Protein AF-0000000079880830 (afdb_homodimer)

Secondary structure (DSSP, 8-state):
-----SS-TT-------------------------------GGGS-EEEEEE--TTSSHHHHHHHHH-SS---------SEEEEEEEE--SSSPEEEEEEEE--GGGHHHHHTTTT-TTTGGGEEEEEEEETTSHHHHHHHHHHHHHHHHHHHHHHHHHHTTSHHHHHHHHHHHHHHHHTT-TT-TTTTT----SS-EEEEEE-HHHHTTS-HHHHHHHHHHHHHHHHHTTEEEEE--TT-HHHHHHHHHHHHHHHTT-PPTTPPPB--TTS--EE-TT---HHHH---GGGGGGGGG--GGGHHHHHHHHHHHHHHHSPPPHHHHHHHHHHHHHHHHHHHHHHHHHTSS--HHHHHHHHHHHHHHHHHHHHHHHHHHHHHHH-/-----SS-TT-------------------------------GGGS-EEEEEE--TTSSHHHHHHHHH--SS--------SEEEEEEEE--SSSPEEEEEEEE--GGGHHHHHTTTT-TTTGGGEEEEEEEETTSHHHHHHHHHHHHHHHHHHHHHHHHHHTTSHHHHHHHHHHHHHHHHTT-TT-TTTTT----SS-EEEEEE-HHHHTTS-HHHHHHHHHHHHHHHHHTTEEEEE--TT-HHHHHHHHHHHHHHHTT-PPTTPPPB--TTS--EE-TT---HHHH---TT----GGGS-GGGHHHHHHHHHHHHHHHSPPPHHHHHHHHHHHHHHHHHHHHHHHHHTSS--HHHHHHHHHHHHHHHHHHHHHHHHHHHHHHH-

pLDDT: mean 73.35, std 24.68, range [15.91, 98.56]

Foldseek 3Di:
DDPDDPPPPPDDDDDDDDDDDDDDDDDDPCPPPPPPPCPPDLQVDAAFEDEDEDPPLCRQVLVLLLVPPPDSPDSDDDFQKDWDKDWDDDPDDIDIDIDIDGHDVVVVLVVRCPSCALVHVLRYAYEYGAELLQLLLRLLGLLLVLVSVLVSNVVRLVVQCVDVVSVVSSVVLQVVQLCLQPDPRPCSQQAAARSHEYEYEHEPVVNNLPDDLVLSLLSLLLVVVLCQRHQYKYWYAYPVDPVRSVVSSVQVVCRSSVNHDPPDDFDPPSNDIGTDHGNRDDCVVSDDPPVCVVPSVVDHSVPSSVVSVVSSVSSCVSPNHDPVSVVVSVVVVVVVVVVVVVVVVVVPPPCPVVVVVVVVVVVVVVVVVVVVVVVVVVVVVVVD/DDPDDPPPPPDDDDDDDDDDDDDDDDDPPCPPPPPPPCPPDLQVDAAFEDEDEDPPLCRQVLVLLLVPPPDSPDSDDDFQKDWDKDWDDDPDDIDIDIDIDGHDVVVVLVVRCPSCALVHVLRYAYEYGAELLQLLLRLLGVLLVLVSVLVSNVVRLVVQCVDVVSVVSSVVLQVVLLCQQPDPRPCSQQAAARSHEYEYEHEPVVNNLPDDLVLSLLSLLLVVVLCQRHQYKYWYAYPVDPVRSVVSSVQVVCRSSVNHDPPDDFDPPSNDIGTDHGNRDDCVVSDDDPPCPDDSPPDGSVPSSVVSVSSSVSSCVSPNHDPVSVVVSVVVVVVVVVVVVVVVVVVPPPCPVVVVVVVVVVVVVVVVVVVVVVVVVVVVVVVD

Organism: NCBI:txid29920

Radius of gyration: 33.83 Å; Cα contacts (8 Å, |Δi|>4): 996; chains: 2; bounding box: 68×115×120 Å

Nearest PDB structures (foldseek):
  6sc2-assembly1_F  TM=6.831E-01  e=3.441E-14  Homo sapiens
  6sc2-assembly1_E  TM=6.817E-01  e=3.842E-14  Homo sapiens
  7z8f-assembly1_j  TM=6.607E-01  e=4.368E-12  Homo sapiens
  7z8l-assembly1_q  TM=6.691E-01  e=1.827E-11  Homo sapiens
  7z8f-assembly1_r  TM=6.835E-01  e=3.949E-11  Homo sapiens

Solvent-accessible surface area (backbone atoms only — not comparable to full-atom values): 43446 Å² total; per-residue (Å²): 138,84,85,83,76,89,75,74,91,77,76,81,79,91,84,84,89,82,88,85,84,87,84,80,84,81,87,76,76,82,72,77,69,68,78,68,78,75,67,68,55,63,65,64,43,63,21,28,34,39,38,40,49,58,74,87,27,44,65,59,58,53,51,46,55,61,59,44,47,91,75,72,66,84,81,69,75,59,46,37,58,37,80,50,75,45,74,44,93,50,102,58,73,56,22,39,30,39,32,34,35,52,28,54,50,87,43,50,72,64,55,59,40,60,60,45,28,83,90,35,39,91,44,29,34,38,34,42,35,31,31,32,72,44,61,28,36,30,54,53,49,50,46,50,51,52,52,52,49,48,52,52,51,50,54,44,51,56,60,42,44,74,40,70,76,43,28,56,54,51,49,50,38,46,50,51,31,56,51,49,42,42,93,76,41,90,56,62,84,64,43,59,49,41,55,48,56,34,39,38,35,34,24,44,37,77,55,40,73,71,49,60,66,70,48,47,48,48,50,51,40,48,52,50,50,53,28,48,34,33,39,19,23,39,36,44,27,22,94,86,37,71,68,39,41,51,50,47,43,53,53,46,51,19,54,53,47,64,56,59,73,84,82,64,80,63,38,82,52,88,92,48,66,40,31,37,48,40,44,72,70,49,72,80,76,59,57,65,57,79,93,49,58,84,56,64,83,73,47,57,64,88,33,50,64,62,56,48,52,50,47,35,57,59,40,36,72,66,28,64,54,46,72,67,50,50,49,51,53,49,50,46,53,51,49,55,54,45,50,58,52,53,53,54,59,64,55,58,71,69,71,53,67,68,58,53,50,50,48,51,48,48,49,51,47,48,50,48,51,51,52,49,50,51,52,52,51,54,54,51,58,68,74,96,136,87,84,84,78,90,77,72,95,76,69,96,80,80,82,88,86,80,78,89,85,85,85,90,86,78,90,72,76,81,72,76,72,67,78,69,77,74,68,69,55,62,64,66,43,65,20,28,34,39,37,41,48,59,74,89,26,44,65,60,59,54,52,52,53,62,55,51,53,85,73,81,63,82,82,69,74,61,47,36,58,37,78,50,71,45,73,45,91,49,102,58,74,58,22,38,29,39,34,34,34,52,30,53,48,89,42,51,72,63,56,59,40,62,60,44,29,82,90,34,39,91,44,28,34,38,35,41,34,32,32,33,71,44,60,29,36,31,54,51,50,49,46,51,50,52,54,53,48,47,52,51,50,50,54,45,49,57,62,42,42,75,39,71,76,46,28,54,54,50,51,50,37,45,49,51,30,56,51,49,41,42,91,79,41,91,56,64,84,63,42,58,49,41,56,49,55,34,38,38,36,34,25,42,36,76,55,41,75,73,48,60,65,70,47,46,48,49,48,52,40,49,52,51,49,55,29,49,35,32,41,20,23,38,36,42,28,24,94,86,36,71,68,39,40,51,52,47,43,53,54,46,51,19,53,52,49,65,57,59,72,84,81,65,80,65,38,81,53,86,91,48,68,41,31,37,48,40,42,72,70,49,71,80,77,58,57,74,63,82,80,51,80,66,57,80,78,75,51,58,65,88,35,50,64,61,58,47,52,50,46,36,57,59,39,36,74,66,28,64,53,45,71,67,48,50,49,50,54,49,51,48,52,51,49,54,54,45,50,58,53,53,52,53,60,63,54,59,72,69,72,53,69,68,57,53,50,51,49,50,48,48,49,49,48,48,50,49,52,50,52,49,49,51,52,52,50,54,53,52,57,68,73,96

Structure (mmCIF, N/CA/C/O backbone):
data_AF-0000000079880830-model_v1
#
loop_
_entity.id
_entity.type
_entity.pdbx_description
1 polymer 'Cytoplasmic dynein 2 light intermediate chain 1'
#
loop_
_atom_site.group_PDB
_atom_site.id
_atom_site.type_symbol
_atom_site.label_atom_id
_atom_site.label_alt_id
_atom_site.label_comp_id
_atom_site.label_asym_id
_atom_site.label_entity_id
_atom_site.label_seq_id
_atom_site.pdbx_PDB_ins_code
_atom_site.Cartn_x
_atom_site.Cartn_y
_atom_site.Cartn_z
_atom_site.occupancy
_atom_site.B_iso_or_equiv
_atom_site.auth_seq_id
_atom_site.auth_comp_id
_atom_site.auth_asym_id
_atom_site.auth_atom_id
_atom_site.pdbx_PDB_model_num
ATOM 1 N N . MET A 1 1 ? -11.055 28.438 -47.281 1 20.92 1 MET A N 1
ATOM 2 C CA . MET A 1 1 ? -10.664 27.031 -47.312 1 20.92 1 MET A CA 1
ATOM 3 C C . MET A 1 1 ? -11.375 26.234 -46.25 1 20.92 1 MET A C 1
ATOM 5 O O . MET A 1 1 ? -11.219 26.516 -45.031 1 20.92 1 MET A O 1
ATOM 9 N N . ALA A 1 2 ? -12.516 25.453 -46.688 1 21.67 2 ALA A N 1
ATOM 10 C CA . ALA A 1 2 ? -13.719 24.906 -46.062 1 21.67 2 ALA A CA 1
ATOM 11 C C . ALA A 1 2 ? -13.375 23.797 -45.062 1 21.67 2 ALA A C 1
ATOM 13 O O . ALA A 1 2 ? -12.508 22.969 -45.344 1 21.67 2 ALA A O 1
ATOM 14 N N . SER A 1 3 ? -13.688 24.031 -43.875 1 24.03 3 SER A N 1
ATOM 15 C CA . SER A 1 3 ? -13.688 23.438 -42.531 1 24.03 3 SER A CA 1
ATOM 16 C C . SER A 1 3 ? -14.492 22.141 -42.5 1 24.03 3 SER A C 1
ATOM 18 O O . SER A 1 3 ? -15.703 22.156 -42.281 1 24.03 3 SER A O 1
ATOM 20 N N . LYS A 1 4 ? -14.211 21.094 -43.688 1 25.8 4 LYS A N 1
ATOM 21 C CA . LYS A 1 4 ? -14.938 19.844 -43.906 1 25.8 4 LYS A CA 1
ATOM 22 C C . LYS A 1 4 ? -15.016 19.016 -42.625 1 25.8 4 LYS A C 1
ATOM 24 O O . LYS A 1 4 ? -13.992 18.703 -42.031 1 25.8 4 LYS A O 1
ATOM 29 N N . ASP A 1 5 ? -16.203 18.797 -42.156 1 22.12 5 ASP A N 1
ATOM 30 C CA . ASP A 1 5 ? -16.984 18.312 -41.031 1 22.12 5 ASP A CA 1
ATOM 31 C C . ASP A 1 5 ? -17.031 16.781 -41.031 1 22.12 5 ASP A C 1
ATOM 33 O O . ASP A 1 5 ? -17.359 16.156 -42.062 1 22.12 5 ASP A O 1
ATOM 37 N N . ILE A 1 6 ? -16.25 15.906 -40.156 1 22.83 6 ILE A N 1
ATOM 38 C CA . ILE A 1 6 ? -15.828 14.531 -39.906 1 22.83 6 ILE A CA 1
ATOM 39 C C . ILE A 1 6 ? -17.062 13.625 -39.812 1 22.83 6 ILE A C 1
ATOM 41 O O . ILE A 1 6 ? -16.922 12.406 -39.719 1 22.83 6 ILE A O 1
ATOM 45 N N . TRP A 1 7 ? -18.312 14 -39.562 1 21.42 7 TRP A N 1
ATOM 46 C CA . TRP A 1 7 ? -19.469 13.219 -39.125 1 21.42 7 TRP A CA 1
ATOM 47 C C . TRP A 1 7 ? -20.016 12.367 -40.281 1 21.42 7 TRP A C 1
ATOM 49 O O . TRP A 1 7 ? -20.406 11.219 -40.062 1 21.42 7 TRP A O 1
ATOM 59 N N . THR A 1 8 ? -20.438 12.891 -41.438 1 21.03 8 THR A N 1
ATOM 60 C CA . THR A 1 8 ? -21.453 12.445 -42.375 1 21.03 8 THR A CA 1
ATOM 61 C C . THR A 1 8 ? -20.984 11.227 -43.156 1 21.03 8 THR A C 1
ATOM 63 O O . THR A 1 8 ? -21.688 10.75 -44.062 1 21.03 8 THR A O 1
ATOM 66 N N . LEU A 1 9 ? -19.719 10.766 -43.188 1 19.66 9 LEU A N 1
ATOM 67 C CA . LEU A 1 9 ? -19.359 9.789 -44.219 1 19.66 9 LEU A CA 1
ATOM 68 C C . LEU A 1 9 ? -19.969 8.43 -43.906 1 19.66 9 LEU A C 1
ATOM 70 O O . LEU A 1 9 ? -19.453 7.398 -44.344 1 19.66 9 LEU A O 1
ATOM 74 N N . ILE A 1 10 ? -21.25 8.086 -43.156 1 21.45 10 ILE A N 1
ATOM 75 C CA . ILE A 1 10 ? -22.188 7.023 -42.812 1 21.45 10 ILE A CA 1
ATOM 76 C C . ILE A 1 10 ? -22.734 6.387 -44.062 1 21.45 10 ILE A C 1
ATOM 78 O O . ILE A 1 10 ? -22.875 5.164 -44.156 1 21.45 10 ILE A O 1
ATOM 82 N N . SER A 1 11 ? -23.547 6.996 -44.812 1 19.7 11 SER A N 1
ATOM 83 C CA . SER A 1 11 ? -24.812 6.574 -45.375 1 19.7 11 SER A CA 1
ATOM 84 C C . SER A 1 11 ? -24.609 5.59 -46.531 1 19.7 11 SER A C 1
ATOM 86 O O . SER A 1 11 ? -25.328 4.59 -46.625 1 19.7 11 SER A O 1
ATOM 88 N N . THR A 1 12 ? -24.469 6.016 -47.719 1 22.45 12 THR A N 1
ATOM 89 C CA . THR A 1 12 ? -25.25 5.766 -48.938 1 22.45 12 THR A CA 1
ATOM 90 C C . THR A 1 12 ? -24.891 4.418 -49.531 1 22.45 12 THR A C 1
ATOM 92 O O . THR A 1 12 ? -25.766 3.617 -49.875 1 22.45 12 THR A O 1
ATOM 95 N N . LEU A 1 13 ? -24.266 4.289 -50.75 1 20.78 13 LEU A N 1
ATOM 96 C CA . LEU A 1 13 ? -24.859 4.129 -52.062 1 20.78 13 LEU A CA 1
ATOM 97 C C . LEU A 1 13 ? -24.797 2.674 -52.531 1 20.78 13 LEU A C 1
ATOM 99 O O . LEU A 1 13 ? -25.812 2.111 -52.969 1 20.78 13 LEU A O 1
ATOM 103 N N . GLU A 1 14 ? -24.203 2.201 -53.562 1 17.66 14 GLU A N 1
ATOM 104 C CA . GLU A 1 14 ? -24.797 1.827 -54.844 1 17.66 14 GLU A CA 1
ATOM 105 C C . GLU A 1 14 ? -24.984 0.317 -54.938 1 17.66 14 GLU A C 1
ATOM 107 O O . GLU A 1 14 ? -24.359 -0.444 -54.188 1 17.66 14 GLU A O 1
ATOM 112 N N . ASP A 1 15 ? -25.109 -0.306 -56.156 1 17.3 15 ASP A N 1
ATOM 113 C CA . ASP A 1 15 ? -25.969 -0.978 -57.125 1 17.3 15 ASP A CA 1
ATOM 114 C C . ASP A 1 15 ? -25.703 -2.48 -57.125 1 17.3 15 ASP A C 1
ATOM 116 O O . ASP A 1 15 ? -26.625 -3.285 -57.062 1 17.3 15 ASP A O 1
ATOM 120 N N . SER A 1 16 ? -24.75 -3.029 -58 1 18.44 16 SER A N 1
ATOM 121 C CA . SER A 1 16 ? -25.062 -3.74 -59.25 1 18.44 16 SER A CA 1
ATOM 122 C C . SER A 1 16 ? -25.188 -5.238 -59 1 18.44 16 SER A C 1
ATOM 124 O O . SER A 1 16 ? -26.203 -5.852 -59.375 1 18.44 16 SER A O 1
ATOM 126 N N . THR A 1 17 ? -24.359 -6.156 -59.656 1 17.64 17 THR A N 1
ATOM 127 C CA . THR A 1 17 ? -24.625 -7.043 -60.781 1 17.64 17 THR A CA 1
ATOM 128 C C . THR A 1 17 ? -24.875 -8.469 -60.281 1 17.64 17 THR A C 1
ATOM 130 O O . THR A 1 17 ? -24.453 -8.844 -59.188 1 17.64 17 THR A O 1
ATOM 133 N N . LYS A 1 18 ? -24.906 -9.609 -61.219 1 17.86 18 LYS A N 1
ATOM 134 C CA . LYS A 1 18 ? -25.688 -10.656 -61.844 1 17.86 18 LYS A CA 1
ATOM 135 C C . LYS A 1 18 ? -25.359 -12.023 -61.25 1 17.86 18 LYS A C 1
ATOM 137 O O . LYS A 1 18 ? -26.266 -12.852 -61.062 1 17.86 18 LYS A O 1
ATOM 142 N N . GLN A 1 19 ? -24.141 -12.625 -61.094 1 16.98 19 GLN A N 1
ATOM 143 C CA . GLN A 1 19 ? -24.016 -13.797 -61.969 1 16.98 19 GLN A CA 1
ATOM 144 C C . GLN A 1 19 ? -24.594 -15.039 -61.281 1 16.98 19 GLN A C 1
ATOM 146 O O . GLN A 1 19 ? -24.75 -15.078 -60.062 1 16.98 19 GLN A O 1
ATOM 151 N N . SER A 1 20 ? -24.156 -16.312 -61.625 1 16.58 20 SER A N 1
ATOM 152 C CA . SER A 1 20 ? -24.641 -17.5 -62.344 1 16.58 20 SER A CA 1
ATOM 153 C C . SER A 1 20 ? -24.984 -18.609 -61.344 1 16.58 20 SER A C 1
ATOM 155 O O . SER A 1 20 ? -26.078 -19.172 -61.406 1 16.58 20 SER A O 1
ATOM 157 N N . GLN A 1 21 ? -24.047 -19.562 -60.906 1 16.67 21 GLN A N 1
ATOM 158 C CA . GLN A 1 21 ? -23.984 -20.906 -61.469 1 16.67 21 GLN A CA 1
ATOM 159 C C . GLN A 1 21 ? -24.688 -21.922 -60.594 1 16.67 21 GLN A C 1
ATOM 161 O O . GLN A 1 21 ? -25.547 -22.672 -61.062 1 16.67 21 GLN A O 1
ATOM 166 N N . LYS A 1 22 ? -23.969 -22.812 -59.812 1 18.8 22 LYS A N 1
ATOM 167 C CA . LYS A 1 22 ? -23.922 -24.25 -60 1 18.8 22 LYS A CA 1
ATOM 168 C C . LYS A 1 22 ? -24.953 -24.953 -59.125 1 18.8 22 LYS A C 1
ATOM 170 O O . LYS A 1 22 ? -25.344 -24.438 -58.094 1 18.8 22 LYS A O 1
ATOM 175 N N . ALA A 1 23 ? -25.219 -26.219 -59.344 1 20.3 23 ALA A N 1
ATOM 176 C CA . ALA A 1 23 ? -26.219 -27.266 -59.469 1 20.3 23 ALA A CA 1
ATOM 177 C C . ALA A 1 23 ? -26.484 -27.953 -58.125 1 20.3 23 ALA A C 1
ATOM 179 O O . ALA A 1 23 ? -27.531 -28.562 -57.938 1 20.3 23 ALA A O 1
ATOM 180 N N . ALA A 1 24 ? -25.5 -27.875 -57.031 1 18.98 24 ALA A N 1
ATOM 181 C CA . ALA A 1 24 ? -25.203 -29.234 -56.594 1 18.98 24 ALA A CA 1
ATOM 182 C C . ALA A 1 24 ? -26.375 -29.812 -55.812 1 18.98 24 ALA A C 1
ATOM 184 O O . ALA A 1 24 ? -27.203 -29.078 -55.281 1 18.98 24 ALA A O 1
ATOM 185 N N . ASP A 1 25 ? -26.172 -31.016 -55.25 1 20 25 ASP A N 1
ATOM 186 C CA . ASP A 1 25 ? -26.844 -32.312 -55.031 1 20 25 ASP A CA 1
ATOM 187 C C . ASP A 1 25 ? -27.594 -32.312 -53.719 1 20 25 ASP A C 1
ATOM 189 O O . ASP A 1 25 ? -27.344 -31.469 -52.844 1 20 25 ASP A O 1
ATOM 193 N N . GLY A 1 26 ? -27.969 -33.469 -53.188 1 20.69 26 GLY A N 1
ATOM 194 C CA . GLY A 1 26 ? -29.156 -34.125 -52.656 1 20.69 26 GLY A CA 1
ATOM 195 C C . GLY A 1 26 ? -29.297 -33.906 -51.156 1 20.69 26 GLY A C 1
ATOM 196 O O . GLY A 1 26 ? -28.609 -33.062 -50.562 1 20.69 26 GLY A O 1
ATOM 197 N N . ALA A 1 27 ? -29.516 -35.062 -50.344 1 23.2 27 ALA A N 1
ATOM 198 C CA . ALA A 1 27 ? -30.453 -35.469 -49.281 1 23.2 27 ALA A CA 1
ATOM 199 C C . ALA A 1 27 ? -29.922 -35.125 -47.906 1 23.2 27 ALA A C 1
ATOM 201 O O . ALA A 1 27 ? -29.562 -36 -47.125 1 23.2 27 ALA A O 1
ATOM 202 N N . GLU A 1 28 ? -29.188 -34.062 -47.625 1 22.11 28 GLU A N 1
ATOM 203 C CA . GLU A 1 28 ? -28.391 -34.062 -46.375 1 22.11 28 GLU A CA 1
ATOM 204 C C . GLU A 1 28 ? -29.281 -33.938 -45.156 1 22.11 28 GLU A C 1
ATOM 206 O O . GLU A 1 28 ? -30.094 -33 -45.062 1 22.11 28 GLU A O 1
ATOM 211 N N . GLY A 1 29 ? -29.5 -35 -44.406 1 25.75 29 GLY A N 1
ATOM 212 C CA . GLY A 1 29 ? -30.25 -35.125 -43.188 1 25.75 29 GLY A CA 1
ATOM 213 C C . GLY A 1 29 ? -29.891 -34.062 -42.156 1 25.75 29 GLY A C 1
ATOM 214 O O . GLY A 1 29 ? -28.75 -33.562 -42.156 1 25.75 29 GLY A O 1
ATOM 215 N N . ASP A 1 30 ? -30.891 -33.344 -41.562 1 25.12 30 ASP A N 1
ATOM 216 C CA . ASP A 1 30 ? -30.922 -32.125 -40.781 1 25.12 30 ASP A CA 1
ATOM 217 C C . ASP A 1 30 ? -30.312 -32.375 -39.375 1 25.12 30 ASP A C 1
ATOM 219 O O . ASP A 1 30 ? -30.969 -32.875 -38.5 1 25.12 30 ASP A O 1
ATOM 223 N N . ALA A 1 31 ? -29.094 -32.938 -39.281 1 27.73 31 ALA A N 1
ATOM 224 C CA . ALA A 1 31 ? -28.484 -32.969 -37.969 1 27.73 31 ALA A CA 1
ATOM 225 C C . ALA A 1 31 ? -28.578 -31.594 -37.281 1 27.73 31 ALA A C 1
ATOM 227 O O . ALA A 1 31 ? -28.156 -30.578 -37.844 1 27.73 31 ALA A O 1
ATOM 228 N N . VAL A 1 32 ? -29.609 -31.406 -36.531 1 28.05 32 VAL A N 1
ATOM 229 C CA . VAL A 1 32 ? -29.766 -30.234 -35.656 1 28.05 32 VAL A CA 1
ATOM 230 C C . VAL A 1 32 ? -28.422 -29.875 -35.031 1 28.05 32 VAL A C 1
ATOM 232 O O . VAL A 1 32 ? -27.844 -30.688 -34.312 1 28.05 32 VAL A O 1
ATOM 235 N N . GLU A 1 33 ? -27.594 -29.125 -35.656 1 28.25 33 GLU A N 1
ATOM 236 C CA . GLU A 1 33 ? -26.344 -28.578 -35.125 1 28.25 33 GLU A CA 1
ATOM 237 C C . GLU A 1 33 ? -26.562 -27.875 -33.812 1 28.25 33 GLU A C 1
ATOM 239 O O . GLU A 1 33 ? -27.328 -26.906 -33.719 1 28.25 33 GLU A O 1
ATOM 244 N N . LYS A 1 34 ? -26.625 -28.641 -32.688 1 32.62 34 LYS A N 1
ATOM 245 C CA . LYS A 1 34 ? -26.531 -27.953 -31.406 1 32.62 34 LYS A CA 1
ATOM 246 C C . LYS A 1 34 ? -25.641 -26.734 -31.5 1 32.62 34 LYS A C 1
ATOM 248 O O . LYS A 1 34 ? -24.578 -26.781 -32.125 1 32.62 34 LYS A O 1
ATOM 253 N N . PRO A 1 35 ? -26.25 -25.578 -31.484 1 30.81 35 PRO A N 1
ATOM 254 C CA . PRO A 1 35 ? -25.406 -24.391 -31.562 1 30.81 35 PRO A CA 1
ATOM 255 C C . PRO A 1 35 ? -24.125 -24.531 -30.734 1 30.81 35 PRO A C 1
ATOM 257 O O . PRO A 1 35 ? -24.188 -24.828 -29.547 1 30.81 35 PRO A O 1
ATOM 260 N N . ALA A 1 36 ? -23.078 -25.031 -31.266 1 31.95 36 ALA A N 1
ATOM 261 C CA . ALA A 1 36 ? -21.75 -24.969 -30.656 1 31.95 36 ALA A CA 1
ATOM 262 C C . ALA A 1 36 ? -21.516 -23.609 -29.984 1 31.95 36 ALA A C 1
ATOM 264 O O . ALA A 1 36 ? -21.641 -22.562 -30.625 1 31.95 36 ALA A O 1
ATOM 265 N N . VAL A 1 37 ? -21.938 -23.422 -28.734 1 35.5 37 VAL A N 1
ATOM 266 C CA . VAL A 1 37 ? -21.438 -22.266 -28 1 35.5 37 VAL A CA 1
ATOM 267 C C . VAL A 1 37 ? -20.031 -21.906 -28.469 1 35.5 37 VAL A C 1
ATOM 269 O O . VAL A 1 37 ? -19.109 -22.719 -28.344 1 35.5 37 VAL A O 1
ATOM 272 N N . ASN A 1 38 ? -19.859 -21.266 -29.578 1 34.19 38 ASN A N 1
ATOM 273 C CA . ASN A 1 38 ? -18.594 -20.688 -30.047 1 34.19 38 ASN A CA 1
ATOM 274 C C . ASN A 1 38 ? -17.781 -20.094 -28.906 1 34.19 38 ASN A C 1
ATOM 276 O O . ASN A 1 38 ? -18 -18.953 -28.516 1 34.19 38 ASN A O 1
ATOM 280 N N . THR A 1 39 ? -17.469 -20.891 -27.906 1 40.78 39 THR A N 1
ATOM 281 C CA . THR A 1 39 ? -16.453 -20.375 -26.984 1 40.78 39 THR A CA 1
ATOM 282 C C . THR A 1 39 ? -15.266 -19.797 -27.75 1 40.78 39 THR A C 1
ATOM 284 O O . THR A 1 39 ? -14.672 -20.484 -28.578 1 40.78 39 THR A O 1
ATOM 287 N N . PRO A 1 40 ? -15.312 -18.484 -28.016 1 46.56 40 PRO A N 1
ATOM 288 C CA . PRO A 1 40 ? -14.156 -17.938 -28.734 1 46.56 40 PRO A CA 1
ATOM 289 C C . PRO A 1 40 ? -12.859 -18.672 -28.406 1 46.56 40 PRO A C 1
ATOM 291 O O . PRO A 1 40 ? -12.703 -19.203 -27.312 1 46.56 40 PRO A O 1
ATOM 294 N N . ALA A 1 41 ? -12.094 -19 -29.375 1 49.72 41 ALA A N 1
ATOM 295 C CA . ALA A 1 41 ? -10.781 -19.625 -29.219 1 49.72 41 ALA A CA 1
ATOM 296 C C . ALA A 1 41 ? -9.945 -18.891 -28.172 1 49.72 41 ALA A C 1
ATOM 298 O O . ALA A 1 41 ? -10.086 -17.672 -28.016 1 49.72 41 ALA A O 1
ATOM 299 N N . PRO A 1 42 ? -9.312 -19.625 -27.266 1 54.62 42 PRO A N 1
ATOM 300 C CA . PRO A 1 42 ? -8.477 -19.016 -26.234 1 54.62 42 PRO A CA 1
ATOM 301 C C . PRO A 1 42 ? -7.738 -17.781 -26.734 1 54.62 42 PRO A C 1
ATOM 303 O O . PRO A 1 42 ? -7.559 -16.812 -25.984 1 54.62 42 PRO A O 1
ATOM 306 N N . GLU A 1 43 ? -7.465 -17.734 -28.078 1 55.81 43 GLU A N 1
ATOM 307 C CA . GLU A 1 43 ? -6.668 -16.625 -28.625 1 55.81 43 GLU A CA 1
ATOM 308 C C . GLU A 1 43 ? -7.527 -15.391 -28.875 1 55.81 43 GLU A C 1
ATOM 310 O O . GLU A 1 43 ? -7 -14.305 -29.109 1 55.81 43 GLU A O 1
ATOM 315 N N . ASP A 1 44 ? -8.812 -15.547 -28.766 1 62.09 44 ASP A N 1
ATOM 316 C CA . ASP A 1 44 ? -9.617 -14.398 -29.172 1 62.09 44 ASP A CA 1
ATOM 317 C C . ASP A 1 44 ? -10.211 -13.68 -27.953 1 62.09 44 ASP A C 1
ATOM 319 O O . ASP A 1 44 ? -11.094 -12.828 -28.109 1 62.09 44 ASP A O 1
ATOM 323 N N . ARG A 1 45 ? -9.602 -14.062 -26.797 1 75.19 45 ARG A N 1
ATOM 324 C CA . ARG A 1 45 ? -10.219 -13.438 -25.641 1 75.19 45 ARG A CA 1
ATOM 325 C C . ARG A 1 45 ? -9.203 -12.633 -24.828 1 75.19 45 ARG A C 1
ATOM 327 O O . ARG A 1 45 ? -8.031 -12.992 -24.766 1 75.19 45 ARG A O 1
ATOM 334 N N . ASP A 1 46 ? -9.664 -11.523 -24.359 1 85.81 46 ASP A N 1
ATOM 335 C CA . ASP A 1 46 ? -8.836 -10.727 -23.453 1 85.81 46 ASP A CA 1
ATOM 336 C C . ASP A 1 46 ? -8.602 -11.453 -22.141 1 85.81 46 ASP A C 1
ATOM 338 O O . ASP A 1 46 ? -9.469 -12.195 -21.672 1 85.81 46 ASP A O 1
ATOM 342 N N . THR A 1 47 ? -7.426 -11.375 -21.75 1 90.62 47 THR A N 1
ATOM 343 C CA . THR A 1 47 ? -7.062 -12.031 -20.5 1 90.62 47 THR A CA 1
ATOM 344 C C . THR A 1 47 ? -6.68 -11.008 -19.438 1 90.62 47 THR A C 1
ATOM 346 O O . THR A 1 47 ? -6.348 -9.867 -19.75 1 90.62 47 THR A O 1
ATOM 349 N N . PHE A 1 48 ? -6.801 -11.359 -18.156 1 90.19 48 PHE A N 1
ATOM 350 C CA . PHE A 1 48 ? -6.559 -10.492 -17.016 1 90.19 48 PHE A CA 1
ATOM 351 C C . PHE A 1 48 ? -5.602 -11.141 -16.031 1 90.19 48 PHE A C 1
ATOM 353 O O . PHE A 1 48 ? -5.895 -12.211 -15.484 1 90.19 48 PHE A O 1
ATOM 360 N N . THR A 1 49 ? -4.438 -10.469 -15.891 1 92.81 49 THR A N 1
ATOM 361 C CA . THR A 1 49 ? -3.412 -11.07 -15.047 1 92.81 49 THR A CA 1
ATOM 362 C C . THR A 1 49 ? -3.064 -10.148 -13.883 1 92.81 49 THR A C 1
ATOM 364 O O . THR A 1 49 ? -2.902 -8.945 -14.062 1 92.81 49 THR A O 1
ATOM 367 N N . LEU A 1 50 ? -3.002 -10.68 -12.68 1 93.19 50 LEU A N 1
ATOM 368 C CA . LEU A 1 50 ? -2.543 -9.984 -11.484 1 93.19 50 LEU A CA 1
ATOM 369 C C . LEU A 1 50 ? -1.149 -10.453 -11.078 1 93.19 50 LEU A C 1
ATOM 371 O O . LEU A 1 50 ? -0.909 -11.656 -10.953 1 93.19 50 LEU A O 1
ATOM 375 N N . ILE A 1 51 ? -0.179 -9.523 -10.93 1 93.12 51 ILE A N 1
ATOM 376 C CA . ILE A 1 51 ? 1.191 -9.82 -10.531 1 93.12 51 ILE A CA 1
ATOM 377 C C . ILE A 1 51 ? 1.426 -9.328 -9.102 1 93.12 51 ILE A C 1
ATOM 379 O O . ILE A 1 51 ? 1.228 -8.148 -8.805 1 93.12 51 ILE A O 1
ATOM 383 N N . VAL A 1 52 ? 1.869 -10.234 -8.203 1 91.56 52 VAL A N 1
ATOM 384 C CA . VAL A 1 52 ? 2.082 -9.898 -6.797 1 91.56 52 VAL A CA 1
ATOM 385 C C . VAL A 1 52 ? 3.441 -10.43 -6.344 1 91.56 52 VAL A C 1
ATOM 387 O O . VAL A 1 52 ? 4.078 -11.211 -7.051 1 91.56 52 VAL A O 1
ATOM 390 N N . GLY A 1 53 ? 3.867 -9.984 -5.176 1 90.75 53 GLY A N 1
ATOM 391 C CA . GLY A 1 53 ? 5.125 -10.398 -4.574 1 90.75 53 GLY A CA 1
ATOM 392 C C . GLY A 1 53 ? 5.734 -9.336 -3.674 1 90.75 53 GLY A C 1
ATOM 393 O O . GLY A 1 53 ? 5.258 -8.195 -3.637 1 90.75 53 GLY A O 1
ATOM 394 N N . PRO A 1 54 ? 6.781 -9.789 -3.01 1 85.75 54 PRO A N 1
ATOM 395 C CA . PRO A 1 54 ? 7.441 -8.836 -2.115 1 85.75 54 PRO A CA 1
ATOM 396 C C . PRO A 1 54 ? 8.086 -7.672 -2.865 1 85.75 54 PRO A C 1
ATOM 398 O O . PRO A 1 54 ? 8.375 -7.789 -4.059 1 85.75 54 PRO A O 1
ATOM 401 N N . ARG A 1 55 ? 8.281 -6.672 -2.045 1 77.75 55 ARG A N 1
ATOM 402 C CA . ARG A 1 55 ? 9.047 -5.551 -2.59 1 77.75 55 ARG A CA 1
ATOM 403 C C . ARG A 1 55 ? 10.461 -5.988 -2.971 1 77.75 55 ARG A C 1
ATOM 405 O O . ARG A 1 55 ? 11.102 -6.73 -2.229 1 77.75 55 ARG A O 1
ATOM 412 N N . GLY A 1 56 ? 10.906 -5.504 -4.07 1 81.94 56 GLY A N 1
ATOM 413 C CA . GLY A 1 56 ? 12.273 -5.773 -4.48 1 81.94 56 GLY A CA 1
ATOM 414 C C . GLY A 1 56 ? 12.438 -7.102 -5.191 1 81.94 56 GLY A C 1
ATOM 415 O O . GLY A 1 56 ? 13.539 -7.449 -5.629 1 81.94 56 GLY A O 1
ATOM 416 N N . SER A 1 57 ? 11.375 -7.844 -5.332 1 90.81 57 SER A N 1
ATOM 417 C CA . SER A 1 57 ? 11.469 -9.164 -5.949 1 90.81 57 SER A CA 1
ATOM 418 C C . SER A 1 57 ? 11.68 -9.055 -7.457 1 90.81 57 SER A C 1
ATOM 420 O O . SER A 1 57 ? 12.031 -10.039 -8.117 1 90.81 57 SER A O 1
ATOM 422 N N . GLY A 1 58 ? 11.328 -7.906 -8.07 1 88.88 58 GLY A N 1
ATOM 423 C CA . GLY A 1 58 ? 11.555 -7.695 -9.492 1 88.88 58 GLY A CA 1
ATOM 424 C C . GLY A 1 58 ? 10.281 -7.742 -10.312 1 88.88 58 GLY A C 1
ATOM 425 O O . GLY A 1 58 ? 10.336 -7.906 -11.531 1 88.88 58 GLY A O 1
ATOM 426 N N . LYS A 1 59 ? 9.125 -7.566 -9.742 1 89.62 59 LYS A N 1
ATOM 427 C CA . LYS A 1 59 ? 7.848 -7.574 -10.445 1 89.62 59 LYS A CA 1
ATOM 428 C C . LYS A 1 59 ? 7.859 -6.598 -11.617 1 89.62 59 LYS A C 1
ATOM 430 O O . LYS A 1 59 ? 7.551 -6.973 -12.75 1 89.62 59 LYS A O 1
ATOM 435 N N . THR A 1 60 ? 8.297 -5.414 -11.32 1 83.88 60 THR A N 1
ATOM 436 C CA . THR A 1 60 ? 8.289 -4.352 -12.312 1 83.88 60 THR A CA 1
ATOM 437 C C . THR A 1 60 ? 9.258 -4.664 -13.453 1 83.88 60 THR A C 1
ATOM 439 O O . THR A 1 60 ? 8.922 -4.496 -14.625 1 83.88 60 THR A O 1
ATOM 442 N N . SER A 1 61 ? 10.422 -5.133 -13.086 1 85.44 61 SER A N 1
ATOM 443 C CA . SER A 1 61 ? 11.422 -5.461 -14.094 1 85.44 61 SER A CA 1
ATOM 444 C C . SER A 1 61 ? 10.945 -6.602 -14.984 1 85.44 61 SER A C 1
ATOM 446 O O . SER A 1 61 ? 11.117 -6.555 -16.203 1 85.44 61 SER A O 1
ATOM 448 N N . LEU A 1 62 ? 10.375 -7.617 -14.445 1 90.88 62 LEU A N 1
ATOM 449 C CA . LEU A 1 62 ? 9.867 -8.758 -15.195 1 90.88 62 LEU A CA 1
ATOM 450 C C . LEU A 1 62 ? 8.742 -8.336 -16.141 1 90.88 62 LEU A C 1
ATOM 452 O O . LEU A 1 62 ? 8.711 -8.75 -17.297 1 90.88 62 LEU A O 1
ATOM 456 N N . THR A 1 63 ? 7.852 -7.523 -15.641 1 87.75 63 THR A N 1
ATOM 457 C CA . THR A 1 63 ? 6.742 -7.027 -16.453 1 87.75 63 THR A CA 1
ATOM 458 C C . THR A 1 63 ? 7.25 -6.172 -17.609 1 87.75 63 THR A C 1
ATOM 460 O O . THR A 1 63 ? 6.773 -6.297 -18.734 1 87.75 63 THR A O 1
ATOM 463 N N . ALA A 1 64 ? 8.195 -5.363 -17.281 1 84.12 64 ALA A N 1
ATOM 464 C CA . ALA A 1 64 ? 8.789 -4.523 -18.312 1 84.12 64 ALA A CA 1
ATOM 465 C C . ALA A 1 64 ? 9.453 -5.375 -19.391 1 84.12 64 ALA A C 1
ATOM 467 O O . ALA A 1 64 ? 9.344 -5.07 -20.578 1 84.12 64 ALA A O 1
ATOM 468 N N . ASN A 1 65 ? 10.125 -6.367 -18.953 1 86.19 65 ASN A N 1
ATOM 469 C CA . ASN A 1 65 ? 10.789 -7.27 -19.891 1 86.19 65 ASN A CA 1
ATOM 470 C C . ASN A 1 65 ? 9.773 -8.008 -20.766 1 86.19 65 ASN A C 1
ATOM 472 O O . ASN A 1 65 ? 10 -8.188 -21.969 1 86.19 65 ASN A O 1
ATOM 476 N N . PHE A 1 66 ? 8.812 -8.383 -20.266 1 86.44 66 PHE A N 1
ATOM 477 C CA . PHE A 1 66 ? 7.766 -9.07 -21 1 86.44 66 PHE A CA 1
ATOM 478 C C . PHE A 1 66 ? 7.117 -8.141 -22.031 1 86.44 66 PHE A C 1
ATOM 480 O O . PHE A 1 66 ? 6.805 -8.555 -23.141 1 86.44 66 PHE A O 1
ATOM 487 N N . ARG A 1 67 ? 6.941 -6.902 -21.453 1 78.06 67 ARG A N 1
ATOM 488 C CA . ARG A 1 67 ? 6.32 -5.926 -22.344 1 78.06 67 ARG A CA 1
ATOM 489 C C . ARG A 1 67 ? 7.23 -5.602 -23.531 1 78.06 67 ARG A C 1
ATOM 491 O O . ARG A 1 67 ? 6.758 -5.16 -24.578 1 78.06 67 ARG A O 1
ATOM 498 N N . ASN A 1 68 ? 8.914 -5.449 -23.031 1 63.09 68 ASN A N 1
ATOM 499 C CA . ASN A 1 68 ? 9.914 -5.078 -24.031 1 63.09 68 ASN A CA 1
ATOM 500 C C . ASN A 1 68 ? 9.586 -5.668 -25.391 1 63.09 68 ASN A C 1
ATOM 502 O O . ASN A 1 68 ? 10.289 -6.551 -25.875 1 63.09 68 ASN A O 1
ATOM 506 N N . SER A 1 69 ? 8.43 -5.895 -25.75 1 48.72 69 SER A N 1
ATOM 507 C CA . SER A 1 69 ? 8.648 -5.797 -27.188 1 48.72 69 SER A CA 1
ATOM 508 C C . SER A 1 69 ? 9.602 -4.652 -27.531 1 48.72 69 SER A C 1
ATOM 510 O O . SER A 1 69 ? 9.867 -3.795 -26.688 1 48.72 69 SER A O 1
ATOM 512 N N . SER A 1 70 ? 10.062 -4.152 -28.609 1 40.41 70 SER A N 1
ATOM 513 C CA . SER A 1 70 ? 11.227 -3.363 -29 1 40.41 70 SER A CA 1
ATOM 514 C C . SER A 1 70 ? 11.492 -2.236 -28.016 1 40.41 70 SER A C 1
ATOM 516 O O . SER A 1 70 ? 12.633 -1.793 -27.859 1 40.41 70 SER A O 1
ATOM 518 N N . LYS A 1 71 ? 10.672 -1.288 -27.75 1 41.19 71 LYS A N 1
ATOM 519 C CA . LYS A 1 71 ? 11.055 0.013 -27.219 1 41.19 71 LYS A CA 1
ATOM 520 C C . LYS A 1 71 ? 11.062 -0.006 -25.688 1 41.19 71 LYS A C 1
ATOM 522 O O . LYS A 1 71 ? 10.023 -0.204 -25.062 1 41.19 71 LYS A O 1
ATOM 527 N N . ALA A 1 72 ? 12.117 -0.547 -24.953 1 41.81 72 ALA A N 1
ATOM 528 C CA . ALA A 1 72 ? 12.453 -0.515 -23.531 1 41.81 72 ALA A CA 1
ATOM 529 C C . ALA A 1 72 ? 12 0.792 -22.891 1 41.81 72 ALA A C 1
ATOM 531 O O . ALA A 1 72 ? 12.68 1.813 -23 1 41.81 72 ALA A O 1
ATOM 532 N N . GLU A 1 73 ? 10.906 1.321 -22.875 1 45 73 GLU A N 1
ATOM 533 C CA . GLU A 1 73 ? 10.648 2.57 -22.172 1 45 73 GLU A CA 1
ATOM 534 C C . GLU A 1 73 ? 10.961 2.436 -20.672 1 45 73 GLU A C 1
ATOM 536 O O . GLU A 1 73 ? 10.984 1.326 -20.141 1 45 73 GLU A O 1
ATOM 541 N N . GLU A 1 74 ? 11.461 3.484 -19.969 1 50.25 74 GLU A N 1
ATOM 542 C CA . GLU A 1 74 ? 11.891 3.697 -18.594 1 50.25 74 GLU A CA 1
ATOM 543 C C . GLU A 1 74 ? 10.945 3.021 -17.609 1 50.25 74 GLU A C 1
ATOM 545 O O . GLU A 1 74 ? 9.727 3.213 -17.688 1 50.25 74 GLU A O 1
ATOM 550 N N . ILE A 1 75 ? 11.328 1.834 -17.078 1 52.97 75 ILE A N 1
ATOM 551 C CA . ILE A 1 75 ? 10.586 1.116 -16.047 1 52.97 75 ILE A CA 1
ATOM 552 C C . ILE A 1 75 ? 10.18 2.084 -14.938 1 52.97 75 ILE A C 1
ATOM 554 O O . ILE A 1 75 ? 11.039 2.658 -14.266 1 52.97 75 ILE A O 1
ATOM 558 N N . LYS A 1 76 ? 8.922 2.545 -15 1 56.44 76 LYS A N 1
ATOM 559 C CA . LYS A 1 76 ? 8.422 3.334 -13.875 1 56.44 76 LYS A CA 1
ATOM 560 C C . LYS A 1 76 ? 7.98 2.436 -12.727 1 56.44 76 LYS A C 1
ATOM 562 O O . LYS A 1 76 ? 7.238 1.472 -12.93 1 56.44 76 LYS A O 1
ATOM 567 N N . PRO A 1 77 ? 8.648 2.574 -11.641 1 59.25 77 PRO A N 1
ATOM 568 C CA . PRO A 1 77 ? 8.289 1.729 -10.5 1 59.25 77 PRO A CA 1
ATOM 569 C C . PRO A 1 77 ? 6.805 1.822 -10.141 1 59.25 77 PRO A C 1
ATOM 571 O O . PRO A 1 77 ? 6.199 2.889 -10.281 1 59.25 77 PRO A O 1
ATOM 574 N N . THR A 1 78 ? 6.164 0.634 -9.891 1 61.53 78 THR A N 1
ATOM 575 C CA . THR A 1 78 ? 4.797 0.568 -9.391 1 61.53 78 THR A CA 1
ATOM 576 C C . THR A 1 78 ? 4.668 1.299 -8.055 1 61.53 78 THR A C 1
ATOM 578 O O . THR A 1 78 ? 5.41 1.014 -7.117 1 61.53 78 THR A O 1
ATOM 581 N N . THR A 1 79 ? 3.922 2.471 -8.094 1 64.12 79 THR A N 1
ATOM 582 C CA . THR A 1 79 ? 3.883 3.285 -6.887 1 64.12 79 THR A CA 1
ATOM 583 C C . THR A 1 79 ? 2.477 3.314 -6.297 1 64.12 79 THR A C 1
ATOM 585 O O . THR A 1 79 ? 1.489 3.229 -7.031 1 64.12 79 THR A O 1
ATOM 588 N N . ALA A 1 80 ? 2.408 3.314 -5.012 1 71.19 80 ALA A N 1
ATOM 589 C CA . ALA A 1 80 ? 1.188 3.58 -4.258 1 71.19 80 ALA A CA 1
ATOM 590 C C . ALA A 1 80 ? 0.884 5.074 -4.215 1 71.19 80 ALA A C 1
ATOM 592 O O . ALA A 1 80 ? -0.043 5.508 -3.523 1 71.19 80 ALA A O 1
ATOM 593 N N . LEU A 1 81 ? 1.585 5.902 -4.996 1 73.12 81 LEU A N 1
ATOM 594 C CA . LEU A 1 81 ? 1.459 7.355 -4.988 1 73.12 81 LEU A CA 1
ATOM 595 C C . LEU A 1 81 ? 0.854 7.855 -6.293 1 73.12 81 LEU A C 1
ATOM 597 O O . LEU A 1 81 ? 1.385 7.582 -7.375 1 73.12 81 LEU A O 1
ATOM 601 N N . ASP A 1 82 ? -0.301 8.508 -6.168 1 74.12 82 ASP A N 1
ATOM 602 C CA . ASP A 1 82 ? -0.883 9.156 -7.336 1 74.12 82 ASP A CA 1
ATOM 603 C C . ASP A 1 82 ? -0.464 10.625 -7.414 1 74.12 82 ASP A C 1
ATOM 605 O O . ASP A 1 82 ? -0.451 11.328 -6.398 1 74.12 82 ASP A O 1
ATOM 609 N N . TYR A 1 83 ? -0.019 11.125 -8.633 1 74.56 83 TYR A N 1
ATOM 610 C CA . TYR A 1 83 ? 0.445 12.484 -8.875 1 74.56 83 TYR A CA 1
ATOM 611 C C . TYR A 1 83 ? -0.623 13.312 -9.586 1 74.56 83 TYR A C 1
ATOM 613 O O . TYR A 1 83 ? -1.213 12.859 -10.57 1 74.56 83 TYR A O 1
ATOM 621 N N . VAL A 1 84 ? -0.93 14.531 -8.984 1 76.62 84 VAL A N 1
ATOM 622 C CA . VAL A 1 84 ? -1.78 15.523 -9.625 1 76.62 84 VAL A CA 1
ATOM 623 C C . VAL A 1 84 ? -1.126 16.906 -9.531 1 76.62 84 VAL A C 1
ATOM 625 O O . VAL A 1 84 ? -0.274 17.141 -8.672 1 76.62 84 VAL A O 1
ATOM 628 N N . PHE A 1 85 ? -1.379 17.781 -10.516 1 81.44 85 PHE A N 1
ATOM 629 C CA . PHE A 1 85 ? -0.848 19.141 -10.43 1 81.44 85 PHE A CA 1
ATOM 630 C C . PHE A 1 85 ? -1.941 20.172 -10.688 1 81.44 85 PHE A C 1
ATOM 632 O O . PHE A 1 85 ? -2.971 19.844 -11.289 1 81.44 85 PHE A O 1
ATOM 639 N N . VAL A 1 86 ? -1.828 21.328 -10.078 1 82.19 86 VAL A N 1
ATOM 640 C CA . VAL A 1 86 ? -2.705 22.484 -10.273 1 82.19 86 VAL A CA 1
ATOM 641 C C . VAL A 1 86 ? -1.88 23.703 -10.68 1 82.19 86 VAL A C 1
ATOM 643 O O . VAL A 1 86 ? -0.836 23.984 -10.086 1 82.19 86 VAL A O 1
ATOM 646 N N . ARG A 1 87 ? -2.342 24.328 -11.727 1 81.69 87 ARG A N 1
ATOM 647 C CA . ARG A 1 87 ? -1.65 25.531 -12.195 1 81.69 87 ARG A CA 1
ATOM 648 C C . ARG A 1 87 ? -2.416 26.797 -11.812 1 81.69 87 ARG A C 1
ATOM 650 O O . ARG A 1 87 ? -3.646 26.828 -11.875 1 81.69 87 ARG A O 1
ATOM 657 N N . LEU A 1 88 ? -1.618 27.766 -11.32 1 76.62 88 LEU A N 1
ATOM 658 C CA . LEU A 1 88 ? -2.189 29.078 -11.07 1 76.62 88 LEU A CA 1
ATOM 659 C C . LEU A 1 88 ? -2.018 29.984 -12.289 1 76.62 88 LEU A C 1
ATOM 661 O O . LEU A 1 88 ? -0.915 30.109 -12.82 1 76.62 88 LEU A O 1
ATOM 665 N N . ARG A 1 89 ? -3.129 30.375 -12.852 1 73.69 89 ARG A N 1
ATOM 666 C CA . ARG A 1 89 ? -3.068 31.266 -14.016 1 73.69 89 ARG A CA 1
ATOM 667 C C . ARG A 1 89 ? -2.682 32.688 -13.602 1 73.69 89 ARG A C 1
ATOM 669 O O . ARG A 1 89 ? -3.385 33.312 -12.812 1 73.69 89 ARG A O 1
ATOM 676 N N . THR A 1 90 ? -1.435 32.938 -13.734 1 70.75 90 THR A N 1
ATOM 677 C CA . THR A 1 90 ? -0.983 34.312 -13.5 1 70.75 90 THR A CA 1
ATOM 678 C C . THR A 1 90 ? -0.401 34.906 -14.773 1 70.75 90 THR A C 1
ATOM 680 O O . THR A 1 90 ? -0.218 34.219 -15.766 1 70.75 90 THR A O 1
ATOM 683 N N . ALA A 1 91 ? -0.333 36.281 -14.922 1 65.94 91 ALA A N 1
ATOM 684 C CA . ALA A 1 91 ? 0.198 37 -16.078 1 65.94 91 ALA A CA 1
ATOM 685 C C . ALA A 1 91 ? 1.608 36.531 -16.422 1 65.94 91 ALA A C 1
ATOM 687 O O . ALA A 1 91 ? 2.033 36.594 -17.578 1 65.94 91 ALA A O 1
ATOM 688 N N . GLY A 1 92 ? 2.26 35.875 -15.484 1 64.44 92 GLY A N 1
ATOM 689 C CA . GLY A 1 92 ? 3.605 35.375 -15.703 1 64.44 92 GLY A CA 1
ATOM 690 C C . GLY A 1 92 ? 3.67 33.875 -15.797 1 64.44 92 GLY A C 1
ATOM 691 O O . GLY A 1 92 ? 2.781 33.25 -16.375 1 64.44 92 GLY A O 1
ATOM 692 N N . ARG A 1 93 ? 4.867 33.438 -15.555 1 69.38 93 ARG A N 1
ATOM 693 C CA . ARG A 1 93 ? 4.996 31.984 -15.531 1 69.38 93 ARG A CA 1
ATOM 694 C C . ARG A 1 93 ? 4.051 31.375 -14.5 1 69.38 93 ARG A C 1
ATOM 696 O O . ARG A 1 93 ? 4.09 31.734 -13.32 1 69.38 93 ARG A O 1
ATOM 703 N N . PRO A 1 94 ? 3.189 30.609 -15.023 1 77.19 94 PRO A N 1
ATOM 704 C CA . PRO A 1 94 ? 2.256 30.016 -14.062 1 77.19 94 PRO A CA 1
ATOM 705 C C . PRO A 1 94 ? 2.959 29.156 -13.016 1 77.19 94 PRO A C 1
ATOM 707 O O . PRO A 1 94 ? 3.895 28.422 -13.344 1 77.19 94 PRO A O 1
ATOM 710 N N . SER A 1 95 ? 2.65 29.438 -11.758 1 80.31 95 SER A N 1
ATOM 711 C CA . SER A 1 95 ? 3.123 28.562 -10.688 1 80.31 95 SER A CA 1
ATOM 712 C C . SER A 1 95 ? 2.352 27.25 -10.664 1 80.31 95 SER A C 1
ATOM 714 O O . SER A 1 95 ? 1.144 27.219 -10.906 1 80.31 95 SER A O 1
ATOM 716 N N . VAL A 1 96 ? 3.111 26.172 -10.547 1 84.69 96 VAL A N 1
ATOM 717 C CA . VAL A 1 96 ? 2.49 24.844 -10.539 1 84.69 96 VAL A CA 1
ATOM 718 C C . VAL A 1 96 ? 2.584 24.234 -9.141 1 84.69 96 VAL A C 1
ATOM 720 O O . VAL A 1 96 ? 3.65 24.266 -8.516 1 84.69 96 VAL A O 1
ATOM 723 N N . ALA A 1 97 ? 1.449 23.828 -8.633 1 86.88 97 ALA A N 1
ATOM 724 C CA . ALA A 1 97 ? 1.421 23.047 -7.406 1 86.88 97 ALA A CA 1
ATOM 725 C C . ALA A 1 97 ? 1.433 21.547 -7.719 1 86.88 97 ALA A C 1
ATOM 727 O O . ALA A 1 97 ? 0.458 21.016 -8.25 1 86.88 97 ALA A O 1
ATOM 728 N N . HIS A 1 98 ? 2.559 20.844 -7.453 1 84.5 98 HIS A N 1
ATOM 729 C CA . HIS A 1 98 ? 2.686 19.406 -7.59 1 84.5 98 HIS A CA 1
ATOM 730 C C . HIS A 1 98 ? 2.168 18.688 -6.344 1 84.5 98 HIS A C 1
ATOM 732 O O . HIS A 1 98 ? 2.576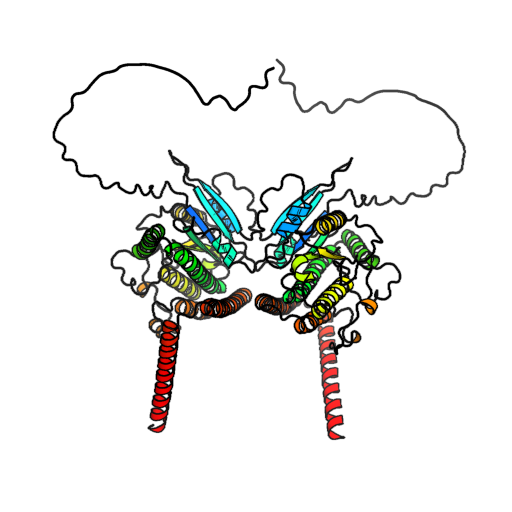 19 -5.227 1 84.5 98 HIS A O 1
ATOM 738 N N . MET A 1 99 ? 1.207 17.75 -6.559 1 87.19 99 MET A N 1
ATOM 739 C CA . MET A 1 99 ? 0.576 17.094 -5.422 1 87.19 99 MET A CA 1
ATOM 740 C C . MET A 1 99 ? 0.615 15.578 -5.586 1 87.19 99 MET A C 1
ATOM 742 O O . MET A 1 99 ? 0.397 15.062 -6.684 1 87.19 99 MET A O 1
ATOM 746 N N . TRP A 1 100 ? 1.016 14.898 -4.516 1 84.12 100 TRP A N 1
ATOM 747 C CA . TRP A 1 100 ? 0.985 13.445 -4.461 1 84.12 100 TRP A CA 1
ATOM 748 C C . TRP A 1 100 ? -0.005 12.961 -3.404 1 84.12 100 TRP A C 1
ATOM 750 O O . TRP A 1 100 ? -0.094 13.531 -2.318 1 84.12 100 TRP A O 1
ATOM 760 N N . GLU A 1 101 ? -0.823 11.992 -3.766 1 84.25 101 GLU A N 1
ATOM 761 C CA . GLU A 1 101 ? -1.742 11.344 -2.832 1 84.25 101 GLU A CA 1
ATOM 762 C C . GLU A 1 101 ? -1.327 9.906 -2.559 1 84.25 101 GLU A C 1
ATOM 764 O O . GLU A 1 101 ? -1.173 9.109 -3.488 1 84.25 101 GLU A O 1
ATOM 769 N N . LEU A 1 102 ? -1.067 9.625 -1.317 1 80.25 102 LEU A N 1
ATOM 770 C CA . LEU A 1 102 ? -0.689 8.266 -0.924 1 80.25 102 LEU A CA 1
ATOM 771 C C . LEU A 1 102 ? -1.916 7.371 -0.82 1 80.25 102 LEU A C 1
ATOM 773 O O . LEU A 1 102 ? -2.896 7.723 -0.162 1 80.25 102 LEU A O 1
ATOM 777 N N . ALA A 1 103 ? -1.801 6.223 -1.634 1 71.06 103 ALA A N 1
ATOM 778 C CA . ALA A 1 103 ? -2.863 5.223 -1.532 1 71.06 103 ALA A CA 1
ATOM 779 C C . ALA A 1 103 ? -2.795 4.484 -0.199 1 71.06 103 ALA A C 1
ATOM 781 O O . ALA A 1 103 ? -1.708 4.25 0.333 1 71.06 103 ALA A O 1
ATOM 782 N N . SER A 1 104 ? -3.869 4.309 0.559 1 58.59 104 SER A N 1
ATOM 783 C CA . SER A 1 104 ? -3.848 3.582 1.824 1 58.59 104 SER A CA 1
ATOM 784 C C . SER A 1 104 ? -3.586 2.096 1.605 1 58.59 104 SER A C 1
ATOM 786 O O . SER A 1 104 ? -4.105 1.502 0.659 1 58.59 104 SER A O 1
ATOM 788 N N . THR A 1 105 ? -2.363 1.552 1.975 1 51.69 105 THR A N 1
ATOM 789 C CA . THR A 1 105 ? -1.823 0.202 1.847 1 51.69 105 THR A CA 1
ATOM 790 C C . THR A 1 105 ? -2.838 -0.833 2.322 1 51.69 105 THR A C 1
ATOM 792 O O . THR A 1 105 ? -2.873 -1.955 1.813 1 51.69 105 THR A O 1
ATOM 795 N N . LYS A 1 106 ? -3.555 -0.537 3.52 1 51.16 106 LYS A N 1
ATOM 796 C CA . LYS A 1 106 ? -4.305 -1.636 4.121 1 51.16 106 LYS A CA 1
ATOM 797 C C . LYS A 1 106 ? -5.27 -2.258 3.117 1 51.16 106 LYS A C 1
ATOM 799 O O . LYS A 1 106 ? -5.773 -3.361 3.334 1 51.16 106 LYS A O 1
ATOM 804 N N . CYS A 1 107 ? -5.223 -1.651 2.016 1 53.84 107 CYS A N 1
ATOM 805 C CA . CYS A 1 107 ? -6.348 -2.223 1.283 1 53.84 107 CYS A CA 1
ATOM 806 C C . CYS A 1 107 ? -5.863 -3.158 0.183 1 53.84 107 CYS A C 1
ATOM 808 O O . CYS A 1 107 ? -6.359 -3.109 -0.944 1 53.84 107 CYS A O 1
ATOM 810 N N . VAL A 1 108 ? -4.91 -4.082 0.59 1 62 108 VAL A N 1
ATOM 811 C CA . VAL A 1 108 ? -4.406 -5.059 -0.367 1 62 108 VAL A CA 1
ATOM 812 C C . VAL A 1 108 ? -5.555 -5.922 -0.88 1 62 108 VAL A C 1
ATOM 814 O O . VAL A 1 108 ? -5.68 -6.148 -2.086 1 62 108 VAL A O 1
ATOM 817 N N . ASN A 1 109 ? -6.379 -6.312 0.052 1 64.69 109 ASN A N 1
ATOM 818 C CA . ASN A 1 109 ? -7.477 -7.199 -0.317 1 64.69 109 ASN A CA 1
ATOM 819 C C . ASN A 1 109 ? -8.43 -6.535 -1.305 1 64.69 109 ASN A C 1
ATOM 821 O O . ASN A 1 109 ? -8.898 -7.172 -2.25 1 64.69 109 ASN A O 1
ATOM 825 N N . GLU A 1 110 ? -8.578 -5.312 -1.037 1 65.56 110 GLU A N 1
ATOM 826 C CA . GLU A 1 110 ? -9.461 -4.594 -1.945 1 65.56 110 GLU A CA 1
ATOM 827 C C . GLU A 1 110 ? -8.797 -4.355 -3.297 1 65.56 110 GLU A C 1
ATOM 829 O O . GLU A 1 110 ? -9.445 -4.426 -4.34 1 65.56 110 GLU A O 1
ATOM 834 N N . MET A 1 111 ? -7.508 -4.219 -3.199 1 71.12 111 MET A N 1
ATOM 835 C CA . MET A 1 111 ? -6.762 -3.908 -4.414 1 71.12 111 MET A CA 1
ATOM 836 C C . MET A 1 111 ? -6.648 -5.137 -5.312 1 71.12 111 MET A C 1
ATOM 838 O O . MET A 1 111 ? -6.715 -5.023 -6.539 1 71.12 111 MET A O 1
ATOM 842 N N . ILE A 1 112 ? -6.559 -6.262 -4.68 1 76.69 112 ILE A N 1
ATOM 843 C CA . ILE A 1 112 ? -6.383 -7.484 -5.457 1 76.69 112 ILE A CA 1
ATOM 844 C C . ILE A 1 112 ? -7.676 -7.816 -6.199 1 76.69 112 ILE A C 1
ATOM 846 O O . ILE A 1 112 ? -7.645 -8.438 -7.262 1 76.69 112 ILE A O 1
ATOM 850 N N . LYS A 1 113 ? -8.781 -7.355 -5.738 1 76.88 113 LYS A N 1
ATOM 851 C CA . LYS A 1 113 ? -10.078 -7.688 -6.316 1 76.88 113 LYS A CA 1
ATOM 852 C C . LYS A 1 113 ? -10.359 -6.855 -7.562 1 76.88 113 LYS A C 1
ATOM 854 O O . LYS A 1 113 ? -11.242 -7.188 -8.352 1 76.88 113 LYS A O 1
ATOM 859 N N . VAL A 1 114 ? -9.586 -5.91 -7.789 1 74.44 114 VAL A N 1
ATOM 860 C CA . VAL A 1 114 ? -9.812 -5.055 -8.945 1 74.44 114 VAL A CA 1
ATOM 861 C C . VAL A 1 114 ? -9.578 -5.848 -10.234 1 74.44 114 VAL A C 1
ATOM 863 O O . VAL A 1 114 ? -10.469 -5.941 -11.078 1 74.44 114 VAL A O 1
ATOM 866 N N . PRO A 1 115 ? -8.43 -6.473 -10.398 1 80.31 115 PRO A N 1
ATOM 867 C CA . PRO A 1 115 ? -8.234 -7.285 -11.602 1 80.31 115 PRO A CA 1
ATOM 868 C C . PRO A 1 115 ? -9.055 -8.578 -11.578 1 80.31 115 PRO A C 1
ATOM 870 O O . PRO A 1 115 ? -9.289 -9.172 -12.633 1 80.31 115 PRO A O 1
ATOM 873 N N . LEU A 1 116 ? -9.492 -8.953 -10.391 1 86.94 116 LEU A N 1
ATOM 874 C CA . LEU A 1 116 ? -10.195 -10.227 -10.227 1 86.94 116 LEU A CA 1
ATOM 875 C C . LEU A 1 116 ? -11.695 -10.008 -10.094 1 86.94 116 LEU A C 1
ATOM 877 O O . LEU A 1 116 ? -12.398 -10.828 -9.508 1 86.94 116 LEU A O 1
ATOM 881 N N . GLY A 1 117 ? -12.156 -8.93 -10.562 1 82.69 117 GLY A N 1
ATOM 882 C CA . GLY A 1 117 ? -13.586 -8.648 -10.469 1 82.69 117 GLY A CA 1
ATOM 883 C C . GLY A 1 117 ? -14.438 -9.672 -11.195 1 82.69 117 GLY A C 1
ATOM 884 O O . GLY A 1 117 ? -13.945 -10.422 -12.039 1 82.69 117 GLY A O 1
ATOM 885 N N . PRO A 1 118 ? -15.742 -9.641 -10.914 1 82 118 PRO A N 1
ATOM 886 C CA . PRO A 1 118 ? -16.656 -10.656 -11.453 1 82 118 PRO A CA 1
ATOM 887 C C . PRO A 1 118 ? -16.672 -10.68 -12.977 1 82 118 PRO A C 1
ATOM 889 O O . PRO A 1 118 ? -16.859 -11.742 -13.578 1 82 118 PRO A O 1
ATOM 892 N N . GLU A 1 119 ? -16.375 -9.578 -13.555 1 81.56 119 GLU A N 1
ATOM 893 C CA . GLU A 1 119 ? -16.438 -9.5 -15.008 1 81.56 119 GLU A CA 1
ATOM 894 C C . GLU A 1 119 ? -15.164 -10.023 -15.648 1 81.56 119 GLU A C 1
ATOM 896 O O . GLU A 1 119 ? -15.141 -10.32 -16.844 1 81.56 119 GLU A O 1
ATOM 901 N N . ARG A 1 120 ? -14.125 -10.195 -14.875 1 87 120 ARG A N 1
ATOM 902 C CA . ARG A 1 120 ? -12.82 -10.484 -15.445 1 87 120 ARG A CA 1
ATOM 903 C C . ARG A 1 120 ? -12.297 -11.836 -14.961 1 87 120 ARG A C 1
ATOM 905 O O . ARG A 1 120 ? -11.453 -12.453 -15.609 1 87 120 ARG A O 1
ATOM 912 N N . ILE A 1 121 ? -12.836 -12.359 -13.922 1 91.62 121 ILE A N 1
ATOM 913 C CA . ILE A 1 121 ? -12.203 -13.438 -13.164 1 91.62 121 ILE A CA 1
ATOM 914 C C . ILE A 1 121 ? -12.18 -14.711 -14.008 1 91.62 121 ILE A C 1
ATOM 916 O O . ILE A 1 121 ? -11.266 -15.523 -13.883 1 91.62 121 ILE A O 1
ATOM 920 N N . LEU A 1 122 ? -13.148 -14.906 -14.867 1 91.06 122 LEU A N 1
ATOM 921 C CA . LEU A 1 122 ? -13.234 -16.141 -15.648 1 91.06 122 LEU A CA 1
ATOM 922 C C . LEU A 1 122 ? -12.07 -16.234 -16.625 1 91.06 122 LEU A C 1
ATOM 924 O O . LEU A 1 122 ? -11.703 -17.344 -17.062 1 91.06 122 LEU A O 1
ATOM 928 N N . ASN A 1 123 ? -11.469 -15.125 -16.969 1 91.25 123 ASN A N 1
ATOM 929 C CA . ASN A 1 123 ? -10.289 -15.094 -17.828 1 91.25 123 ASN A CA 1
ATOM 930 C C . ASN A 1 123 ? -9.07 -14.562 -17.078 1 91.25 123 ASN A C 1
ATOM 932 O O . ASN A 1 123 ? -8.172 -13.977 -17.688 1 91.25 123 ASN A O 1
ATOM 936 N N . GLY A 1 124 ? -9.109 -14.789 -15.773 1 93.12 124 GLY A N 1
ATOM 937 C CA . GLY A 1 124 ? -8.055 -14.266 -14.914 1 93.12 124 GLY A CA 1
ATOM 938 C C . GLY A 1 124 ? -6.891 -15.227 -14.75 1 93.12 124 GLY A C 1
ATOM 939 O O . GLY A 1 124 ? -7.035 -16.438 -14.984 1 93.12 124 GLY A O 1
ATOM 940 N N . ALA A 1 125 ? -5.77 -14.672 -14.375 1 94.69 125 ALA A N 1
ATOM 941 C CA . ALA A 1 125 ? -4.562 -15.422 -14.047 1 94.69 125 ALA A CA 1
ATOM 942 C C . ALA A 1 125 ? -3.752 -14.711 -12.969 1 94.69 125 ALA A C 1
ATOM 944 O O . ALA A 1 125 ? -3.945 -13.516 -12.727 1 94.69 125 ALA A O 1
ATOM 945 N N . LEU A 1 126 ? -2.871 -15.5 -12.336 1 96.88 126 LEU A N 1
ATOM 946 C CA . LEU A 1 126 ? -2.098 -14.969 -11.219 1 96.88 126 LEU A CA 1
ATOM 947 C C . LEU A 1 126 ? -0.612 -15.258 -11.398 1 96.88 126 LEU A C 1
ATOM 949 O O . LEU A 1 126 ? -0.234 -16.359 -11.789 1 96.88 126 LEU A O 1
ATOM 953 N N . VAL A 1 127 ? 0.198 -14.219 -11.148 1 97.25 127 VAL A N 1
ATOM 954 C CA . VAL A 1 127 ? 1.646 -14.391 -11.133 1 97.25 127 VAL A CA 1
ATOM 955 C C . VAL A 1 127 ? 2.199 -14 -9.766 1 97.25 127 VAL A C 1
ATOM 957 O O . VAL A 1 127 ? 1.936 -12.906 -9.266 1 97.25 127 VAL A O 1
ATOM 960 N N . ILE A 1 128 ? 2.914 -14.922 -9.164 1 97.69 128 ILE A N 1
ATOM 961 C CA . ILE A 1 128 ? 3.574 -14.664 -7.883 1 97.69 128 ILE A CA 1
ATOM 962 C C . ILE A 1 128 ? 5.09 -14.641 -8.086 1 97.69 128 ILE A C 1
ATOM 964 O O . ILE A 1 128 ? 5.688 -15.648 -8.469 1 97.69 128 ILE A O 1
ATOM 968 N N . VAL A 1 129 ? 5.656 -13.492 -7.75 1 97.5 129 VAL A N 1
ATOM 969 C CA . VAL A 1 129 ? 7.102 -13.359 -7.887 1 97.5 129 VAL A CA 1
ATOM 970 C C . VAL A 1 129 ? 7.762 -13.438 -6.512 1 97.5 129 VAL A C 1
ATOM 972 O O . VAL A 1 129 ? 7.352 -12.734 -5.582 1 97.5 129 VAL A O 1
ATOM 975 N N . VAL A 1 130 ? 8.75 -14.32 -6.379 1 97.25 130 VAL A N 1
ATOM 976 C CA . VAL A 1 130 ? 9.531 -14.422 -5.145 1 97.25 130 VAL A CA 1
ATOM 977 C C . VAL A 1 130 ? 10.992 -14.102 -5.43 1 97.25 130 VAL A C 1
ATOM 979 O O . VAL A 1 130 ? 11.461 -14.266 -6.559 1 97.25 130 VAL A O 1
ATOM 982 N N . ASP A 1 131 ? 11.672 -13.672 -4.387 1 96.19 131 ASP A N 1
ATOM 983 C CA . ASP A 1 131 ? 13.047 -13.188 -4.5 1 96.19 131 ASP A CA 1
ATOM 984 C C . ASP A 1 131 ? 14.047 -14.258 -4.055 1 96.19 131 ASP A C 1
ATOM 986 O O . ASP A 1 131 ? 14.273 -14.445 -2.857 1 96.19 131 ASP A O 1
ATOM 990 N N . LEU A 1 132 ? 14.773 -14.812 -4.965 1 97.56 132 LEU A N 1
ATOM 991 C CA . LEU A 1 132 ? 15.695 -15.898 -4.652 1 97.56 132 LEU A CA 1
ATOM 992 C C . LEU A 1 132 ? 16.984 -15.359 -4.043 1 97.56 132 LEU A C 1
ATOM 994 O O . LEU A 1 132 ? 17.781 -16.125 -3.496 1 97.56 132 LEU A O 1
ATOM 998 N N . SER A 1 133 ? 17.203 -14.094 -4.105 1 96.38 133 SER A N 1
ATOM 999 C CA . SER A 1 133 ? 18.375 -13.516 -3.475 1 96.38 133 SER A CA 1
ATOM 1000 C C . SER A 1 133 ? 18.219 -13.43 -1.963 1 96.38 133 SER A C 1
ATOM 1002 O O . SER A 1 133 ? 19.188 -13.188 -1.238 1 96.38 133 SER A O 1
ATOM 1004 N N . ALA A 1 134 ? 17.031 -13.555 -1.516 1 94.69 134 ALA A N 1
ATOM 1005 C CA . ALA A 1 134 ? 16.703 -13.703 -0.1 1 94.69 134 ALA A CA 1
ATOM 1006 C C . ALA A 1 134 ? 16 -15.031 0.165 1 94.69 134 ALA A C 1
ATOM 1008 O O . ALA A 1 134 ? 14.812 -15.047 0.512 1 94.69 134 ALA A O 1
ATOM 1009 N N . PRO A 1 135 ? 16.797 -16.078 0.157 1 95.56 135 PRO A N 1
ATOM 1010 C CA . PRO A 1 135 ? 16.156 -17.406 0.175 1 95.56 135 PRO A CA 1
ATOM 1011 C C . PRO A 1 135 ? 15.328 -17.641 1.43 1 95.56 135 PRO A C 1
ATOM 1013 O O . PRO A 1 135 ? 14.336 -18.375 1.384 1 95.56 135 PRO A O 1
ATOM 1016 N N . GLY A 1 136 ? 15.695 -17.047 2.525 1 94 136 GLY A N 1
ATOM 1017 C CA . GLY A 1 136 ? 14.938 -17.188 3.756 1 94 136 GLY A CA 1
ATOM 1018 C C . GLY A 1 136 ? 13.539 -16.625 3.67 1 94 136 GLY A C 1
ATOM 1019 O O . GLY A 1 136 ? 12.656 -17 4.445 1 94 136 GLY A O 1
ATOM 1020 N N . ASP A 1 137 ? 13.273 -15.781 2.746 1 94.38 137 ASP A N 1
ATOM 1021 C CA . ASP A 1 137 ? 11.992 -15.102 2.619 1 94.38 137 ASP A CA 1
ATOM 1022 C C . ASP A 1 137 ? 11.133 -15.742 1.535 1 94.38 137 ASP A C 1
ATOM 1024 O O . ASP A 1 137 ? 9.945 -15.414 1.402 1 94.38 137 ASP A O 1
ATOM 1028 N N . VAL A 1 138 ? 11.633 -16.656 0.822 1 96.69 138 VAL A N 1
ATOM 1029 C CA . VAL A 1 138 ? 10.969 -17.203 -0.362 1 96.69 138 VAL A CA 1
ATOM 1030 C C . VAL A 1 138 ? 9.711 -17.953 0.05 1 96.69 138 VAL A C 1
ATOM 1032 O O . VAL A 1 138 ? 8.617 -17.641 -0.419 1 96.69 138 VAL A O 1
ATOM 1035 N N . VAL A 1 139 ? 9.875 -18.859 0.946 1 96.19 139 VAL A N 1
ATOM 1036 C CA . VAL A 1 139 ? 8.773 -19.75 1.291 1 96.19 139 VAL A CA 1
ATOM 1037 C C . VAL A 1 139 ? 7.711 -18.984 2.072 1 96.19 139 VAL A C 1
ATOM 1039 O O . VAL A 1 139 ? 6.523 -19.062 1.754 1 96.19 139 VAL A O 1
ATOM 1042 N N . PRO A 1 140 ? 8.102 -18.156 3.016 1 94.12 140 PRO A N 1
ATOM 1043 C CA . PRO A 1 140 ? 7.082 -17.344 3.697 1 94.12 140 PRO A CA 1
ATOM 1044 C C . PRO A 1 140 ? 6.297 -16.453 2.738 1 94.12 140 PRO A C 1
ATOM 1046 O O . PRO A 1 140 ? 5.074 -16.344 2.85 1 94.12 140 PRO A O 1
ATOM 1049 N N . ALA A 1 141 ? 6.918 -15.891 1.837 1 93.5 141 ALA A N 1
ATOM 1050 C CA . ALA A 1 141 ? 6.25 -15.023 0.872 1 93.5 141 ALA A CA 1
ATOM 1051 C C . ALA A 1 141 ? 5.297 -15.812 -0.015 1 93.5 141 ALA A C 1
ATOM 1053 O O . ALA A 1 141 ? 4.168 -15.383 -0.271 1 93.5 141 ALA A O 1
ATOM 1054 N N . LEU A 1 142 ? 5.746 -16.922 -0.486 1 97.06 142 LEU A N 1
ATOM 1055 C CA . LEU A 1 142 ? 4.934 -17.766 -1.36 1 97.06 142 LEU A CA 1
ATOM 1056 C C . LEU A 1 142 ? 3.672 -18.234 -0.645 1 97.06 142 LEU A C 1
ATOM 1058 O O . LEU A 1 142 ? 2.574 -18.156 -1.202 1 97.06 142 LEU A O 1
ATOM 1062 N N . VAL A 1 143 ? 3.848 -18.672 0.557 1 95.06 143 VAL A N 1
ATOM 1063 C CA . VAL A 1 143 ? 2.713 -19.156 1.339 1 95.06 143 VAL A CA 1
ATOM 1064 C C . VAL A 1 143 ? 1.724 -18.016 1.567 1 95.06 143 VAL A C 1
ATOM 1066 O O . VAL A 1 143 ? 0.515 -18.188 1.396 1 95.06 143 VAL A O 1
ATOM 1069 N N . LYS A 1 144 ? 2.238 -16.906 1.877 1 90.56 144 LYS A N 1
ATOM 1070 C CA . LYS A 1 144 ? 1.383 -15.742 2.105 1 90.56 144 LYS A CA 1
ATOM 1071 C C . LYS A 1 144 ? 0.535 -15.43 0.876 1 90.56 144 LYS A C 1
ATOM 1073 O O . LYS A 1 144 ? -0.687 -15.297 0.976 1 90.56 144 LYS A O 1
ATOM 1078 N N . TRP A 1 145 ? 1.11 -15.352 -0.179 1 93.38 145 TRP A N 1
ATOM 1079 C CA . TRP A 1 145 ? 0.402 -14.922 -1.381 1 93.38 145 TRP A CA 1
ATOM 1080 C C . TRP A 1 145 ? -0.527 -16.016 -1.885 1 93.38 145 TRP A C 1
ATOM 1082 O O . TRP A 1 145 ? -1.64 -15.742 -2.338 1 93.38 145 TRP A O 1
ATOM 1092 N N . LEU A 1 146 ? -0.077 -17.25 -1.822 1 96.19 146 LEU A N 1
ATOM 1093 C CA . LEU A 1 146 ? -0.932 -18.344 -2.258 1 96.19 146 LEU A CA 1
ATOM 1094 C C . LEU A 1 146 ? -2.215 -18.391 -1.437 1 96.19 146 LEU A C 1
ATOM 1096 O O . LEU A 1 146 ? -3.309 -18.516 -1.992 1 96.19 146 LEU A O 1
ATOM 1100 N N . THR A 1 147 ? -2.088 -18.25 -0.163 1 93.06 147 THR A N 1
ATOM 1101 C CA . THR A 1 147 ? -3.252 -18.359 0.708 1 93.06 147 THR A CA 1
ATOM 1102 C C . THR A 1 147 ? -4.141 -17.125 0.586 1 93.06 147 THR A C 1
ATOM 1104 O O . THR A 1 147 ? -5.371 -17.234 0.573 1 93.06 147 THR A O 1
ATOM 1107 N N . THR A 1 148 ? -3.529 -15.977 0.47 1 89.62 148 THR A N 1
ATOM 1108 C CA . THR A 1 148 ? -4.285 -14.742 0.302 1 89.62 148 THR A CA 1
ATOM 1109 C C . THR A 1 148 ? -5.074 -14.766 -1.003 1 89.62 148 THR A C 1
ATOM 1111 O O . THR A 1 148 ? -6.266 -14.445 -1.021 1 89.62 148 THR A O 1
ATOM 1114 N N . LEU A 1 149 ? -4.453 -15.156 -2.064 1 93.69 149 LEU A N 1
ATOM 1115 C CA . LEU A 1 149 ? -5.09 -15.195 -3.375 1 93.69 149 LEU A CA 1
ATOM 1116 C C . LEU A 1 149 ? -6.172 -16.266 -3.422 1 93.69 149 LEU A C 1
ATOM 1118 O O . LEU A 1 149 ? -7.223 -16.062 -4.035 1 93.69 149 LEU A O 1
ATOM 1122 N N . TYR A 1 150 ? -5.852 -17.375 -2.807 1 94.19 150 TYR A N 1
ATOM 1123 C CA . TYR A 1 150 ? -6.844 -18.438 -2.756 1 94.19 150 TYR A CA 1
ATOM 1124 C C . TYR A 1 150 ? -8.141 -17.953 -2.119 1 94.19 150 TYR A C 1
ATOM 1126 O O . TYR A 1 150 ? -9.227 -18.141 -2.674 1 94.19 150 TYR A O 1
ATOM 1134 N N . THR A 1 151 ? -8.023 -17.266 -1.051 1 90.75 151 THR A N 1
ATOM 1135 C CA . THR A 1 151 ? -9.188 -16.734 -0.333 1 90.75 151 THR A CA 1
ATOM 1136 C C . THR A 1 151 ? -9.914 -15.688 -1.17 1 90.75 151 THR A C 1
ATOM 1138 O O . THR A 1 151 ? -11.141 -15.734 -1.296 1 90.75 151 THR A O 1
ATOM 1141 N N . ALA A 1 152 ? -9.203 -14.844 -1.748 1 88.44 152 ALA A N 1
ATOM 1142 C CA . ALA A 1 152 ? -9.789 -13.766 -2.541 1 88.44 152 ALA A CA 1
ATOM 1143 C C . ALA A 1 152 ? -10.539 -14.32 -3.748 1 88.44 152 ALA A C 1
ATOM 1145 O O . ALA A 1 152 ? -11.664 -13.906 -4.035 1 88.44 152 ALA A O 1
ATOM 1146 N N . VAL A 1 153 ? -9.93 -15.234 -4.445 1 94.06 153 VAL A N 1
ATOM 1147 C CA . VAL A 1 153 ? -10.516 -15.82 -5.645 1 94.06 153 VAL A CA 1
ATOM 1148 C C . VAL A 1 153 ? -11.797 -16.562 -5.281 1 94.06 153 VAL A C 1
ATOM 1150 O O . VAL A 1 153 ? -12.82 -16.422 -5.949 1 94.06 153 VAL A O 1
ATOM 1153 N N . LEU A 1 154 ? -11.742 -17.312 -4.242 1 93.25 154 LEU A N 1
ATOM 1154 C CA . LEU A 1 154 ? -12.906 -18.094 -3.844 1 93.25 154 LEU A CA 1
ATOM 1155 C C . LEU A 1 154 ? -14.062 -17.172 -3.447 1 93.25 154 LEU A C 1
ATOM 1157 O O . LEU A 1 154 ? -15.219 -17.469 -3.748 1 93.25 154 LEU A O 1
ATOM 1161 N N . GLU A 1 155 ? -13.742 -16.109 -2.807 1 90.19 155 GLU A N 1
ATOM 1162 C CA . GLU A 1 155 ? -14.773 -15.156 -2.416 1 90.19 155 GLU A CA 1
ATOM 1163 C C . GLU A 1 155 ? -15.477 -14.57 -3.637 1 90.19 155 GLU A C 1
ATOM 1165 O O . GLU A 1 155 ? -16.703 -14.484 -3.67 1 90.19 155 GLU A O 1
ATOM 1170 N N . VAL A 1 156 ? -14.734 -14.203 -4.602 1 89.38 156 VAL A N 1
ATOM 1171 C CA . VAL A 1 156 ? -15.297 -13.594 -5.809 1 89.38 156 VAL A CA 1
ATOM 1172 C C . VAL A 1 156 ? -16.109 -14.633 -6.578 1 89.38 156 VAL A C 1
ATOM 1174 O O . VAL A 1 156 ? -17.203 -14.336 -7.07 1 89.38 156 VAL A O 1
ATOM 1177 N N . LEU A 1 157 ? -15.609 -15.828 -6.66 1 93.88 157 LEU A N 1
ATOM 1178 C CA . LEU A 1 157 ? -16.297 -16.875 -7.395 1 93.88 157 LEU A CA 1
ATOM 1179 C C . LEU A 1 157 ? -17.609 -17.266 -6.695 1 93.88 157 LEU A C 1
ATOM 1181 O O . LEU A 1 157 ? -18.609 -17.547 -7.352 1 93.88 157 LEU A O 1
ATOM 1185 N N . LYS A 1 158 ? -17.578 -17.266 -5.398 1 92.75 158 LYS A N 1
ATOM 1186 C CA . LYS A 1 158 ? -18.797 -17.578 -4.637 1 92.75 158 LYS A CA 1
ATOM 1187 C C . LYS A 1 158 ? -19.891 -16.547 -4.918 1 92.75 158 LYS A C 1
ATOM 1189 O O . LYS A 1 158 ? -21.062 -16.922 -5.07 1 92.75 158 LYS A O 1
ATOM 1194 N N . ALA A 1 159 ? -19.484 -15.383 -5.043 1 88.5 159 ALA A N 1
ATOM 1195 C CA . ALA A 1 159 ? -20.438 -14.32 -5.352 1 88.5 159 ALA A CA 1
ATOM 1196 C C . ALA A 1 159 ? -20.984 -14.469 -6.77 1 88.5 159 ALA A C 1
ATOM 1198 O O . ALA A 1 159 ? -22.172 -14.234 -7.012 1 88.5 159 ALA A O 1
ATOM 1199 N N . LYS A 1 160 ? -20.188 -14.867 -7.641 1 87.38 160 LYS A N 1
ATOM 1200 C CA . LYS A 1 160 ? -20.562 -15.031 -9.039 1 87.38 160 LYS A CA 1
ATOM 1201 C C . LYS A 1 160 ? -21.5 -16.219 -9.219 1 87.38 160 LYS A C 1
ATOM 1203 O O . LYS A 1 160 ? -22.359 -16.219 -10.102 1 87.38 160 LYS A O 1
ATOM 1208 N N . GLU A 1 161 ? -21.406 -17.172 -8.398 1 90.94 161 GLU A N 1
ATOM 1209 C CA . GLU A 1 161 ? -22.172 -18.422 -8.5 1 90.94 161 GLU A CA 1
ATOM 1210 C C . GLU A 1 161 ? -23.641 -18.188 -8.195 1 90.94 161 GLU A C 1
ATOM 1212 O O . GLU A 1 161 ? -24.5 -19.016 -8.508 1 90.94 161 GLU A O 1
ATOM 1217 N N . LYS A 1 162 ? -23.906 -17.047 -7.625 1 89.88 162 LYS A N 1
ATOM 1218 C CA . LYS A 1 162 ? -25.297 -16.734 -7.301 1 89.88 162 LYS A CA 1
ATOM 1219 C C . LYS A 1 162 ? -26.141 -16.609 -8.57 1 89.88 162 LYS A C 1
ATOM 1221 O O . LYS A 1 162 ? -27.344 -16.891 -8.547 1 89.88 162 LYS A O 1
ATOM 1226 N N . ASN A 1 163 ? -25.5 -16.281 -9.672 1 87.62 163 ASN A N 1
ATOM 1227 C CA . ASN A 1 163 ? -26.141 -16.281 -10.977 1 87.62 163 ASN A CA 1
ATOM 1228 C C . ASN A 1 163 ? -25.984 -17.609 -11.688 1 87.62 163 ASN A C 1
ATOM 1230 O O . ASN A 1 163 ? -24.859 -18.094 -11.875 1 87.62 163 ASN A O 1
ATOM 1234 N N . PRO A 1 164 ? -27.109 -18.188 -12.117 1 87.75 164 PRO A N 1
ATOM 1235 C CA . PRO A 1 164 ? -27.047 -19.531 -12.695 1 87.75 164 PRO A CA 1
ATOM 1236 C C . PRO A 1 164 ? -26.156 -19.609 -13.93 1 87.75 164 PRO A C 1
ATOM 1238 O O . PRO A 1 164 ? -25.453 -20.609 -14.141 1 87.75 164 PRO A O 1
ATOM 1241 N N . ILE A 1 165 ? -26.219 -18.578 -14.766 1 86.44 165 ILE A N 1
ATOM 1242 C CA . ILE A 1 165 ? -25.391 -18.547 -15.969 1 86.44 165 ILE A CA 1
ATOM 1243 C C . ILE A 1 165 ? -23.922 -18.531 -15.57 1 86.44 165 ILE A C 1
ATOM 1245 O O . ILE A 1 165 ? -23.094 -19.25 -16.141 1 86.44 165 ILE A O 1
ATOM 1249 N N . ASP A 1 166 ? -23.594 -17.844 -14.586 1 89.44 166 ASP A N 1
ATOM 1250 C CA . ASP A 1 166 ? -22.219 -17.719 -14.117 1 89.44 166 ASP A CA 1
ATOM 1251 C C . ASP A 1 166 ? -21.781 -18.969 -13.375 1 89.44 166 ASP A C 1
ATOM 1253 O O . ASP A 1 166 ? -20.594 -19.328 -13.383 1 89.44 166 ASP A O 1
ATOM 1257 N N . LYS A 1 167 ? -22.719 -19.641 -12.844 1 92.12 167 LYS A N 1
ATOM 1258 C CA . LYS A 1 167 ? -22.391 -20.844 -12.102 1 92.12 167 LYS A CA 1
ATOM 1259 C C . LYS A 1 167 ? -21.766 -21.906 -13.008 1 92.12 167 LYS A C 1
ATOM 1261 O O . LYS A 1 167 ? -20.797 -22.562 -12.633 1 92.12 167 LYS A O 1
ATOM 1266 N N . LEU A 1 168 ? -22.328 -22.062 -14.133 1 92.62 168 LEU A N 1
ATOM 1267 C CA . LEU A 1 168 ? -21.797 -23.016 -15.094 1 92.62 168 LEU A CA 1
ATOM 1268 C C . LEU A 1 168 ? -20.359 -22.672 -15.461 1 92.62 168 LEU A C 1
ATOM 1270 O O . LEU A 1 168 ? -19.5 -23.562 -15.562 1 92.62 168 LEU A O 1
ATOM 1274 N N . ALA A 1 169 ? -20.172 -21.453 -15.656 1 92.19 169 ALA A N 1
ATOM 1275 C CA . ALA A 1 169 ? -18.844 -20.984 -16.031 1 92.19 169 ALA A CA 1
ATOM 1276 C C . ALA A 1 169 ? -17.844 -21.203 -14.883 1 92.19 169 ALA A C 1
ATOM 1278 O O . ALA A 1 169 ? -16.703 -21.578 -15.117 1 92.19 169 ALA A O 1
ATOM 1279 N N . VAL A 1 170 ? -18.297 -21 -13.695 1 94.56 170 VAL A N 1
ATOM 1280 C CA . VAL A 1 170 ? -17.453 -21.203 -12.523 1 94.56 170 VAL A CA 1
ATOM 1281 C C . VAL A 1 170 ? -17.109 -22.672 -12.367 1 94.56 170 VAL A C 1
ATOM 1283 O O . VAL A 1 170 ? -15.977 -23.031 -12.062 1 94.56 170 VAL A O 1
ATOM 1286 N N . ASP A 1 171 ? -18.062 -23.516 -12.617 1 94.5 171 ASP A N 1
ATOM 1287 C CA . ASP A 1 171 ? -17.828 -24.953 -12.539 1 94.5 171 ASP A CA 1
ATOM 1288 C C . ASP A 1 171 ? -16.812 -25.406 -13.586 1 94.5 171 ASP A C 1
ATOM 1290 O O . ASP A 1 171 ? -15.953 -26.234 -13.297 1 94.5 171 ASP A O 1
ATOM 1294 N N . ALA A 1 172 ? -16.953 -24.875 -14.727 1 93.56 172 ALA A N 1
ATOM 1295 C CA . ALA A 1 172 ? -16 -25.188 -15.789 1 93.56 172 ALA A CA 1
ATOM 1296 C C . ALA A 1 172 ? -14.586 -24.781 -15.391 1 93.56 172 ALA A C 1
ATOM 1298 O O . ALA A 1 172 ? -13.617 -25.5 -15.656 1 93.56 172 ALA A O 1
ATOM 1299 N N . LEU A 1 173 ? -14.492 -23.641 -14.766 1 93.81 173 LEU A N 1
ATOM 1300 C CA . LEU A 1 173 ? -13.211 -23.141 -14.305 1 93.81 173 LEU A CA 1
ATOM 1301 C C . LEU A 1 173 ? -12.586 -24.078 -13.273 1 93.81 173 LEU A C 1
ATOM 1303 O O . LEU A 1 173 ? -11.391 -24.375 -13.344 1 93.81 173 LEU A O 1
ATOM 1307 N N . LYS A 1 174 ? -13.352 -24.562 -12.383 1 94.25 174 LYS A N 1
ATOM 1308 C CA . LYS A 1 174 ? -12.891 -25.469 -11.344 1 94.25 174 LYS A CA 1
ATOM 1309 C C . LYS A 1 174 ? -12.484 -26.812 -11.945 1 94.25 174 LYS A C 1
ATOM 1311 O O . LYS A 1 174 ? -11.508 -27.422 -11.508 1 94.25 174 LYS A O 1
ATOM 1316 N N . HIS A 1 175 ? -13.234 -27.219 -12.891 1 93.94 175 HIS A N 1
ATOM 1317 C CA . HIS A 1 175 ? -12.906 -28.469 -13.57 1 93.94 175 HIS A CA 1
ATOM 1318 C C . HIS A 1 175 ? -11.586 -28.344 -14.336 1 93.94 175 HIS A C 1
ATOM 1320 O O . HIS A 1 175 ? -10.781 -29.281 -14.336 1 93.94 175 HIS A O 1
ATOM 1326 N N . GLU A 1 176 ? -11.43 -27.219 -14.938 1 92.56 176 GLU A N 1
ATOM 1327 C CA . GLU A 1 176 ? -10.188 -26.984 -15.664 1 92.56 176 GLU A CA 1
ATOM 1328 C C . GLU A 1 176 ? -8.992 -26.984 -14.727 1 92.56 176 GLU A C 1
ATOM 1330 O O . GLU A 1 176 ? -7.898 -27.406 -15.102 1 92.56 176 GLU A O 1
ATOM 1335 N N . ALA A 1 177 ? -9.203 -26.531 -13.539 1 94.5 177 ALA A N 1
ATOM 1336 C CA . ALA A 1 177 ? -8.133 -26.5 -12.547 1 94.5 177 ALA A CA 1
ATOM 1337 C C . ALA A 1 177 ? -7.656 -27.906 -12.211 1 94.5 177 ALA A C 1
ATOM 1339 O O . ALA A 1 177 ? -6.449 -28.156 -12.148 1 94.5 177 ALA A O 1
ATOM 1340 N N . ILE A 1 178 ? -8.578 -28.812 -12.102 1 93.5 178 ILE A N 1
ATOM 1341 C CA . ILE A 1 178 ? -8.242 -30.188 -11.797 1 93.5 178 ILE A CA 1
ATOM 1342 C C . ILE A 1 178 ? -7.648 -30.859 -13.031 1 93.5 178 ILE A C 1
ATOM 1344 O O . ILE A 1 178 ? -6.734 -31.688 -12.922 1 93.5 178 ILE A O 1
ATOM 1348 N N . ALA A 1 179 ? -8.086 -30.438 -14.148 1 92.38 179 ALA A N 1
ATOM 1349 C CA . ALA A 1 179 ? -7.645 -31.031 -15.406 1 92.38 179 ALA A CA 1
ATOM 1350 C C . ALA A 1 179 ? -6.176 -30.703 -15.68 1 92.38 179 ALA A C 1
ATOM 1352 O O . ALA A 1 179 ? -5.527 -31.391 -16.484 1 92.38 179 ALA A O 1
ATOM 1353 N N . ARG A 1 180 ? -5.645 -29.734 -15 1 91.06 180 ARG A N 1
ATOM 1354 C CA . ARG A 1 180 ? -4.23 -29.406 -15.156 1 91.06 180 ARG A CA 1
ATOM 1355 C C . ARG A 1 180 ? -3.35 -30.578 -14.766 1 91.06 180 ARG A C 1
ATOM 1357 O O . ARG A 1 180 ? -2.24 -30.734 -15.281 1 91.06 180 ARG A O 1
ATOM 1364 N N . TYR A 1 181 ? -3.842 -31.422 -13.906 1 92.75 181 TYR A N 1
ATOM 1365 C CA . TYR A 1 181 ? -3.078 -32.562 -13.43 1 92.75 181 TYR A CA 1
ATOM 1366 C C . TYR A 1 181 ? -3.254 -33.781 -14.352 1 92.75 181 TYR A C 1
ATOM 1368 O O . TYR A 1 181 ? -2.471 -34.719 -14.305 1 92.75 181 TYR A O 1
ATOM 1376 N N . GLY A 1 182 ? -4.238 -33.688 -15.242 1 88.38 182 GLY A N 1
ATOM 1377 C CA . GLY A 1 182 ? -4.574 -34.844 -16.062 1 88.38 182 GLY A CA 1
ATOM 1378 C C . GLY A 1 182 ? -5.492 -35.844 -15.375 1 88.38 182 GLY A C 1
ATOM 1379 O O . GLY A 1 182 ? -5.594 -35.844 -14.148 1 88.38 182 GLY A O 1
ATOM 1380 N N . ASN A 1 183 ? -5.914 -36.688 -16.328 1 84.31 183 ASN A N 1
ATOM 1381 C CA . ASN A 1 183 ? -6.832 -37.719 -15.844 1 84.31 183 ASN A CA 1
ATOM 1382 C C . ASN A 1 183 ? -6.082 -38.844 -15.125 1 84.31 183 ASN A C 1
ATOM 1384 O O . ASN A 1 183 ? -5.082 -39.344 -15.641 1 84.31 183 ASN A O 1
ATOM 1388 N N . GLY A 1 184 ? -6.07 -39 -13.859 1 88.12 184 GLY A N 1
ATOM 1389 C CA . GLY A 1 184 ? -5.504 -40.094 -13.125 1 88.12 184 GLY A CA 1
ATOM 1390 C C . GLY A 1 184 ? -4.258 -39.75 -12.344 1 88.12 184 GLY A C 1
ATOM 1391 O O . GLY A 1 184 ? -3.449 -40.594 -12 1 88.12 184 GLY A O 1
ATOM 1392 N N . HIS A 1 185 ? -4.02 -38.562 -12.25 1 93.25 185 HIS A N 1
ATOM 1393 C CA . HIS A 1 185 ? -2.85 -38.156 -11.477 1 93.25 185 HIS A CA 1
ATOM 1394 C C . HIS A 1 185 ? -2.871 -38.781 -10.078 1 93.25 185 HIS A C 1
ATOM 1396 O O . HIS A 1 185 ? -3.898 -38.75 -9.398 1 93.25 185 HIS A O 1
ATOM 1402 N N . PRO A 1 186 ? -1.763 -39.312 -9.609 1 93.62 186 PRO A N 1
ATOM 1403 C CA . PRO A 1 186 ? -1.72 -40 -8.32 1 93.62 186 PRO A CA 1
ATOM 1404 C C . PRO A 1 186 ? -2.062 -39.062 -7.148 1 93.62 186 PRO A C 1
ATOM 1406 O O . PRO A 1 186 ? -2.572 -39.531 -6.125 1 93.62 186 PRO A O 1
ATOM 1409 N N . ASP A 1 187 ? -1.82 -37.781 -7.258 1 93 187 ASP A N 1
ATOM 1410 C CA . ASP A 1 187 ? -2.004 -36.844 -6.148 1 93 187 ASP A CA 1
ATOM 1411 C C . ASP A 1 187 ? -3.344 -36.125 -6.258 1 93 187 ASP A C 1
ATOM 1413 O O . ASP A 1 187 ? -3.58 -35.125 -5.559 1 93 187 ASP A O 1
ATOM 1417 N N . LYS A 1 188 ? -4.195 -36.5 -7.086 1 91 188 LYS A N 1
ATOM 1418 C CA . LYS A 1 188 ? -5.422 -35.781 -7.438 1 91 188 LYS A CA 1
ATOM 1419 C C . LYS A 1 188 ? -6.273 -35.5 -6.199 1 91 188 LYS A C 1
ATOM 1421 O O . LYS A 1 188 ? -6.906 -34.469 -6.09 1 91 188 LYS A O 1
ATOM 1426 N N . ASP A 1 189 ? -6.238 -36.406 -5.234 1 88.88 189 ASP A N 1
ATOM 1427 C CA . ASP A 1 189 ? -7.113 -36.281 -4.07 1 88.88 189 ASP A CA 1
ATOM 1428 C C . ASP A 1 189 ? -6.449 -35.469 -2.955 1 88.88 189 ASP A C 1
ATOM 1430 O O . ASP A 1 189 ? -7.082 -35.156 -1.946 1 88.88 189 ASP A O 1
ATOM 1434 N N . GLU A 1 190 ? -5.242 -35.062 -3.168 1 90.12 190 GLU A N 1
ATOM 1435 C CA . GLU A 1 190 ? -4.512 -34.406 -2.1 1 90.12 190 GLU A CA 1
ATOM 1436 C C . GLU A 1 190 ? -4.238 -32.938 -2.455 1 90.12 190 GLU A C 1
ATOM 1438 O O . GLU A 1 190 ? -3.883 -32.156 -1.587 1 90.12 190 GLU A O 1
ATOM 1443 N N . VAL A 1 191 ? -4.41 -32.656 -3.658 1 94.25 191 VAL A N 1
ATOM 1444 C CA . VAL A 1 191 ? -4.09 -31.312 -4.109 1 94.25 191 VAL A CA 1
ATOM 1445 C C . VAL A 1 191 ? -5.312 -30.406 -3.963 1 94.25 191 VAL A C 1
ATOM 1447 O O . VAL A 1 191 ? -6.445 -30.891 -3.912 1 94.25 191 VAL A O 1
ATOM 1450 N N . THR A 1 192 ? -5.039 -29.141 -3.801 1 94.56 192 THR A N 1
ATOM 1451 C CA . THR A 1 192 ? -6.059 -28.094 -3.711 1 94.56 192 THR A CA 1
ATOM 1452 C C . THR A 1 192 ? -5.762 -26.969 -4.688 1 94.56 192 THR A C 1
ATOM 1454 O O . THR A 1 192 ? -5.414 -25.859 -4.273 1 94.56 192 THR A O 1
ATOM 1457 N N . PRO A 1 193 ? -6.035 -27.203 -5.984 1 96.12 193 PRO A N 1
ATOM 1458 C CA . PRO A 1 193 ? -5.633 -26.219 -6.984 1 96.12 193 PRO A CA 1
ATOM 1459 C C . PRO A 1 193 ? -6.457 -24.938 -6.918 1 96.12 193 PRO A C 1
ATOM 1461 O O . PRO A 1 193 ? -7.66 -24.984 -6.641 1 96.12 193 PRO A O 1
ATOM 1464 N N . LEU A 1 194 ? -5.75 -23.812 -7.105 1 96.56 194 LEU A N 1
ATOM 1465 C CA . LEU A 1 194 ? -6.441 -22.562 -7.379 1 96.56 194 LEU A CA 1
ATOM 1466 C C . LEU A 1 194 ? -7.238 -22.641 -8.672 1 96.56 194 LEU A C 1
ATOM 1468 O O . LEU A 1 194 ? -6.754 -23.188 -9.672 1 96.56 194 LEU A O 1
ATOM 1472 N N . PRO A 1 195 ? -8.438 -22.125 -8.656 1 96.12 195 PRO A N 1
ATOM 1473 C CA . PRO A 1 195 ? -9.242 -22.172 -9.875 1 96.12 195 PRO A CA 1
ATOM 1474 C C . PRO A 1 195 ? -8.594 -21.422 -11.039 1 96.12 195 PRO A C 1
ATOM 1476 O O . PRO A 1 195 ? -8.703 -21.844 -12.195 1 96.12 195 PRO A O 1
ATOM 1479 N N . LEU A 1 196 ? -7.91 -20.359 -10.758 1 96.06 196 LEU A N 1
ATOM 1480 C CA . LEU A 1 196 ? -7.211 -19.609 -11.789 1 96.06 196 LEU A CA 1
ATOM 1481 C C . LEU A 1 196 ? -5.816 -20.172 -12.031 1 96.06 196 LEU A C 1
ATOM 1483 O O . LEU A 1 196 ? -5.184 -20.688 -11.102 1 96.06 196 LEU A O 1
ATOM 1487 N N . PRO A 1 197 ? -5.34 -20.047 -13.312 1 95.62 197 PRO A N 1
ATOM 1488 C CA . PRO A 1 197 ? -3.934 -20.391 -13.531 1 95.62 197 PRO A CA 1
ATOM 1489 C C . PRO A 1 197 ? -2.982 -19.531 -12.688 1 95.62 197 PRO A C 1
ATOM 1491 O O . PRO A 1 197 ? -3.213 -18.344 -12.508 1 95.62 197 PRO A O 1
ATOM 1494 N N . VAL A 1 198 ? -1.956 -20.234 -12.117 1 97.31 198 VAL A N 1
ATOM 1495 C CA . VAL A 1 198 ? -0.967 -19.562 -11.289 1 97.31 198 VAL A CA 1
ATOM 1496 C C . VAL A 1 198 ? 0.437 -19.859 -11.812 1 97.31 198 VAL A C 1
ATOM 1498 O O . VAL A 1 198 ? 0.756 -21 -12.148 1 97.31 198 VAL A O 1
ATOM 1501 N N . LEU A 1 199 ? 1.2 -18.812 -11.938 1 97.69 199 LEU A N 1
ATOM 1502 C CA . LEU A 1 199 ? 2.615 -18.922 -12.273 1 97.69 199 LEU A CA 1
ATOM 1503 C C . LEU A 1 199 ? 3.484 -18.359 -11.148 1 97.69 199 LEU A C 1
ATOM 1505 O O . LEU A 1 199 ? 3.373 -17.188 -10.797 1 97.69 199 LEU A O 1
ATOM 1509 N N . VAL A 1 200 ? 4.305 -19.219 -10.555 1 98.56 200 VAL A N 1
ATOM 1510 C CA . VAL A 1 200 ? 5.281 -18.797 -9.562 1 98.56 200 VAL A CA 1
ATOM 1511 C C . VAL A 1 200 ? 6.629 -18.547 -10.234 1 98.56 200 VAL A C 1
ATOM 1513 O O . VAL A 1 200 ? 7.172 -19.422 -10.906 1 98.56 200 VAL A O 1
ATOM 1516 N N . VAL A 1 201 ? 7.148 -17.344 -10.023 1 98.56 201 VAL A N 1
ATOM 1517 C CA . VAL A 1 201 ? 8.422 -16.969 -10.633 1 98.56 201 VAL A CA 1
ATOM 1518 C C . VAL A 1 201 ? 9.453 -16.703 -9.547 1 98.56 201 VAL A C 1
ATOM 1520 O O . VAL A 1 201 ? 9.32 -15.758 -8.773 1 98.56 201 VAL A O 1
ATOM 1523 N N . GLY A 1 202 ? 10.445 -17.578 -9.445 1 98.5 202 GLY A N 1
ATOM 1524 C CA . GLY A 1 202 ? 11.625 -17.266 -8.656 1 98.5 202 GLY A CA 1
ATOM 1525 C C . GLY A 1 202 ? 12.648 -16.438 -9.398 1 98.5 202 GLY A C 1
ATOM 1526 O O . GLY A 1 202 ? 13.32 -16.922 -10.305 1 98.5 202 GLY A O 1
ATOM 1527 N N . ASN A 1 203 ? 12.75 -15.203 -9.008 1 97.88 203 ASN A N 1
ATOM 1528 C CA . ASN A 1 203 ? 13.633 -14.273 -9.695 1 97.88 203 ASN A CA 1
ATOM 1529 C C . ASN A 1 203 ? 14.984 -14.148 -8.992 1 97.88 203 ASN A C 1
ATOM 1531 O O . ASN A 1 203 ? 15.117 -14.539 -7.832 1 97.88 203 ASN A O 1
ATOM 1535 N N . LYS A 1 204 ? 16.016 -13.703 -9.789 1 97.69 204 LYS A N 1
ATOM 1536 C CA . LYS A 1 204 ? 17.375 -13.469 -9.305 1 97.69 204 LYS A CA 1
ATOM 1537 C C . LYS A 1 204 ? 18.078 -14.789 -9.008 1 97.69 204 LYS A C 1
ATOM 1539 O O . LYS A 1 204 ? 18.75 -14.922 -7.98 1 97.69 204 LYS A O 1
ATOM 1544 N N . TYR A 1 205 ? 17.922 -15.688 -9.867 1 97.94 205 TYR A N 1
ATOM 1545 C CA . TYR A 1 205 ? 18.5 -17.016 -9.758 1 97.94 205 TYR A CA 1
ATOM 1546 C C . TYR A 1 205 ? 20.031 -16.953 -9.758 1 97.94 205 TYR A C 1
ATOM 1548 O O . TYR A 1 205 ? 20.703 -17.844 -9.234 1 97.94 205 TYR A O 1
ATOM 1556 N N . GLU A 1 206 ? 20.609 -15.891 -10.219 1 96.06 206 GLU A N 1
ATOM 1557 C CA . GLU A 1 206 ? 22.062 -15.75 -10.305 1 96.06 206 GLU A CA 1
ATOM 1558 C C . GLU A 1 206 ? 22.703 -15.789 -8.914 1 96.06 206 GLU A C 1
ATOM 1560 O O . GLU A 1 206 ? 23.844 -16.219 -8.766 1 96.06 206 GLU A O 1
ATOM 1565 N N . THR A 1 207 ? 21.984 -15.328 -7.953 1 96.06 207 THR A N 1
ATOM 1566 C CA . THR A 1 207 ? 22.5 -15.344 -6.59 1 96.06 207 THR A CA 1
ATOM 1567 C C . THR A 1 207 ? 22.188 -16.672 -5.906 1 96.06 207 THR A C 1
ATOM 1569 O O . THR A 1 207 ? 23 -17.188 -5.129 1 96.06 207 THR A O 1
ATOM 1572 N N . PHE A 1 208 ? 21.109 -17.219 -6.238 1 96.44 208 PHE A N 1
ATOM 1573 C CA . PHE A 1 208 ? 20.609 -18.438 -5.598 1 96.44 208 PHE A CA 1
ATOM 1574 C C . PHE A 1 208 ? 21.438 -19.641 -6.027 1 96.44 208 PHE A C 1
ATOM 1576 O O . PHE A 1 208 ? 21.703 -20.531 -5.219 1 96.44 208 PHE A O 1
ATOM 1583 N N . ARG A 1 209 ? 21.844 -19.656 -7.238 1 94.81 209 ARG A N 1
ATOM 1584 C CA . ARG A 1 209 ? 22.562 -20.812 -7.777 1 94.81 209 ARG A CA 1
ATOM 1585 C C . ARG A 1 209 ? 23.906 -20.984 -7.086 1 94.81 209 ARG A C 1
ATOM 1587 O O . ARG A 1 209 ? 24.453 -22.094 -7.039 1 94.81 209 ARG A O 1
ATOM 1594 N N . ASP A 1 210 ? 24.406 -19.922 -6.461 1 93.25 210 ASP A N 1
ATOM 1595 C CA . ASP A 1 210 ? 25.719 -19.938 -5.84 1 93.25 210 ASP A CA 1
ATOM 1596 C C . ASP A 1 210 ? 25.625 -20.266 -4.352 1 93.25 210 ASP A C 1
ATOM 1598 O O . ASP A 1 210 ? 26.641 -20.375 -3.666 1 93.25 210 ASP A O 1
ATOM 1602 N N . GLU A 1 211 ? 24.453 -20.453 -3.824 1 92.88 211 GLU A N 1
ATOM 1603 C CA . GLU A 1 211 ? 24.25 -20.797 -2.422 1 92.88 211 GLU A CA 1
ATOM 1604 C C . GLU A 1 211 ? 24.594 -22.266 -2.152 1 92.88 211 GLU A C 1
ATOM 1606 O O . GLU A 1 211 ? 24.875 -23.016 -3.082 1 92.88 211 GLU A O 1
ATOM 1611 N N . ASP A 1 212 ? 24.562 -22.609 -0.831 1 92.12 212 ASP A N 1
ATOM 1612 C CA . ASP A 1 212 ? 24.812 -23.984 -0.399 1 92.12 212 ASP A CA 1
ATOM 1613 C C . ASP A 1 212 ? 23.797 -24.938 -1.025 1 92.12 212 ASP A C 1
ATOM 1615 O O . ASP A 1 212 ? 22.594 -24.672 -1.018 1 92.12 212 ASP A O 1
ATOM 1619 N N . SER A 1 213 ? 24.297 -26.062 -1.499 1 91.44 213 SER A N 1
ATOM 1620 C CA . SER A 1 213 ? 23.469 -26.984 -2.279 1 91.44 213 SER A CA 1
ATOM 1621 C C . SER A 1 213 ? 22.375 -27.609 -1.427 1 91.44 213 SER A C 1
ATOM 1623 O O . SER A 1 213 ? 21.25 -27.781 -1.89 1 91.44 213 SER A O 1
ATOM 1625 N N . ILE A 1 214 ? 22.719 -27.984 -0.231 1 89.69 214 ILE A N 1
ATOM 1626 C CA . ILE A 1 214 ? 21.734 -28.625 0.65 1 89.69 214 ILE A CA 1
ATOM 1627 C C . ILE A 1 214 ? 20.625 -27.641 0.994 1 89.69 214 ILE A C 1
ATOM 1629 O O . ILE A 1 214 ? 19.453 -27.984 0.971 1 89.69 214 ILE A O 1
ATOM 1633 N N . LYS A 1 215 ? 21.016 -26.438 1.261 1 92.62 215 LYS A N 1
ATOM 1634 C CA . LYS A 1 215 ? 20.047 -25.406 1.615 1 92.62 215 LYS A CA 1
ATOM 1635 C C . LYS A 1 215 ? 19.156 -25.047 0.424 1 92.62 215 LYS A C 1
ATOM 1637 O O . LYS A 1 215 ? 17.938 -24.906 0.57 1 92.62 215 LYS A O 1
ATOM 1642 N N . ARG A 1 216 ? 19.719 -24.984 -0.721 1 94.12 216 ARG A N 1
ATOM 1643 C CA . ARG A 1 216 ? 18.969 -24.703 -1.939 1 94.12 216 ARG A CA 1
ATOM 1644 C C . ARG A 1 216 ? 17.922 -25.781 -2.189 1 94.12 216 ARG A C 1
ATOM 1646 O O . ARG A 1 216 ? 16.797 -25.484 -2.592 1 94.12 216 ARG A O 1
ATOM 1653 N N . LYS A 1 217 ? 18.375 -26.969 -1.982 1 91.31 217 LYS A N 1
ATOM 1654 C CA . LYS A 1 217 ? 17.469 -28.094 -2.203 1 91.31 217 LYS A CA 1
ATOM 1655 C C . LYS A 1 217 ? 16.25 -28 -1.306 1 91.31 217 LYS A C 1
ATOM 1657 O O . LYS A 1 217 ? 15.125 -28.297 -1.736 1 91.31 217 LYS A O 1
ATOM 1662 N N . GLY A 1 218 ? 16.5 -27.578 -0.077 1 91.12 218 GLY A N 1
ATOM 1663 C CA . GLY A 1 218 ? 15.383 -27.406 0.843 1 91.12 218 GLY A CA 1
ATOM 1664 C C . GLY A 1 218 ? 14.367 -26.391 0.373 1 91.12 218 GLY A C 1
ATOM 1665 O O . GLY A 1 218 ? 13.164 -26.641 0.406 1 91.12 218 GLY A O 1
ATOM 1666 N N . VAL A 1 219 ? 14.797 -25.281 -0.096 1 94.56 219 VAL A N 1
ATOM 1667 C CA . VAL A 1 219 ? 13.93 -24.219 -0.573 1 94.56 219 VAL A CA 1
ATOM 1668 C C . VAL A 1 219 ? 13.227 -24.656 -1.857 1 94.56 219 VAL A C 1
ATOM 1670 O O . VAL A 1 219 ? 12.016 -24.469 -2.012 1 94.56 219 VAL A O 1
ATOM 1673 N N . THR A 1 220 ? 13.992 -25.281 -2.754 1 96.25 220 THR A N 1
ATOM 1674 C CA . THR A 1 220 ? 13.438 -25.75 -4.02 1 96.25 220 THR A CA 1
ATOM 1675 C C . THR A 1 220 ? 12.359 -26.797 -3.779 1 96.25 220 THR A C 1
ATOM 1677 O O . THR A 1 220 ? 11.312 -26.781 -4.434 1 96.25 220 THR A O 1
ATOM 1680 N N . GLN A 1 221 ? 12.625 -27.641 -2.844 1 95.12 221 GLN A N 1
ATOM 1681 C CA . GLN A 1 221 ? 11.648 -28.672 -2.477 1 95.12 221 GLN A CA 1
ATOM 1682 C C . GLN A 1 221 ? 10.352 -28.047 -1.979 1 95.12 221 GLN A C 1
ATOM 1684 O O . GLN A 1 221 ? 9.266 -28.453 -2.391 1 95.12 221 GLN A O 1
ATOM 1689 N N . ALA A 1 222 ? 10.469 -27.109 -1.137 1 95.44 222 ALA A N 1
ATOM 1690 C CA . ALA A 1 222 ? 9.305 -26.422 -0.593 1 95.44 222 ALA A CA 1
ATOM 1691 C C . ALA A 1 222 ? 8.516 -25.719 -1.697 1 95.44 222 ALA A C 1
ATOM 1693 O O . ALA A 1 222 ? 7.285 -25.812 -1.745 1 95.44 222 ALA A O 1
ATOM 1694 N N . VAL A 1 223 ? 9.18 -25.047 -2.553 1 97.88 223 VAL A N 1
ATOM 1695 C CA . VAL A 1 223 ? 8.547 -24.312 -3.641 1 97.88 223 VAL A CA 1
ATOM 1696 C C . VAL A 1 223 ? 7.816 -25.281 -4.562 1 97.88 223 VAL A C 1
ATOM 1698 O O . VAL A 1 223 ? 6.676 -25.031 -4.969 1 97.88 223 VAL A O 1
ATOM 1701 N N . ARG A 1 224 ? 8.453 -26.375 -4.879 1 97.5 224 ARG A N 1
ATOM 1702 C CA . ARG A 1 224 ? 7.828 -27.391 -5.715 1 97.5 224 ARG A CA 1
ATOM 1703 C C . ARG A 1 224 ? 6.578 -27.969 -5.051 1 97.5 224 ARG A C 1
ATOM 1705 O O . ARG A 1 224 ? 5.535 -28.094 -5.691 1 97.5 224 ARG A O 1
ATOM 1712 N N . TYR A 1 225 ? 6.695 -28.266 -3.797 1 96 225 TYR A N 1
ATOM 1713 C CA . TYR A 1 225 ? 5.57 -28.828 -3.064 1 96 225 TYR A CA 1
ATOM 1714 C C . TYR A 1 225 ? 4.375 -27.891 -3.08 1 96 225 TYR A C 1
ATOM 1716 O O . TYR A 1 225 ? 3.264 -28.281 -3.43 1 96 225 TYR A O 1
ATOM 1724 N N . LEU A 1 226 ? 4.594 -26.703 -2.703 1 97.12 226 LEU A N 1
ATOM 1725 C CA . LEU A 1 226 ? 3.531 -25.703 -2.604 1 97.12 226 LEU A CA 1
ATOM 1726 C C . LEU A 1 226 ? 2.914 -25.438 -3.971 1 97.12 226 LEU A C 1
ATOM 1728 O O . LEU A 1 226 ? 1.69 -25.344 -4.098 1 97.12 226 LEU A O 1
ATOM 1732 N N . SER A 1 227 ? 3.746 -25.281 -4.965 1 97.94 227 SER A N 1
ATOM 1733 C CA . SER A 1 227 ? 3.244 -25.047 -6.316 1 97.94 227 SER A CA 1
ATOM 1734 C C . SER A 1 227 ? 2.387 -26.203 -6.805 1 97.94 227 SER A C 1
ATOM 1736 O O . SER A 1 227 ? 1.312 -26 -7.371 1 97.94 227 SER A O 1
ATOM 1738 N N . HIS A 1 228 ? 2.852 -27.375 -6.512 1 96.69 228 HIS A N 1
ATOM 1739 C CA . HIS A 1 228 ? 2.102 -28.562 -6.902 1 96.69 228 HIS A CA 1
ATOM 1740 C C . HIS A 1 228 ? 0.778 -28.656 -6.148 1 96.69 228 HIS A C 1
ATOM 1742 O O . HIS A 1 228 ? -0.26 -28.953 -6.742 1 96.69 228 HIS A O 1
ATOM 1748 N N . MET A 1 229 ? 0.813 -28.375 -4.953 1 96 229 MET A N 1
ATOM 1749 C CA . MET A 1 229 ? -0.383 -28.453 -4.121 1 96 229 MET A CA 1
ATOM 1750 C C . MET A 1 229 ? -1.473 -27.516 -4.648 1 96 229 MET A C 1
ATOM 1752 O O . MET A 1 229 ? -2.65 -27.875 -4.652 1 96 229 MET A O 1
ATOM 1756 N N . TYR A 1 230 ? -1.089 -26.359 -5.184 1 97.31 230 TYR A N 1
ATOM 1757 C CA . TYR A 1 230 ? -2.064 -25.359 -5.605 1 97.31 230 TYR A CA 1
ATOM 1758 C C . TYR A 1 230 ? -2.197 -25.328 -7.125 1 97.31 230 TYR A C 1
ATOM 1760 O O . TYR A 1 230 ? -2.836 -24.438 -7.684 1 97.31 230 TYR A O 1
ATOM 1768 N N . GLY A 1 231 ? -1.568 -26.25 -7.816 1 96.44 231 GLY A N 1
ATOM 1769 C CA . GLY A 1 231 ? -1.7 -26.375 -9.258 1 96.44 231 GLY A CA 1
ATOM 1770 C C . GLY A 1 231 ? -0.989 -25.266 -10.023 1 96.44 231 GLY A C 1
ATOM 1771 O O . GLY A 1 231 ? -1.477 -24.797 -11.055 1 96.44 231 GLY A O 1
ATOM 1772 N N . ALA A 1 232 ? 0.088 -24.828 -9.5 1 97.25 232 ALA A N 1
ATOM 1773 C CA . ALA A 1 232 ? 0.829 -23.719 -10.109 1 97.25 232 ALA A CA 1
ATOM 1774 C C . ALA A 1 232 ? 1.98 -24.234 -10.969 1 97.25 232 ALA A C 1
ATOM 1776 O O . ALA A 1 232 ? 2.539 -25.297 -10.688 1 97.25 232 ALA A O 1
ATOM 1777 N N . SER A 1 233 ? 2.277 -23.516 -12.055 1 96.62 233 SER A N 1
ATOM 1778 C CA . SER A 1 233 ? 3.566 -23.688 -12.719 1 96.62 233 SER A CA 1
ATOM 1779 C C . SER A 1 233 ? 4.66 -22.891 -12 1 96.62 233 SER A C 1
ATOM 1781 O O . SER A 1 233 ? 4.387 -21.891 -11.352 1 96.62 233 SER A O 1
ATOM 1783 N N . VAL A 1 234 ? 5.867 -23.391 -12.086 1 97.75 234 VAL A N 1
ATOM 1784 C CA . VAL A 1 234 ? 6.961 -22.703 -11.414 1 97.75 234 VAL A CA 1
ATOM 1785 C C . VAL A 1 234 ? 8.148 -22.562 -12.367 1 97.75 234 VAL A C 1
ATOM 1787 O O . VAL A 1 234 ? 8.461 -23.484 -13.125 1 97.75 234 VAL A O 1
ATOM 1790 N N . LEU A 1 235 ? 8.789 -21.359 -12.305 1 97.25 235 LEU A N 1
ATOM 1791 C CA . LEU A 1 235 ? 9.977 -21.094 -13.102 1 97.25 235 LEU A CA 1
ATOM 1792 C C . LEU A 1 235 ? 10.945 -20.203 -12.344 1 97.25 235 LEU A C 1
ATOM 1794 O O . LEU A 1 235 ? 10.547 -19.188 -11.773 1 97.25 235 LEU A O 1
ATOM 1798 N N . PHE A 1 236 ? 12.203 -20.672 -12.281 1 98.5 236 PHE A N 1
ATOM 1799 C CA . PHE A 1 236 ? 13.266 -19.797 -11.805 1 98.5 236 PHE A CA 1
ATOM 1800 C C . PHE A 1 236 ? 13.922 -19.047 -12.961 1 98.5 236 PHE A C 1
ATOM 1802 O O . PHE A 1 236 ? 14.133 -19.625 -14.031 1 98.5 236 PHE A O 1
ATOM 1809 N N . THR A 1 237 ? 14.141 -17.734 -12.758 1 98 237 THR A N 1
ATOM 1810 C CA . THR A 1 237 ? 14.695 -16.922 -13.844 1 98 237 THR A CA 1
ATOM 1811 C C . THR A 1 237 ? 15.68 -15.891 -13.297 1 98 237 THR A C 1
ATOM 1813 O O . THR A 1 237 ? 15.875 -15.789 -12.086 1 98 237 THR A O 1
ATOM 1816 N N . SER A 1 238 ? 16.391 -15.266 -14.234 1 96.94 238 SER A N 1
ATOM 1817 C CA . SER A 1 238 ? 17.328 -14.18 -13.961 1 96.94 238 SER A CA 1
ATOM 1818 C C . SER A 1 238 ? 17.375 -13.203 -15.125 1 96.94 238 SER A C 1
ATOM 1820 O O . SER A 1 238 ? 17.484 -13.609 -16.281 1 96.94 238 SER A O 1
ATOM 1822 N N . MET A 1 239 ? 17.281 -11.938 -14.734 1 92.38 239 MET A N 1
ATOM 1823 C CA . MET A 1 239 ? 17.344 -10.898 -15.758 1 92.38 239 MET A CA 1
ATOM 1824 C C . MET A 1 239 ? 18.781 -10.727 -16.266 1 92.38 239 MET A C 1
ATOM 1826 O O . MET A 1 239 ? 19.016 -10.039 -17.266 1 92.38 239 MET A O 1
ATOM 1830 N N . LYS A 1 240 ? 19.688 -11.445 -15.641 1 93.5 240 LYS A N 1
ATOM 1831 C CA . LYS A 1 240 ? 21.094 -11.328 -16.016 1 93.5 240 LYS A CA 1
ATOM 1832 C C . LYS A 1 240 ? 21.516 -12.484 -16.906 1 93.5 240 LYS A C 1
ATOM 1834 O O . LYS A 1 240 ? 22.656 -12.523 -17.375 1 93.5 240 LYS A O 1
ATOM 1839 N N . ASP A 1 241 ? 20.719 -13.414 -17.172 1 94.88 241 ASP A N 1
ATOM 1840 C CA . ASP A 1 241 ? 20.953 -14.562 -18.047 1 94.88 241 ASP A CA 1
ATOM 1841 C C . ASP A 1 241 ? 20.031 -14.531 -19.25 1 94.88 241 ASP A C 1
ATOM 1843 O O . ASP A 1 241 ? 18.828 -14.742 -19.125 1 94.88 241 ASP A O 1
ATOM 1847 N N . LYS A 1 242 ? 20.531 -14.422 -20.422 1 93.62 242 LYS A N 1
ATOM 1848 C CA . LYS A 1 242 ? 19.75 -14.25 -21.656 1 93.62 242 LYS A CA 1
ATOM 1849 C C . LYS A 1 242 ? 18.875 -15.469 -21.906 1 93.62 242 LYS A C 1
ATOM 1851 O O . LYS A 1 242 ? 17.734 -15.328 -22.375 1 93.62 242 LYS A O 1
ATOM 1856 N N . ASN A 1 243 ? 19.422 -16.594 -21.672 1 95.06 243 ASN A N 1
ATOM 1857 C CA . ASN A 1 243 ? 18.656 -17.812 -21.906 1 95.06 243 ASN A CA 1
ATOM 1858 C C . ASN A 1 243 ? 17.453 -17.906 -20.969 1 95.06 243 ASN A C 1
ATOM 1860 O O . ASN A 1 243 ? 16.359 -18.297 -21.391 1 95.06 243 ASN A O 1
ATOM 1864 N N . LEU A 1 244 ? 17.672 -17.547 -19.75 1 95.88 244 LEU A N 1
ATOM 1865 C CA . LEU A 1 244 ? 16.594 -17.594 -18.766 1 95.88 244 LEU A CA 1
ATOM 1866 C C . LEU A 1 244 ? 15.547 -16.516 -19.047 1 95.88 244 LEU A C 1
ATOM 1868 O O . LEU A 1 244 ? 14.352 -16.734 -18.828 1 95.88 244 LEU A O 1
ATOM 1872 N N . VAL A 1 245 ? 15.969 -15.406 -19.547 1 94.06 245 VAL A N 1
ATOM 1873 C CA . VAL A 1 245 ? 15.055 -14.344 -19.938 1 94.06 245 VAL A CA 1
ATOM 1874 C C . VAL A 1 245 ? 14.164 -14.82 -21.094 1 94.06 245 VAL A C 1
ATOM 1876 O O . VAL A 1 245 ? 12.953 -14.609 -21.062 1 94.06 245 VAL A O 1
ATOM 1879 N N . ALA A 1 246 ? 14.766 -15.438 -22.016 1 93.81 246 ALA A N 1
ATOM 1880 C CA . ALA A 1 246 ? 14.023 -15.953 -23.156 1 93.81 246 ALA A CA 1
ATOM 1881 C C . ALA A 1 246 ? 12.992 -16.984 -22.719 1 93.81 246 ALA A C 1
ATOM 1883 O O . ALA A 1 246 ? 11.859 -17 -23.203 1 93.81 246 ALA A O 1
ATOM 1884 N N . GLN A 1 247 ? 13.414 -17.844 -21.938 1 93.56 247 GLN A N 1
ATOM 1885 C CA . GLN A 1 247 ? 12.492 -18.859 -21.406 1 93.56 247 GLN A CA 1
ATOM 1886 C C . GLN A 1 247 ? 11.336 -18.203 -20.656 1 93.56 247 GLN A C 1
ATOM 1888 O O . GLN A 1 247 ? 10.18 -18.578 -20.859 1 93.56 247 GLN A O 1
ATOM 1893 N N . PHE A 1 248 ? 11.672 -17.281 -19.859 1 95.19 248 PHE A N 1
ATOM 1894 C CA . PHE A 1 248 ? 10.641 -16.562 -19.125 1 95.19 248 PHE A CA 1
ATOM 1895 C C . PHE A 1 248 ? 9.633 -15.922 -20.078 1 95.19 248 PHE A C 1
ATOM 1897 O O . PHE A 1 248 ? 8.422 -16.062 -19.891 1 95.19 248 PHE A O 1
ATOM 1904 N N . ARG A 1 249 ? 10.047 -15.281 -21 1 91.94 249 ARG A N 1
ATOM 1905 C CA . ARG A 1 249 ? 9.18 -14.609 -21.953 1 91.94 249 ARG A CA 1
ATOM 1906 C C . ARG A 1 249 ? 8.266 -15.609 -22.656 1 91.94 249 ARG A C 1
ATOM 1908 O O . ARG A 1 249 ? 7.074 -15.336 -22.844 1 91.94 249 ARG A O 1
ATOM 1915 N N . SER A 1 250 ? 8.859 -16.656 -23.016 1 91.25 250 SER A N 1
ATOM 1916 C CA . SER A 1 250 ? 8.086 -17.688 -23.703 1 91.25 250 SER A CA 1
ATOM 1917 C C . SER A 1 250 ? 6.98 -18.234 -22.812 1 91.25 250 SER A C 1
ATOM 1919 O O . SER A 1 250 ? 5.824 -18.312 -23.219 1 91.25 250 SER A O 1
ATOM 1921 N N . VAL A 1 251 ? 7.332 -18.562 -21.625 1 93.38 251 VAL A N 1
ATOM 1922 C CA . VAL A 1 251 ? 6.375 -19.109 -20.672 1 93.38 251 VAL A CA 1
ATOM 1923 C C . VAL A 1 251 ? 5.312 -18.062 -20.344 1 93.38 251 VAL A C 1
ATOM 1925 O O . VAL A 1 251 ? 4.121 -18.375 -20.312 1 93.38 251 VAL A O 1
ATOM 1928 N N . MET A 1 252 ? 5.73 -16.797 -20.141 1 92.81 252 MET A N 1
ATOM 1929 C CA . MET A 1 252 ? 4.812 -15.727 -19.797 1 92.81 252 MET A CA 1
ATOM 1930 C C . MET A 1 252 ? 3.832 -15.445 -20.922 1 92.81 252 MET A C 1
ATOM 1932 O O . MET A 1 252 ? 2.656 -15.172 -20.688 1 92.81 252 MET A O 1
ATOM 1936 N N . LYS A 1 253 ? 4.32 -15.508 -22.078 1 88.25 253 LYS A N 1
ATOM 1937 C CA . LYS A 1 253 ? 3.443 -15.297 -23.219 1 88.25 253 LYS A CA 1
ATOM 1938 C C . LYS A 1 253 ? 2.336 -16.344 -23.266 1 88.25 253 LYS A C 1
ATOM 1940 O O . LYS A 1 253 ? 1.158 -16.016 -23.391 1 88.25 253 LYS A O 1
ATOM 1945 N N . GLY A 1 254 ? 2.762 -17.578 -23.219 1 89.38 254 GLY A N 1
ATOM 1946 C CA . GLY A 1 254 ? 1.774 -18.641 -23.156 1 89.38 254 GLY A CA 1
ATOM 1947 C C . GLY A 1 254 ? 0.815 -18.516 -21.984 1 89.38 254 GLY A C 1
ATOM 1948 O O . GLY A 1 254 ? -0.385 -18.75 -22.141 1 89.38 254 GLY A O 1
ATOM 1949 N N . PHE A 1 255 ? 1.352 -18.109 -20.938 1 91.88 255 PHE A N 1
ATOM 1950 C CA . PHE A 1 255 ? 0.568 -17.984 -19.719 1 91.88 255 PHE A CA 1
ATOM 1951 C C . PHE A 1 255 ? -0.403 -16.812 -19.828 1 91.88 255 PHE A C 1
ATOM 1953 O O . PHE A 1 255 ? -1.589 -16.953 -19.516 1 91.88 255 PHE A O 1
ATOM 1960 N N . ALA A 1 256 ? 0.078 -15.656 -20.203 1 88 256 ALA A N 1
ATOM 1961 C CA . ALA A 1 256 ? -0.725 -14.438 -20.281 1 88 256 ALA A CA 1
ATOM 1962 C C . ALA A 1 256 ? -1.872 -14.594 -21.281 1 88 256 ALA A C 1
ATOM 1964 O O . ALA A 1 256 ? -2.971 -14.086 -21.047 1 88 256 ALA A O 1
ATOM 1965 N N . PHE A 1 257 ? -1.681 -15.375 -22.266 1 87.06 257 PHE A N 1
ATOM 1966 C CA . PHE A 1 257 ? -2.701 -15.516 -23.297 1 87.06 257 PHE A CA 1
ATOM 1967 C C . PHE A 1 257 ? -3.334 -16.906 -23.266 1 87.06 257 PHE A C 1
ATOM 1969 O O . PHE A 1 257 ? -4.043 -17.297 -24.188 1 87.06 257 PHE A O 1
ATOM 1976 N N . ARG A 1 258 ? -3.082 -17.641 -22.25 1 84.38 258 ARG A N 1
ATOM 1977 C CA . ARG A 1 258 ? -3.707 -18.922 -21.969 1 84.38 258 ARG A CA 1
ATOM 1978 C C . ARG A 1 258 ? -3.422 -19.938 -23.078 1 84.38 258 ARG A C 1
ATOM 1980 O O . ARG A 1 258 ? -4.324 -20.641 -23.531 1 84.38 258 ARG A O 1
ATOM 1987 N N . ALA A 1 259 ? -2.223 -19.828 -23.547 1 75.25 259 ALA A N 1
ATOM 1988 C CA . ALA A 1 259 ? -1.809 -20.719 -24.625 1 75.25 259 ALA A CA 1
ATOM 1989 C C . ALA A 1 259 ? -0.585 -21.531 -24.219 1 75.25 259 ALA A C 1
ATOM 1991 O O . ALA A 1 259 ? 0.318 -21.75 -25.031 1 75.25 259 ALA A O 1
ATOM 1992 N N . MET A 1 260 ? -0.655 -21.875 -22.922 1 73.94 260 MET A N 1
ATOM 1993 C CA . MET A 1 260 ? 0.49 -22.656 -22.469 1 73.94 260 MET A CA 1
ATOM 1994 C C . MET A 1 260 ? 0.44 -24.062 -23.062 1 73.94 260 MET A C 1
ATOM 1996 O O . MET A 1 260 ? -0.626 -24.688 -23.109 1 73.94 260 MET A O 1
ATOM 2000 N N . ALA A 1 261 ? 1.587 -24.453 -23.703 1 62.81 261 ALA A N 1
ATOM 2001 C CA . ALA A 1 261 ? 1.679 -25.781 -24.312 1 62.81 261 ALA A CA 1
ATOM 2002 C C . ALA A 1 261 ? 1.561 -26.875 -23.266 1 62.81 261 ALA A C 1
ATOM 2004 O O . ALA A 1 261 ? 2.135 -26.766 -22.172 1 62.81 261 ALA A O 1
ATOM 2005 N N . ARG A 1 262 ? 0.624 -27.812 -23.594 1 64.31 262 ARG A N 1
ATOM 2006 C CA . ARG A 1 262 ? 0.522 -29 -22.75 1 64.31 262 ARG A CA 1
ATOM 2007 C C . ARG A 1 262 ? 1.7 -29.938 -22.984 1 64.31 262 ARG A C 1
ATOM 2009 O O . ARG A 1 262 ? 2.18 -30.078 -24.109 1 64.31 262 ARG A O 1
ATOM 2016 N N . GLY A 1 263 ? 2.32 -30.359 -21.938 1 65.06 263 GLY A N 1
ATOM 2017 C CA . GLY A 1 263 ? 3.293 -31.422 -22.078 1 65.06 263 GLY A CA 1
ATOM 2018 C C . GLY A 1 263 ? 4.73 -30.938 -22.047 1 65.06 263 GLY A C 1
ATOM 2019 O O . GLY A 1 263 ? 5.637 -31.625 -22.516 1 65.06 263 GLY A O 1
ATOM 2020 N N . ALA A 1 264 ? 4.895 -29.672 -21.672 1 74.44 264 ALA A N 1
ATOM 2021 C CA . ALA A 1 264 ? 6.285 -29.234 -21.562 1 74.44 264 ALA A CA 1
ATOM 2022 C C . ALA A 1 264 ? 7.035 -30.062 -20.516 1 74.44 264 ALA A C 1
ATOM 2024 O O . ALA A 1 264 ? 6.465 -30.438 -19.484 1 74.44 264 ALA A O 1
ATOM 2025 N N . SER A 1 265 ? 8.25 -30.391 -20.875 1 86.12 265 SER A N 1
ATOM 2026 C CA . SER A 1 265 ? 9.078 -31.188 -19.984 1 86.12 265 SER A CA 1
ATOM 2027 C C . SER A 1 265 ? 9.516 -30.375 -18.766 1 86.12 265 SER A C 1
ATOM 2029 O O . SER A 1 265 ? 9.797 -29.172 -18.891 1 86.12 265 SER A O 1
ATOM 2031 N N . LYS A 1 266 ? 9.469 -31.078 -17.609 1 93.5 266 LYS A N 1
ATOM 2032 C CA . LYS A 1 266 ? 9.875 -30.391 -16.406 1 93.5 266 LYS A CA 1
ATOM 2033 C C . LYS A 1 266 ? 11.391 -30.453 -16.203 1 93.5 266 LYS A C 1
ATOM 2035 O O . LYS A 1 266 ? 12.039 -31.391 -16.688 1 93.5 266 LYS A O 1
ATOM 2040 N N . GLU A 1 267 ? 12 -29.469 -15.656 1 96.06 267 GLU A N 1
ATOM 2041 C CA . GLU A 1 267 ? 13.406 -29.391 -15.258 1 96.06 267 GLU A CA 1
ATOM 2042 C C . GLU A 1 267 ? 13.547 -29.266 -13.742 1 96.06 267 GLU A C 1
ATOM 2044 O O . GLU A 1 267 ? 13.203 -28.234 -13.164 1 96.06 267 GLU A O 1
ATOM 2049 N N . VAL A 1 268 ? 14.062 -30.391 -13.062 1 95.69 268 VAL A N 1
ATOM 2050 C CA . VAL A 1 268 ? 14.172 -30.375 -11.609 1 95.69 268 VAL A CA 1
ATOM 2051 C C . VAL A 1 268 ? 15.617 -30.656 -11.203 1 95.69 268 VAL A C 1
ATOM 2053 O O . VAL A 1 268 ? 15.906 -30.906 -10.023 1 95.69 268 VAL A O 1
ATOM 2056 N N . ASP A 1 269 ? 16.516 -30.578 -12.211 1 93.19 269 ASP A N 1
ATOM 2057 C CA . ASP A 1 269 ? 17.953 -30.719 -11.922 1 93.19 269 ASP A CA 1
ATOM 2058 C C . ASP A 1 269 ? 18.453 -29.562 -11.062 1 93.19 269 ASP A C 1
ATOM 2060 O O . ASP A 1 269 ? 18.344 -28.406 -11.445 1 93.19 269 ASP A O 1
ATOM 2064 N N . PRO A 1 270 ? 19.062 -29.906 -9.906 1 89.81 270 PRO A N 1
ATOM 2065 C CA . PRO A 1 270 ? 19.547 -28.844 -9.008 1 89.81 270 PRO A CA 1
ATOM 2066 C C . PRO A 1 270 ? 20.594 -27.953 -9.656 1 89.81 270 PRO A C 1
ATOM 2068 O O . PRO A 1 270 ? 20.844 -26.844 -9.18 1 89.81 270 PRO A O 1
ATOM 2071 N N . ALA A 1 271 ? 21.219 -28.375 -10.68 1 91.56 271 ALA A N 1
ATOM 2072 C CA . ALA A 1 271 ? 22.266 -27.625 -11.344 1 91.56 271 ALA A CA 1
ATOM 2073 C C . ALA A 1 271 ? 21.688 -26.609 -12.328 1 91.56 271 ALA A C 1
ATOM 2075 O O . ALA A 1 271 ? 22.406 -25.766 -12.859 1 91.56 271 ALA A O 1
ATOM 2076 N N . LYS A 1 272 ? 20.406 -26.75 -12.539 1 94.94 272 LYS A N 1
ATOM 2077 C CA . LYS A 1 272 ? 19.734 -25.875 -13.492 1 94.94 272 LYS A CA 1
ATOM 2078 C C . LYS A 1 272 ? 18.609 -25.094 -12.828 1 94.94 272 LYS A C 1
ATOM 2080 O O . LYS A 1 272 ? 18.219 -25.406 -11.695 1 94.94 272 LYS A O 1
ATOM 2085 N N . ALA A 1 273 ? 18.172 -24.094 -13.594 1 97.06 273 ALA A N 1
ATOM 2086 C CA . ALA A 1 273 ? 17.031 -23.328 -13.094 1 97.06 273 ALA A CA 1
ATOM 2087 C C . ALA A 1 273 ? 15.758 -24.156 -13.141 1 97.06 273 ALA A C 1
ATOM 2089 O O . ALA A 1 273 ? 15.484 -24.828 -14.133 1 97.06 273 ALA A O 1
ATOM 2090 N N . LEU A 1 274 ? 15.031 -24.109 -12.109 1 97.81 274 LEU A N 1
ATOM 2091 C CA . LEU A 1 274 ? 13.828 -24.906 -11.922 1 97.81 274 LEU A CA 1
ATOM 2092 C C . LEU A 1 274 ? 12.758 -24.531 -12.938 1 97.81 274 LEU A C 1
ATOM 2094 O O . LEU A 1 274 ? 12.531 -23.344 -13.203 1 97.81 274 LEU A O 1
ATOM 2098 N N . PHE A 1 275 ? 12.102 -25.484 -13.562 1 97.5 275 PHE A N 1
ATOM 2099 C CA . PHE A 1 275 ? 10.906 -25.312 -14.367 1 97.5 275 PHE A CA 1
ATOM 2100 C C . PHE A 1 275 ? 9.984 -26.516 -14.25 1 97.5 275 PHE A C 1
ATOM 2102 O O . PHE A 1 275 ? 10.367 -27.641 -14.586 1 97.5 275 PHE A O 1
ATOM 2109 N N . VAL A 1 276 ? 8.797 -26.297 -13.727 1 96.94 276 VAL A N 1
ATOM 2110 C CA . VAL A 1 276 ? 7.809 -27.359 -13.562 1 96.94 276 VAL A CA 1
ATOM 2111 C C . VAL A 1 276 ? 6.434 -26.859 -14 1 96.94 276 VAL A C 1
ATOM 2113 O O . VAL A 1 276 ? 5.828 -26.031 -13.32 1 96.94 276 VAL A O 1
ATOM 2116 N N . PRO A 1 277 ? 5.891 -27.328 -15.086 1 95.69 277 PRO A N 1
ATOM 2117 C CA . PRO A 1 277 ? 4.516 -26.969 -15.445 1 95.69 277 PRO A CA 1
ATOM 2118 C C . PRO A 1 277 ? 3.488 -27.5 -14.445 1 95.69 277 PRO A C 1
ATOM 2120 O O . PRO A 1 277 ? 3.746 -28.484 -13.75 1 95.69 277 PRO A O 1
ATOM 2123 N N . ALA A 1 278 ? 2.373 -26.859 -14.484 1 95 278 ALA A N 1
ATOM 2124 C CA . ALA A 1 278 ? 1.304 -27.266 -13.578 1 95 278 ALA A CA 1
ATOM 2125 C C . ALA A 1 278 ? 0.938 -28.734 -13.797 1 95 278 ALA A C 1
ATOM 2127 O O . ALA A 1 278 ? 0.748 -29.172 -14.938 1 95 278 ALA A O 1
ATOM 2128 N N . GLY A 1 279 ? 0.941 -29.516 -12.766 1 93.5 279 GLY A N 1
ATOM 2129 C CA . GLY A 1 279 ? 0.5 -30.906 -12.812 1 93.5 279 GLY A CA 1
ATOM 2130 C C . GLY A 1 279 ? 1.612 -31.859 -13.172 1 93.5 279 GLY A C 1
ATOM 2131 O O . GLY A 1 279 ? 1.421 -33.094 -13.133 1 93.5 279 GLY A O 1
ATOM 2132 N N . ALA A 1 280 ? 2.783 -31.406 -13.461 1 94.88 280 ALA A N 1
ATOM 2133 C CA . ALA A 1 280 ? 3.859 -32.25 -13.945 1 94.88 280 ALA A CA 1
ATOM 2134 C C . ALA A 1 280 ? 4.652 -32.844 -12.781 1 94.88 280 ALA A C 1
ATOM 2136 O O . ALA A 1 280 ? 5.434 -33.781 -12.969 1 94.88 280 ALA A O 1
ATOM 2137 N N . ASP A 1 281 ? 4.469 -32.375 -11.57 1 95.56 281 ASP A N 1
ATOM 2138 C CA . ASP A 1 281 ? 5.223 -32.844 -10.406 1 95.56 281 ASP A CA 1
ATOM 2139 C C . ASP A 1 281 ? 4.465 -33.938 -9.672 1 95.56 281 ASP A C 1
ATOM 2141 O O . ASP A 1 281 ? 3.348 -34.312 -10.055 1 95.56 281 ASP A O 1
ATOM 2145 N N . LEU A 1 282 ? 5.148 -34.594 -8.734 1 95.12 282 LEU A N 1
ATOM 2146 C CA . LEU A 1 282 ? 4.609 -35.656 -7.875 1 95.12 282 LEU A CA 1
ATOM 2147 C C . LEU A 1 282 ? 5.09 -35.469 -6.441 1 95.12 282 LEU A C 1
ATOM 2149 O O . LEU A 1 282 ? 6.281 -35.25 -6.203 1 95.12 282 LEU A O 1
ATOM 2153 N N . PHE A 1 283 ? 4.094 -35.594 -5.477 1 93.69 283 PHE A N 1
ATOM 2154 C CA . PHE A 1 283 ? 4.492 -35.469 -4.078 1 93.69 283 PHE A CA 1
ATOM 2155 C C . PHE A 1 283 ? 5.551 -36.5 -3.725 1 93.69 283 PHE A C 1
ATOM 2157 O O . PHE A 1 283 ? 6.488 -36.219 -2.98 1 93.69 283 PHE A O 1
ATOM 2164 N N . GLU A 1 284 ? 5.438 -37.688 -4.273 1 92.62 284 GLU A N 1
ATOM 2165 C CA . GLU A 1 284 ? 6.398 -38.75 -4.027 1 92.62 284 GLU A CA 1
ATOM 2166 C C . GLU A 1 284 ? 7.793 -38.375 -4.512 1 92.62 284 GLU A C 1
ATOM 2168 O O . GLU A 1 284 ? 8.789 -38.688 -3.844 1 92.62 284 GLU A O 1
ATOM 2173 N N . ASP A 1 285 ? 7.855 -37.719 -5.664 1 93.75 285 ASP A N 1
ATOM 2174 C CA . ASP A 1 285 ? 9.133 -37.312 -6.23 1 93.75 285 ASP A CA 1
ATOM 2175 C C . ASP A 1 285 ? 9.734 -36.156 -5.441 1 93.75 285 ASP A C 1
ATOM 2177 O O . ASP A 1 285 ? 10.953 -36.062 -5.285 1 93.75 285 ASP A O 1
ATOM 2181 N N . ILE A 1 286 ? 8.906 -35.219 -4.969 1 94.25 286 ILE A N 1
ATOM 2182 C CA . ILE A 1 286 ? 9.352 -34.031 -4.215 1 94.25 286 ILE A CA 1
ATOM 2183 C C . ILE A 1 286 ? 9.883 -34.469 -2.854 1 94.25 286 ILE A C 1
ATOM 2185 O O . ILE A 1 286 ? 10.945 -34.031 -2.422 1 94.25 286 ILE A O 1
ATOM 2189 N N . GLY A 1 287 ? 9.156 -35.312 -2.236 1 87.62 287 GLY A N 1
ATOM 2190 C CA . GLY A 1 287 ? 9.523 -35.812 -0.914 1 87.62 287 GLY A CA 1
ATOM 2191 C C . GLY A 1 287 ? 9.25 -34.781 0.183 1 87.62 287 GLY A C 1
ATOM 2192 O O . GLY A 1 287 ? 8.828 -33.656 -0.093 1 87.62 287 GLY A O 1
ATOM 2193 N N . VAL A 1 288 ? 9.266 -35.25 1.444 1 78.31 288 VAL A N 1
ATOM 2194 C CA . VAL A 1 288 ? 9.133 -34.406 2.623 1 78.31 288 VAL A CA 1
ATOM 2195 C C . VAL A 1 288 ? 10.391 -34.5 3.48 1 78.31 288 VAL A C 1
ATOM 2197 O O . VAL A 1 288 ? 11.031 -35.531 3.529 1 78.31 288 VAL A O 1
ATOM 2200 N N . PRO A 1 289 ? 10.75 -33.25 3.902 1 72 289 PRO A N 1
ATOM 2201 C CA . PRO A 1 289 ? 11.938 -33.344 4.75 1 72 289 PRO A CA 1
ATOM 2202 C C . PRO A 1 289 ? 11.75 -34.281 5.945 1 72 289 PRO A C 1
ATOM 2204 O O . PRO A 1 289 ? 10.633 -34.406 6.461 1 72 289 PRO A O 1
ATOM 2207 N N . LYS A 1 290 ? 12.812 -35 6.262 1 63.41 290 LYS A N 1
ATOM 2208 C CA . LYS A 1 290 ? 12.805 -35.969 7.332 1 63.41 290 LYS A CA 1
ATOM 2209 C C . LYS A 1 290 ? 12.234 -35.406 8.617 1 63.41 290 LYS A C 1
ATOM 2211 O O . LYS A 1 290 ? 11.516 -36.094 9.352 1 63.41 290 LYS A O 1
ATOM 2216 N N . SER A 1 291 ? 12.531 -34.125 8.867 1 61.81 291 SER A N 1
ATOM 2217 C CA . SER A 1 291 ? 12.062 -33.469 10.078 1 61.81 291 SER A CA 1
ATOM 2218 C C . SER A 1 291 ? 10.555 -33.281 10.055 1 61.81 291 SER A C 1
ATOM 2220 O O . SER A 1 291 ? 9.922 -33.125 11.109 1 61.81 291 SER A O 1
ATOM 2222 N N . ALA A 1 292 ? 9.938 -33.281 8.875 1 60.44 292 ALA A N 1
ATOM 2223 C CA . ALA A 1 292 ? 8.516 -33 8.703 1 60.44 292 ALA A CA 1
ATOM 2224 C C . ALA A 1 292 ? 7.703 -34.25 8.492 1 60.44 292 ALA A C 1
ATOM 2226 O O . ALA A 1 292 ? 6.477 -34.219 8.398 1 60.44 292 ALA A O 1
ATOM 2227 N N . ALA A 1 293 ? 8.266 -35.469 8.172 1 56.41 293 ALA A N 1
ATOM 2228 C CA . ALA A 1 293 ? 7.66 -36.719 7.711 1 56.41 293 ALA A CA 1
ATOM 2229 C C . ALA A 1 293 ? 6.387 -37.031 8.492 1 56.41 293 ALA A C 1
ATOM 2231 O O . ALA A 1 293 ? 5.41 -37.531 7.922 1 56.41 293 ALA A O 1
ATOM 2232 N N . TRP A 1 294 ? 6.445 -36.75 9.734 1 51.03 294 TRP A N 1
ATOM 2233 C CA . TRP A 1 294 ? 5.352 -37.188 10.586 1 51.03 294 TRP A CA 1
ATOM 2234 C C . TRP A 1 294 ? 4.121 -36.312 10.422 1 51.03 294 TRP A C 1
ATOM 2236 O O . TRP A 1 294 ? 3.027 -36.688 10.867 1 51.03 294 TRP A O 1
ATOM 2246 N N . ARG A 1 295 ? 4.207 -35.125 9.641 1 55.94 295 ARG A N 1
ATOM 2247 C CA . ARG A 1 295 ? 3.213 -34.094 9.812 1 55.94 295 ARG A CA 1
ATOM 2248 C C . ARG A 1 295 ? 2.307 -33.969 8.594 1 55.94 295 ARG A C 1
ATOM 2250 O O . ARG A 1 295 ? 1.295 -33.281 8.617 1 55.94 295 ARG A O 1
ATOM 2257 N N . GLN A 1 296 ? 2.561 -34.719 7.516 1 56.97 296 GLN A N 1
ATOM 2258 C CA . GLN A 1 296 ? 1.8 -34.5 6.289 1 56.97 296 GLN A CA 1
ATOM 2259 C C . GLN A 1 296 ? 0.407 -35.125 6.391 1 56.97 296 GLN A C 1
ATOM 2261 O O . GLN A 1 296 ? -0.558 -34.594 5.848 1 56.97 296 GLN A O 1
ATOM 2266 N N . ASP A 1 297 ? 0.377 -36.312 7.105 1 59.75 297 ASP A N 1
ATOM 2267 C CA . ASP A 1 297 ? -0.891 -37.031 7.168 1 59.75 297 ASP A CA 1
ATOM 2268 C C . ASP A 1 297 ? -1.83 -36.406 8.195 1 59.75 297 ASP A C 1
ATOM 2270 O O . ASP A 1 297 ? -2.98 -36.812 8.328 1 59.75 297 ASP A O 1
ATOM 2274 N N . ARG A 1 298 ? -1.367 -35.344 8.75 1 66.69 298 ARG A N 1
ATOM 2275 C CA . ARG A 1 298 ? -2.15 -34.781 9.844 1 66.69 298 ARG A CA 1
ATOM 2276 C C . ARG A 1 298 ? -3.217 -33.844 9.312 1 66.69 298 ARG A C 1
ATOM 2278 O O . ARG A 1 298 ? -4.199 -33.562 10 1 66.69 298 ARG A O 1
ATOM 2285 N N . PHE A 1 299 ? -2.938 -33.469 8.039 1 75.69 299 PHE A N 1
ATOM 2286 C CA . PHE A 1 299 ? -3.861 -32.438 7.566 1 75.69 299 PHE A CA 1
ATOM 2287 C C . PHE A 1 299 ? -4.668 -32.938 6.379 1 75.69 299 PHE A C 1
ATOM 2289 O O . PHE A 1 299 ? -4.129 -33.594 5.484 1 75.69 299 PHE A O 1
ATOM 2296 N N . GLY A 1 300 ? -5.98 -32.719 6.484 1 71.75 300 GLY A N 1
ATOM 2297 C CA . GLY A 1 300 ? -6.852 -33.031 5.363 1 71.75 300 GLY A CA 1
ATOM 2298 C C . GLY A 1 300 ? -6.77 -32.031 4.242 1 71.75 300 GLY A C 1
ATOM 2299 O O . GLY A 1 300 ? -6.008 -31.062 4.332 1 71.75 300 GLY A O 1
ATOM 2300 N N . LYS A 1 301 ? -7.496 -32.281 3.164 1 74.62 301 LYS A N 1
ATOM 2301 C CA . LYS A 1 301 ? -7.531 -31.422 1.979 1 74.62 301 LYS A CA 1
ATOM 2302 C C . LYS A 1 301 ? -8.031 -30.031 2.324 1 74.62 301 LYS A C 1
ATOM 2304 O O . LYS A 1 301 ? -7.578 -29.047 1.742 1 74.62 301 LYS A O 1
ATOM 2309 N N . ASP A 1 302 ? -8.828 -29.938 3.322 1 81.19 302 ASP A N 1
ATOM 2310 C CA . ASP A 1 302 ? -9.445 -28.656 3.684 1 81.19 302 ASP A CA 1
ATOM 2311 C C . ASP A 1 302 ? -8.523 -27.844 4.578 1 81.19 302 ASP A C 1
ATOM 2313 O O . ASP A 1 302 ? -8.781 -26.656 4.836 1 81.19 302 ASP A O 1
ATOM 2317 N N . GLN A 1 303 ? -7.457 -28.469 4.918 1 87.44 303 GLN A N 1
ATOM 2318 C CA . GLN A 1 303 ? -6.496 -27.781 5.77 1 87.44 303 GLN A CA 1
ATOM 2319 C C . GLN A 1 303 ? -5.234 -27.422 4.992 1 87.44 303 GLN A C 1
ATOM 2321 O O . GLN A 1 303 ? -4.121 -27.594 5.492 1 87.44 303 GLN A O 1
ATOM 2326 N N . HIS A 1 304 ? -5.43 -27 3.787 1 90.31 304 HIS A N 1
ATOM 2327 C CA . HIS A 1 304 ? -4.32 -26.719 2.883 1 90.31 304 HIS A CA 1
ATOM 2328 C C . HIS A 1 304 ? -3.473 -25.562 3.4 1 90.31 304 HIS A C 1
ATOM 2330 O O . HIS A 1 304 ? -2.252 -25.562 3.223 1 90.31 304 HIS A O 1
ATOM 2336 N N . GLU A 1 305 ? -4.066 -24.594 4.098 1 91.5 305 GLU A N 1
ATOM 2337 C CA . GLU A 1 305 ? -3.316 -23.453 4.625 1 91.5 305 GLU A CA 1
ATOM 2338 C C . GLU A 1 305 ? -2.363 -23.891 5.734 1 91.5 305 GLU A C 1
ATOM 2340 O O . GLU A 1 305 ? -1.213 -23.453 5.781 1 91.5 305 GLU A O 1
ATOM 2345 N N . GLU A 1 306 ? -2.875 -24.672 6.578 1 87.69 306 GLU A N 1
ATOM 2346 C CA . GLU A 1 306 ? -2.047 -25.188 7.66 1 87.69 306 GLU A CA 1
ATOM 2347 C C . GLU A 1 306 ? -0.88 -26.016 7.113 1 87.69 306 GLU A C 1
ATOM 2349 O O . GLU A 1 306 ? 0.244 -25.906 7.609 1 87.69 306 GLU A O 1
ATOM 2354 N N . LYS A 1 307 ? -1.207 -26.844 6.16 1 87.75 307 LYS A N 1
ATOM 2355 C CA . LYS A 1 307 ? -0.166 -27.625 5.5 1 87.75 307 LYS A CA 1
ATOM 2356 C C . LYS A 1 307 ? 0.896 -26.719 4.883 1 87.75 307 LYS A C 1
ATOM 2358 O O . LYS A 1 307 ? 2.094 -26.969 5.027 1 87.75 307 LYS A O 1
ATOM 2363 N N . ALA A 1 308 ? 0.46 -25.688 4.285 1 92 308 ALA A N 1
ATOM 2364 C CA . ALA A 1 308 ? 1.378 -24.734 3.66 1 92 308 ALA A CA 1
ATOM 2365 C C . ALA A 1 308 ? 2.248 -24.047 4.707 1 92 308 ALA A C 1
ATOM 2367 O O . ALA A 1 308 ? 3.449 -23.859 4.5 1 92 308 ALA A O 1
ATOM 2368 N N . ARG A 1 309 ? 1.738 -23.719 5.812 1 88.88 309 ARG A N 1
ATOM 2369 C CA . ARG A 1 309 ? 2.453 -22.984 6.859 1 88.88 309 ARG A CA 1
ATOM 2370 C C . ARG A 1 309 ? 3.535 -23.859 7.488 1 88.88 309 ARG A C 1
ATOM 2372 O O . ARG A 1 309 ? 4.527 -23.344 8.008 1 88.88 309 ARG A O 1
ATOM 2379 N N . GLN A 1 310 ? 3.293 -25.109 7.484 1 87.44 310 GLN A N 1
ATOM 2380 C CA . GLN A 1 310 ? 4.316 -26.016 7.992 1 87.44 310 GLN A CA 1
ATOM 2381 C C . GLN A 1 310 ? 5.621 -25.875 7.207 1 87.44 310 GLN A C 1
ATOM 2383 O O . GLN A 1 310 ? 6.707 -26 7.77 1 87.44 310 GLN A O 1
ATOM 2388 N N . TRP A 1 311 ? 5.504 -25.641 5.965 1 91.44 311 TRP A N 1
ATOM 2389 C CA . TRP A 1 311 ? 6.68 -25.516 5.109 1 91.44 311 TRP A CA 1
ATOM 2390 C C . TRP A 1 311 ? 7.465 -24.25 5.441 1 91.44 311 TRP A C 1
ATOM 2392 O O . TRP A 1 311 ? 8.656 -24.156 5.148 1 91.44 311 TRP A O 1
ATOM 2402 N N . VAL A 1 312 ? 6.781 -23.266 5.992 1 90.88 312 VAL A N 1
ATOM 2403 C CA . VAL A 1 312 ? 7.496 -22.078 6.445 1 90.88 312 VAL A CA 1
ATOM 2404 C C . VAL A 1 312 ? 8.469 -22.453 7.555 1 90.88 312 VAL A C 1
ATOM 2406 O O . VAL A 1 312 ? 9.633 -22.031 7.539 1 90.88 312 VAL A O 1
ATOM 2409 N N . LYS A 1 313 ? 8.031 -23.188 8.422 1 85.19 313 LYS A N 1
ATOM 2410 C CA . LYS A 1 313 ? 8.883 -23.656 9.523 1 85.19 313 LYS A CA 1
ATOM 2411 C C . LYS A 1 313 ? 10.023 -24.531 9.008 1 85.19 313 LYS A C 1
ATOM 2413 O O . LYS A 1 313 ? 11.172 -24.359 9.414 1 85.19 313 LYS A O 1
ATOM 2418 N N . ILE A 1 314 ? 9.734 -25.422 8.195 1 87.31 314 ILE A N 1
ATOM 2419 C CA . ILE A 1 314 ? 10.727 -26.344 7.641 1 87.31 314 ILE A CA 1
ATOM 2420 C C . ILE A 1 314 ? 11.805 -25.547 6.902 1 87.31 314 ILE A C 1
ATOM 2422 O O . ILE A 1 314 ? 13 -25.781 7.098 1 87.31 314 ILE A O 1
ATOM 2426 N N . ALA A 1 315 ? 11.398 -24.656 6.066 1 90.25 315 ALA A N 1
ATOM 2427 C CA . ALA A 1 315 ? 12.344 -23.859 5.281 1 90.25 315 ALA A CA 1
ATOM 2428 C C . ALA A 1 315 ? 13.203 -22.969 6.184 1 90.25 315 ALA A C 1
ATOM 2430 O O . ALA A 1 315 ? 14.359 -22.688 5.863 1 90.25 315 ALA A O 1
ATOM 2431 N N . SER A 1 316 ? 12.633 -22.547 7.293 1 88.38 316 SER A N 1
ATOM 2432 C CA . SER A 1 316 ? 13.344 -21.656 8.211 1 88.38 316 SER A CA 1
ATOM 2433 C C . SER A 1 316 ? 14.531 -22.375 8.852 1 88.38 316 SER A C 1
ATOM 2435 O O . SER A 1 316 ? 15.445 -21.734 9.367 1 88.38 316 SER A O 1
ATOM 2437 N N . GLU A 1 317 ? 14.477 -23.641 8.836 1 86.56 317 GLU A N 1
ATOM 2438 C CA . GLU A 1 317 ? 15.594 -24.422 9.359 1 86.56 317 GLU A CA 1
ATOM 2439 C C . GLU A 1 317 ? 16.828 -24.281 8.461 1 86.56 317 GLU A C 1
ATOM 2441 O O . GLU A 1 317 ? 17.953 -24.391 8.938 1 86.56 317 GLU A O 1
ATOM 2446 N N . TYR A 1 318 ? 16.594 -24.094 7.23 1 89.06 318 TYR A N 1
ATOM 2447 C CA . TYR A 1 318 ? 17.688 -23.953 6.277 1 89.06 318 TYR A CA 1
ATOM 2448 C C . TYR A 1 318 ? 18.141 -22.5 6.184 1 89.06 318 TYR A C 1
ATOM 2450 O O . TYR A 1 318 ? 19.344 -22.219 6.168 1 89.06 318 TYR A O 1
ATOM 2458 N N . TYR A 1 319 ? 17.125 -21.578 5.996 1 90.69 319 TYR A N 1
ATOM 2459 C CA . TYR A 1 319 ? 17.375 -20.156 5.926 1 90.69 319 TYR A CA 1
ATOM 2460 C C . TYR A 1 319 ? 16.453 -19.391 6.867 1 90.69 319 TYR A C 1
ATOM 2462 O O . TYR A 1 319 ? 15.234 -19.375 6.68 1 90.69 319 TYR A O 1
ATOM 2470 N N . PRO A 1 320 ? 17.047 -18.781 7.812 1 87.19 320 PRO A N 1
ATOM 2471 C CA . PRO A 1 320 ? 16.188 -17.969 8.656 1 87.19 320 PRO A CA 1
ATOM 2472 C C . PRO A 1 320 ? 15.57 -16.781 7.91 1 87.19 320 PRO A C 1
ATOM 2474 O O . PRO A 1 320 ? 16.25 -16.141 7.098 1 87.19 320 PRO A O 1
ATOM 2477 N N . PRO A 1 321 ? 14.242 -16.609 8.164 1 84.94 321 PRO A N 1
ATOM 2478 C CA . PRO A 1 321 ? 13.594 -15.477 7.496 1 84.94 321 PRO A CA 1
ATOM 2479 C C . PRO A 1 321 ? 14.117 -14.125 7.988 1 84.94 321 PRO A C 1
ATOM 2481 O O . PRO A 1 321 ? 14.602 -14.023 9.117 1 84.94 321 PRO A O 1
ATOM 2484 N N . SER A 1 322 ? 14.016 -13.227 7.051 1 78.5 322 SER A N 1
ATOM 2485 C CA . SER A 1 322 ? 14.391 -11.867 7.445 1 78.5 322 SER A CA 1
ATOM 2486 C C . SER A 1 322 ? 13.352 -11.266 8.391 1 78.5 322 SER A C 1
ATOM 2488 O O . SER A 1 322 ? 12.242 -11.781 8.508 1 78.5 322 SER A O 1
ATOM 2490 N N . ALA A 1 323 ? 13.742 -10.234 9.102 1 62.69 323 ALA A N 1
ATOM 2491 C CA . ALA A 1 323 ? 12.859 -9.555 10.039 1 62.69 323 ALA A CA 1
ATOM 2492 C C . ALA A 1 323 ? 11.609 -9.031 9.336 1 62.69 323 ALA A C 1
ATOM 2494 O O . ALA A 1 323 ? 10.5 -9.102 9.875 1 62.69 323 ALA A O 1
ATOM 2495 N N . SER A 1 324 ? 11.828 -8.609 8.18 1 57.59 324 SER A N 1
ATOM 2496 C CA . SER A 1 324 ? 10.719 -8.07 7.406 1 57.59 324 SER A CA 1
ATOM 2497 C C . SER A 1 324 ? 9.703 -9.156 7.059 1 57.59 324 SER A C 1
ATOM 2499 O O . SER A 1 324 ? 8.5 -8.922 7.125 1 57.59 324 SER A O 1
ATOM 2501 N N . ALA A 1 325 ? 10.109 -10.281 6.766 1 60.12 325 ALA A N 1
ATOM 2502 C CA . ALA A 1 325 ? 9.234 -11.391 6.406 1 60.12 325 ALA A CA 1
ATOM 2503 C C . ALA A 1 325 ? 8.453 -11.891 7.617 1 60.12 325 ALA A C 1
ATOM 2505 O O . ALA A 1 325 ? 7.281 -12.258 7.5 1 60.12 325 ALA A O 1
ATOM 2506 N N . THR A 1 326 ? 9.102 -11.758 8.68 1 57.88 326 THR A N 1
ATOM 2507 C CA . THR A 1 326 ? 8.461 -12.188 9.914 1 57.88 326 THR A CA 1
ATOM 2508 C C . THR A 1 326 ? 7.324 -11.242 10.297 1 57.88 326 THR A C 1
ATOM 2510 O O . THR A 1 326 ? 6.262 -11.68 10.742 1 57.88 326 THR A O 1
ATOM 2513 N N . GLU A 1 327 ? 7.672 -10.078 10.086 1 52.66 327 GLU A N 1
ATOM 2514 C CA . GLU A 1 327 ? 6.66 -9.07 10.398 1 52.66 327 GLU A CA 1
ATOM 2515 C C . GLU A 1 327 ? 5.441 -9.219 9.492 1 52.66 327 GLU A C 1
ATOM 2517 O O . GLU A 1 327 ? 4.305 -9.086 9.945 1 52.66 327 GLU A O 1
ATOM 2522 N N . ASP A 1 328 ? 5.711 -9.523 8.328 1 54.03 328 ASP A N 1
ATOM 2523 C CA . ASP A 1 328 ? 4.629 -9.719 7.367 1 54.03 328 ASP A CA 1
ATOM 2524 C C . ASP A 1 328 ? 3.764 -10.922 7.746 1 54.03 328 ASP A C 1
ATOM 2526 O O . ASP A 1 328 ? 2.537 -10.867 7.633 1 54.03 328 ASP A O 1
ATOM 2530 N N . LEU A 1 329 ? 4.441 -11.93 8.148 1 52.56 329 LEU A N 1
ATOM 2531 C CA . LEU A 1 329 ? 3.75 -13.141 8.57 1 52.56 329 LEU A CA 1
ATOM 2532 C C . LEU A 1 329 ? 2.896 -12.883 9.805 1 52.56 329 LEU A C 1
ATOM 2534 O O . LEU A 1 329 ? 1.776 -13.383 9.914 1 52.56 329 LEU A O 1
ATOM 2538 N N . LEU A 1 330 ? 3.428 -12.016 10.586 1 46.22 330 LEU A N 1
ATOM 2539 C CA . LEU A 1 330 ? 2.705 -11.672 11.805 1 46.22 330 LEU A CA 1
ATOM 2540 C C . LEU A 1 330 ? 1.519 -10.766 11.5 1 46.22 330 LEU A C 1
ATOM 2542 O O . LEU A 1 330 ? 0.43 -10.953 12.047 1 46.22 330 LEU A O 1
ATOM 2546 N N . ALA A 1 331 ? 1.841 -9.969 10.664 1 45.94 331 ALA A N 1
ATOM 2547 C CA . ALA A 1 331 ? 0.777 -9.039 10.281 1 45.94 331 ALA A CA 1
ATOM 2548 C C . ALA A 1 331 ? -0.369 -9.781 9.594 1 45.94 331 ALA A C 1
ATOM 2550 O O . ALA A 1 331 ? -1.54 -9.461 9.812 1 45.94 331 ALA A O 1
ATOM 2551 N N . GLN A 1 332 ? -0.104 -10.719 8.805 1 44.78 332 GLN A N 1
ATOM 2552 C CA . GLN A 1 332 ? -1.089 -11.555 8.125 1 44.78 332 GLN A CA 1
ATOM 2553 C C . GLN A 1 332 ? -1.864 -12.414 9.125 1 44.78 332 GLN A C 1
ATOM 2555 O O . GLN A 1 332 ? -3.064 -12.641 8.953 1 44.78 332 GLN A O 1
ATOM 2560 N N . LYS A 1 333 ? -1.137 -12.977 10.055 1 47.12 333 LYS A N 1
ATOM 2561 C CA . LYS A 1 333 ? -1.826 -13.734 11.094 1 47.12 333 LYS A CA 1
ATOM 2562 C C . LYS A 1 333 ? -2.869 -12.867 11.797 1 47.12 333 LYS A C 1
ATOM 2564 O O . LYS A 1 333 ? -3.969 -13.336 12.102 1 47.12 333 LYS A O 1
ATOM 2569 N N . GLU A 1 334 ? -2.479 -11.734 11.961 1 42.12 334 GLU A N 1
ATOM 2570 C CA . GLU A 1 334 ? -3.373 -10.805 12.648 1 42.12 334 GLU A CA 1
ATOM 2571 C C . GLU A 1 334 ? -4.547 -10.406 11.766 1 42.12 334 GLU A C 1
ATOM 2573 O O . GLU A 1 334 ? -5.676 -10.266 12.242 1 42.12 334 GLU A O 1
ATOM 2578 N N . LEU A 1 335 ? -4.23 -10.234 10.516 1 41.03 335 LEU A N 1
ATOM 2579 C CA . LEU A 1 335 ? -5.297 -9.93 9.57 1 41.03 335 LEU A CA 1
ATOM 2580 C C . LEU A 1 335 ? -6.246 -11.109 9.414 1 41.03 335 LEU A C 1
ATOM 2582 O O . LEU A 1 335 ? -7.465 -10.93 9.352 1 41.03 335 LEU A O 1
ATOM 2586 N N . SER A 1 336 ? -5.781 -12.312 9.297 1 42.12 336 SER A N 1
ATOM 2587 C CA . SER A 1 336 ? -6.598 -13.523 9.195 1 42.12 336 SER A CA 1
ATOM 2588 C C . SER A 1 336 ? -7.434 -13.727 10.461 1 42.12 336 SER A C 1
ATOM 2590 O O . SER A 1 336 ? -8.586 -14.141 10.383 1 42.12 336 SER A O 1
ATOM 2592 N N . GLU A 1 337 ? -6.891 -13.406 11.461 1 41.97 337 GLU A N 1
ATOM 2593 C CA . GLU A 1 337 ? -7.648 -13.555 12.695 1 41.97 337 GLU A CA 1
ATOM 2594 C C . GLU A 1 337 ? -8.711 -12.469 12.828 1 41.97 337 GLU A C 1
ATOM 2596 O O . GLU A 1 337 ? -9.773 -12.695 13.406 1 41.97 337 GLU A O 1
ATOM 2601 N N . GLN A 1 338 ? -8.445 -11.469 12.32 1 39 338 GLN A N 1
ATOM 2602 C CA . GLN A 1 338 ? -9.422 -10.391 12.344 1 39 338 GLN A CA 1
ATOM 2603 C C . GLN A 1 338 ? -10.531 -10.633 11.32 1 39 338 GLN A C 1
ATOM 2605 O O . GLN A 1 338 ? -11.703 -10.344 11.586 1 39 338 GLN A O 1
ATOM 2610 N N . ASP A 1 339 ? -10.305 -11.078 10.164 1 38.84 339 ASP A N 1
ATOM 2611 C CA . ASP A 1 339 ? -11.32 -11.492 9.195 1 38.84 339 ASP A CA 1
ATOM 2612 C C . ASP A 1 339 ? -12.195 -12.609 9.766 1 38.84 339 ASP A C 1
ATOM 2614 O O . ASP A 1 339 ? -13.398 -12.664 9.492 1 38.84 339 ASP A O 1
ATOM 2618 N N . ASP A 1 340 ? -11.711 -13.531 10.398 1 38.12 340 ASP A N 1
ATOM 2619 C CA . ASP A 1 340 ? -12.531 -14.539 11.062 1 38.12 340 ASP A CA 1
ATOM 2620 C C . ASP A 1 340 ? -13.453 -13.898 12.102 1 38.12 340 ASP A C 1
ATOM 2622 O O . ASP A 1 340 ? -14.578 -14.352 12.297 1 38.12 340 ASP A O 1
ATOM 2626 N N . LYS A 1 341 ? -13.062 -12.844 12.656 1 41.28 341 LYS A N 1
ATOM 2627 C CA . LYS A 1 341 ? -13.93 -12.195 13.633 1 41.28 341 LYS A CA 1
ATOM 2628 C C . LYS A 1 341 ? -14.969 -11.32 12.945 1 41.28 341 LYS A C 1
ATOM 2630 O O . LYS A 1 341 ? -16.125 -11.273 13.367 1 41.28 341 LYS A O 1
ATOM 2635 N N . ASP A 1 342 ? -14.688 -10.703 11.93 1 37.62 342 ASP A N 1
ATOM 2636 C CA . ASP A 1 342 ? -15.641 -9.883 11.195 1 37.62 342 ASP A CA 1
ATOM 2637 C C . ASP A 1 342 ? -16.578 -10.742 10.344 1 37.62 342 ASP A C 1
ATOM 2639 O O . ASP A 1 342 ? -17.719 -10.367 10.102 1 37.62 342 ASP A O 1
ATOM 2643 N N . GLY A 1 343 ? -16.188 -11.828 9.828 1 33.56 343 GLY A N 1
ATOM 2644 C CA . GLY A 1 343 ? -17.078 -12.82 9.234 1 33.56 343 GLY A CA 1
ATOM 2645 C C . GLY A 1 343 ? -18.078 -13.398 10.219 1 33.56 343 GLY A C 1
ATOM 2646 O O . GLY A 1 343 ? -19.172 -13.781 9.836 1 33.56 343 GLY A O 1
ATOM 2647 N N . GLU A 1 344 ? -17.703 -13.625 11.375 1 36.81 344 GLU A N 1
ATOM 2648 C CA . GLU A 1 344 ? -18.688 -14.102 12.344 1 36.81 344 GLU A CA 1
ATOM 2649 C C . GLU A 1 344 ? -19.734 -13.031 12.648 1 36.81 344 GLU A C 1
ATOM 2651 O O . GLU A 1 344 ? -20.906 -13.344 12.852 1 36.81 344 GLU A O 1
ATOM 2656 N N . GLU A 1 345 ? -19.344 -11.789 12.656 1 35.62 345 GLU A N 1
ATOM 2657 C CA . GLU A 1 345 ? -20.344 -10.773 12.969 1 35.62 345 GLU A CA 1
ATOM 2658 C C . GLU A 1 345 ? -21.281 -10.531 11.789 1 35.62 345 GLU A C 1
ATOM 2660 O O . GLU A 1 345 ? -22.438 -10.156 11.984 1 35.62 345 GLU A O 1
ATOM 2665 N N . SER A 1 346 ? -20.844 -10.664 10.586 1 33.94 346 SER A N 1
ATOM 2666 C CA . SER A 1 346 ? -21.812 -10.508 9.516 1 33.94 346 SER A CA 1
ATOM 2667 C C . SER A 1 346 ? -22.75 -11.711 9.445 1 33.94 346 SER A C 1
ATOM 2669 O O . SER A 1 346 ? -23.844 -11.625 8.859 1 33.94 346 SER A O 1
ATOM 2671 N N . SER A 1 347 ? -22.312 -12.875 9.852 1 34.97 347 SER A N 1
ATOM 2672 C CA . SER A 1 347 ? -23.219 -14.023 9.758 1 34.97 347 SER A CA 1
ATOM 2673 C C . SER A 1 347 ? -24.359 -13.906 10.773 1 34.97 347 SER A C 1
ATOM 2675 O O . SER A 1 347 ? -25.297 -14.695 10.742 1 34.97 347 SER A O 1
ATOM 2677 N N . ASN A 1 348 ? -24.203 -13.188 11.844 1 35.22 348 ASN A N 1
ATOM 2678 C CA . ASN A 1 348 ? -25.266 -13.227 12.828 1 35.22 348 ASN A CA 1
ATOM 2679 C C . ASN A 1 348 ? -26.484 -12.406 12.375 1 35.22 348 ASN A C 1
ATOM 2681 O O . ASN A 1 348 ? -27.453 -12.273 13.117 1 35.22 348 ASN A O 1
ATOM 2685 N N . GLN A 1 349 ? -26.391 -11.625 11.375 1 34.47 349 GLN A N 1
ATOM 2686 C CA . GLN A 1 349 ? -27.641 -10.883 11.172 1 34.47 349 GLN A CA 1
ATOM 2687 C C . GLN A 1 349 ? -28.734 -11.797 10.633 1 34.47 349 GLN A C 1
ATOM 2689 O O . GLN A 1 349 ? -29.906 -11.438 10.656 1 34.47 349 GLN A O 1
ATOM 2694 N N . PHE A 1 350 ? -28.547 -12.75 9.703 1 33.56 350 PHE A N 1
ATOM 2695 C CA . PHE A 1 350 ? -29.719 -13.562 9.383 1 33.56 350 PHE A CA 1
ATOM 2696 C C . PHE A 1 350 ? -29.703 -14.867 10.172 1 33.56 350 PHE A C 1
ATOM 2698 O O . PHE A 1 350 ? -29 -15.805 9.812 1 33.56 350 PHE A O 1
ATOM 2705 N N . PRO A 1 351 ? -30.141 -14.883 11.461 1 36.31 351 PRO A N 1
ATOM 2706 C CA . PRO A 1 351 ? -30.266 -16.062 12.32 1 36.31 351 PRO A CA 1
ATOM 2707 C C . PRO A 1 351 ? -31.078 -17.172 11.68 1 36.31 351 PRO A C 1
ATOM 2709 O O . PRO A 1 351 ? -32.25 -16.969 11.32 1 36.31 351 PRO A O 1
ATOM 2712 N N . GLU A 1 352 ? -30.703 -17.844 10.688 1 36.81 352 GLU A N 1
ATOM 2713 C CA . GLU A 1 352 ? -31.562 -19 10.398 1 36.81 352 GLU A CA 1
ATOM 2714 C C . GLU A 1 352 ? -31.562 -19.984 11.562 1 36.81 352 GLU A C 1
ATOM 2716 O O . GLU A 1 352 ? -30.516 -20.547 11.922 1 36.81 352 GLU A O 1
ATOM 2721 N N . PRO A 1 353 ? -32.531 -19.984 12.453 1 40.22 353 PRO A N 1
ATOM 2722 C CA . PRO A 1 353 ? -32.688 -20.719 13.711 1 40.22 353 PRO A CA 1
ATOM 2723 C C . PRO A 1 353 ? -32.188 -22.141 13.633 1 40.22 353 PRO A C 1
ATOM 2725 O O . PRO A 1 353 ? -31.594 -22.641 14.594 1 40.22 353 PRO A O 1
ATOM 2728 N N . ASN A 1 354 ? -32.531 -22.812 12.492 1 44.62 354 ASN A N 1
ATOM 2729 C CA 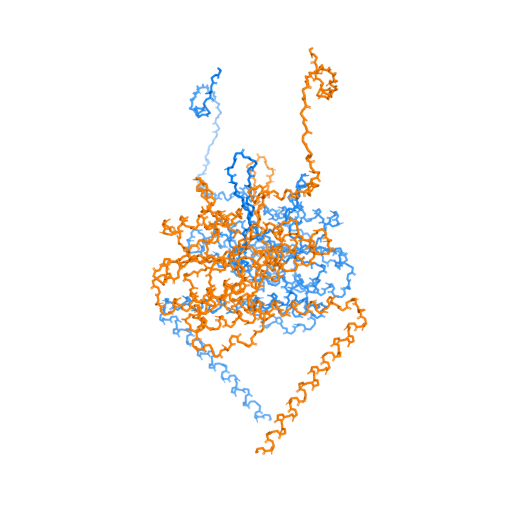. ASN A 1 354 ? -32.25 -24.234 12.422 1 44.62 354 ASN A CA 1
ATOM 2730 C C . ASN A 1 354 ? -30.75 -24.516 12.305 1 44.62 354 ASN A C 1
ATOM 2732 O O . ASN A 1 354 ? -30.266 -25.5 12.867 1 44.62 354 ASN A O 1
ATOM 2736 N N . ILE A 1 355 ? -30.109 -23.656 11.578 1 41.22 355 ILE A N 1
ATOM 2737 C CA . ILE A 1 355 ? -28.688 -23.906 11.328 1 41.22 355 ILE A CA 1
ATOM 2738 C C . ILE A 1 355 ? -27.875 -23.547 12.578 1 41.22 355 ILE A C 1
ATOM 2740 O O . ILE A 1 355 ? -26.938 -24.266 12.938 1 41.22 355 ILE A O 1
ATOM 2744 N N . ASP A 1 356 ? -28.328 -22.578 13.273 1 45.47 356 ASP A N 1
ATOM 2745 C CA . ASP A 1 356 ? -27.641 -22.219 14.508 1 45.47 356 ASP A CA 1
ATOM 2746 C C . ASP A 1 356 ? -27.75 -23.328 15.539 1 45.47 356 ASP A C 1
ATOM 2748 O O . ASP A 1 356 ? -26.797 -23.594 16.281 1 45.47 356 ASP A O 1
ATOM 2752 N N . ARG A 1 357 ? -28.844 -23.922 15.578 1 50.5 357 ARG A N 1
ATOM 2753 C CA . ARG A 1 357 ? -29.078 -25.062 16.469 1 50.5 357 ARG A CA 1
ATOM 2754 C C . ARG A 1 357 ? -28.172 -26.234 16.094 1 50.5 357 ARG A C 1
ATOM 2756 O O . ARG A 1 357 ? -27.609 -26.891 16.984 1 50.5 357 ARG A O 1
ATOM 2763 N N . ALA A 1 358 ? -28.016 -26.391 14.742 1 50.56 358 ALA A N 1
ATOM 2764 C CA . ALA A 1 358 ? -27.203 -27.5 14.266 1 50.56 358 ALA A CA 1
ATOM 2765 C C . ALA A 1 358 ? -25.719 -27.25 14.539 1 50.56 358 ALA A C 1
ATOM 2767 O O . ALA A 1 358 ? -25 -28.172 14.93 1 50.56 358 ALA A O 1
ATOM 2768 N N . ARG A 1 359 ? -25.406 -26.031 14.508 1 51.59 359 ARG A N 1
ATOM 2769 C CA . ARG A 1 359 ? -24.016 -25.672 14.781 1 51.59 359 ARG A CA 1
ATOM 2770 C C . ARG A 1 359 ? -23.719 -25.766 16.266 1 51.59 359 ARG A C 1
ATOM 2772 O O . ARG A 1 359 ? -22.656 -26.234 16.672 1 51.59 359 ARG A O 1
ATOM 2779 N N . GLN A 1 360 ? -24.656 -25.281 17.031 1 55.88 360 GLN A N 1
ATOM 2780 C CA . GLN A 1 360 ? -24.516 -25.422 18.469 1 55.88 360 GLN A CA 1
ATOM 2781 C C . GLN A 1 360 ? -24.453 -26.891 18.891 1 55.88 360 GLN A C 1
ATOM 2783 O O . GLN A 1 360 ? -23.656 -27.25 19.75 1 55.88 360 GLN A O 1
ATOM 2788 N N . GLN A 1 361 ? -25.266 -27.609 18.172 1 56.81 361 GLN A N 1
ATOM 2789 C CA . GLN A 1 361 ? -25.281 -29.047 18.453 1 56.81 361 GLN A CA 1
ATOM 2790 C C . GLN A 1 361 ? -23.953 -29.688 18.094 1 56.81 361 GLN A C 1
ATOM 2792 O O . GLN A 1 361 ? -23.422 -30.516 18.844 1 56.81 361 GLN A O 1
ATOM 2797 N N . LYS A 1 362 ? -23.453 -29.219 16.984 1 50.25 362 LYS A N 1
ATOM 2798 C CA . LYS A 1 362 ? -22.188 -29.797 16.547 1 50.25 362 LYS A CA 1
ATOM 2799 C C . LYS A 1 362 ? -21.047 -29.328 17.438 1 50.25 362 LYS A C 1
ATOM 2801 O O . LYS A 1 362 ? -20.141 -30.109 17.766 1 50.25 362 LYS A O 1
ATOM 2806 N N . ARG A 1 363 ? -21.109 -28.109 17.922 1 54.97 363 ARG A N 1
ATOM 2807 C CA . ARG A 1 363 ? -20.125 -27.609 18.859 1 54.97 363 ARG A CA 1
ATOM 2808 C C . ARG A 1 363 ? -20.219 -28.344 20.188 1 54.97 363 ARG A C 1
ATOM 2810 O O . ARG A 1 363 ? -19.188 -28.672 20.797 1 54.97 363 ARG A O 1
ATOM 2817 N N . GLU A 1 364 ? -21.391 -28.531 20.531 1 61.69 364 GLU A N 1
ATOM 2818 C CA . GLU A 1 364 ? -21.625 -29.266 21.781 1 61.69 364 GLU A CA 1
ATOM 2819 C C . GLU A 1 364 ? -21.156 -30.703 21.656 1 61.69 364 GLU A C 1
ATOM 2821 O O . GLU A 1 364 ? -20.578 -31.25 22.594 1 61.69 364 GLU A O 1
ATOM 2826 N N . GLU A 1 365 ? -21.328 -31.234 20.453 1 61.03 365 GLU A N 1
ATOM 2827 C CA . GLU A 1 365 ? -20.859 -32.594 20.188 1 61.03 365 GLU A CA 1
ATOM 2828 C C . GLU A 1 365 ? -19.344 -32.688 20.156 1 61.03 365 GLU A C 1
ATOM 2830 O O . GLU A 1 365 ? -18.75 -33.594 20.703 1 61.03 365 GLU A O 1
ATOM 2835 N N . LEU A 1 366 ? -18.859 -31.641 19.625 1 58.56 366 LEU A N 1
ATOM 2836 C CA . LEU A 1 366 ? -17.406 -31.578 19.562 1 58.56 366 LEU A CA 1
ATOM 2837 C C . LEU A 1 366 ? -16.828 -31.359 20.953 1 58.56 366 LEU A C 1
ATOM 2839 O O . LEU A 1 366 ? -15.805 -31.953 21.312 1 58.56 366 LEU A O 1
ATOM 2843 N N . ARG A 1 367 ? -17.422 -30.516 21.719 1 59.72 367 ARG A N 1
ATOM 2844 C CA . ARG A 1 367 ? -17.016 -30.297 23.109 1 59.72 367 ARG A CA 1
ATOM 2845 C C . ARG A 1 367 ? -17.141 -31.594 23.922 1 59.72 367 ARG A C 1
ATOM 2847 O O . ARG A 1 367 ? -16.25 -31.922 24.703 1 59.72 367 ARG A O 1
ATOM 2854 N N . ARG A 1 368 ? -18.203 -32.281 23.641 1 62.84 368 ARG A N 1
ATOM 2855 C CA . ARG A 1 368 ? -18.422 -33.562 24.328 1 62.84 368 ARG A CA 1
ATOM 2856 C C . ARG A 1 368 ? -17.375 -34.594 23.938 1 62.84 368 ARG A C 1
ATOM 2858 O O . ARG A 1 368 ? -16.875 -35.344 24.781 1 62.84 368 ARG A O 1
ATOM 2865 N N . TYR A 1 369 ? -17.062 -34.562 22.672 1 59.38 369 TYR A N 1
ATOM 2866 C CA . TYR A 1 369 ? -16.047 -35.469 22.156 1 59.38 369 TYR A CA 1
ATOM 2867 C C . TYR A 1 369 ? -14.68 -35.156 22.75 1 59.38 369 TYR A C 1
ATOM 2869 O O . TYR A 1 369 ? -13.953 -36.062 23.172 1 59.38 369 TYR A O 1
ATOM 2877 N N . ARG A 1 370 ? -14.414 -33.906 22.875 1 56.22 370 ARG A N 1
ATOM 2878 C CA . ARG A 1 370 ? -13.141 -33.5 23.453 1 56.22 370 ARG A CA 1
ATOM 2879 C C . ARG A 1 370 ? -13.086 -33.812 24.938 1 56.22 370 ARG A C 1
ATOM 2881 O O . ARG A 1 370 ? -12.055 -34.281 25.438 1 56.22 370 ARG A O 1
ATOM 2888 N N . ASP A 1 371 ? -14.141 -33.531 25.594 1 63.03 371 ASP A N 1
ATOM 2889 C CA . ASP A 1 371 ? -14.25 -33.844 27.016 1 63.03 371 ASP A CA 1
ATOM 2890 C C . ASP A 1 371 ? -14.117 -35.344 27.281 1 63.03 371 ASP A C 1
ATOM 2892 O O . ASP A 1 371 ? -13.461 -35.75 28.25 1 63.03 371 ASP A O 1
ATOM 2896 N N . ASN A 1 372 ? -14.656 -36.094 26.375 1 60.06 372 ASN A N 1
ATOM 2897 C CA . ASN A 1 372 ? -14.586 -37.562 26.516 1 60.06 372 ASN A CA 1
ATOM 2898 C C . ASN A 1 372 ? -13.172 -38.062 26.266 1 60.06 372 ASN A C 1
ATOM 2900 O O . ASN A 1 372 ? -12.711 -39 26.938 1 60.06 372 ASN A O 1
ATOM 2904 N N . ARG A 1 373 ? -12.586 -37.438 25.375 1 54.69 373 ARG A N 1
ATOM 2905 C CA . ARG A 1 373 ? -11.211 -37.812 25.078 1 54.69 373 ARG A CA 1
ATOM 2906 C C . ARG A 1 373 ? -10.281 -37.438 26.234 1 54.69 373 ARG A C 1
ATOM 2908 O O . ARG A 1 373 ? -9.391 -38.219 26.594 1 54.69 373 ARG A O 1
ATOM 2915 N N . ARG A 1 374 ? -10.477 -36.344 26.812 1 57.53 374 ARG A N 1
ATOM 2916 C CA . ARG A 1 374 ? -9.727 -35.938 28 1 57.53 374 ARG A CA 1
ATOM 2917 C C . ARG A 1 374 ? -9.969 -36.875 29.156 1 57.53 374 ARG A C 1
ATOM 2919 O O . ARG A 1 374 ? -9.023 -37.25 29.859 1 57.53 374 ARG A O 1
ATOM 2926 N N . LYS A 1 375 ? -11.172 -37.219 29.375 1 61.62 375 LYS A N 1
ATOM 2927 C CA . LYS A 1 375 ? -11.523 -38.125 30.453 1 61.62 375 LYS A CA 1
ATOM 2928 C C . LYS A 1 375 ? -10.922 -39.531 30.203 1 61.62 375 LYS A C 1
ATOM 2930 O O . LYS A 1 375 ? -10.469 -40.188 31.156 1 61.62 375 LYS A O 1
ATOM 2935 N N . ALA A 1 376 ? -10.859 -39.938 28.938 1 57.69 376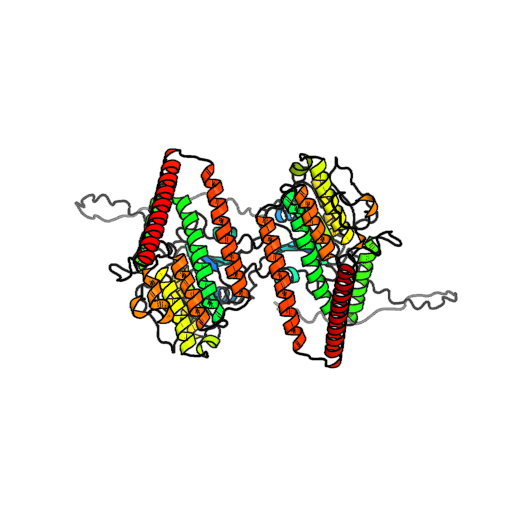 ALA A N 1
ATOM 2936 C CA . ALA A 1 376 ? -10.281 -41.219 28.578 1 57.69 376 ALA A CA 1
ATOM 2937 C C . ALA A 1 376 ? -8.773 -41.219 28.781 1 57.69 376 ALA A C 1
ATOM 2939 O O . ALA A 1 376 ? -8.203 -42.219 29.234 1 57.69 376 ALA A O 1
ATOM 2940 N N . GLN A 1 377 ? -8.188 -40.125 28.562 1 57.53 377 GLN A N 1
ATOM 2941 C CA . GLN A 1 377 ? -6.746 -40 28.75 1 57.53 377 GLN A CA 1
ATOM 2942 C C . GLN A 1 377 ? -6.398 -39.938 30.234 1 57.53 377 GLN A C 1
ATOM 2944 O O . GLN A 1 377 ? -5.402 -40.531 30.672 1 57.53 377 GLN A O 1
ATOM 2949 N N . GLU A 1 378 ? -7.141 -39.281 31.031 1 60.66 378 GLU A N 1
ATOM 2950 C CA . GLU A 1 378 ? -6.961 -39.219 32.469 1 60.66 378 GLU A CA 1
ATOM 2951 C C . GLU A 1 378 ? -7.137 -40.594 33.125 1 60.66 378 GLU A C 1
ATOM 2953 O O . GLU A 1 378 ? -6.422 -40.938 34.062 1 60.66 378 GLU A O 1
ATOM 2958 N N . ARG A 1 379 ? -8.086 -41.344 32.656 1 55.19 379 ARG A N 1
ATOM 2959 C CA . ARG A 1 379 ? -8.297 -42.719 33.156 1 55.19 379 ARG A CA 1
ATOM 2960 C C . ARG A 1 379 ? -7.113 -43.594 32.812 1 55.19 379 ARG A C 1
ATOM 2962 O O . ARG A 1 379 ? -6.723 -44.469 33.625 1 55.19 379 ARG A O 1
ATOM 2969 N N . LYS A 1 380 ? -6.535 -43.438 31.641 1 54.09 380 LYS A N 1
ATOM 2970 C CA . LYS A 1 380 ? -5.371 -44.219 31.25 1 54.09 380 LYS A CA 1
ATOM 2971 C C . LYS A 1 380 ? -4.152 -43.875 32.094 1 54.09 380 LYS A C 1
ATOM 2973 O O . LYS A 1 380 ? -3.354 -44.75 32.438 1 54.09 380 LYS A O 1
ATOM 2978 N N . SER A 1 381 ? -4.02 -42.688 32.406 1 55.69 381 SER A N 1
ATOM 2979 C CA . SER A 1 381 ? -2.893 -42.281 33.25 1 55.69 381 SER A CA 1
ATOM 2980 C C . SER A 1 381 ? -3.045 -42.781 34.688 1 55.69 381 SER A C 1
ATOM 2982 O O . SER A 1 381 ? -2.051 -43.031 35.344 1 55.69 381 SER A O 1
ATOM 2984 N N . ARG A 1 382 ? -4.223 -43 35.188 1 57.56 382 ARG A N 1
ATOM 2985 C CA . ARG A 1 382 ? -4.418 -43.531 36.531 1 57.56 382 ARG A CA 1
ATOM 2986 C C . ARG A 1 382 ? -4.211 -45.031 36.562 1 57.56 382 ARG A C 1
ATOM 2988 O O . ARG A 1 382 ? -3.85 -45.625 37.594 1 57.56 382 ARG A O 1
ATOM 2995 N N . ALA A 1 383 ? -4.504 -45.656 35.438 1 53.12 383 ALA A N 1
ATOM 2996 C CA . ALA A 1 383 ? -4.348 -47.125 35.406 1 53.12 383 ALA A CA 1
ATOM 2997 C C . ALA A 1 383 ? -2.9 -47.5 35.125 1 53.12 383 ALA A C 1
ATOM 2999 O O . ALA A 1 383 ? -2.5 -48.656 35.406 1 53.12 383 ALA A O 1
ATOM 3000 N N . ALA A 1 384 ? -2.092 -46.531 34.781 1 46.09 384 ALA A N 1
ATOM 3001 C CA . ALA A 1 384 ? -0.674 -46.875 34.688 1 46.09 384 ALA A CA 1
ATOM 3002 C C . ALA A 1 384 ? 0.045 -46.594 36 1 46.09 384 ALA A C 1
ATOM 3004 O O . ALA A 1 384 ? -0.259 -45.594 36.688 1 46.09 384 ALA A O 1
ATOM 3005 N N . MET B 1 1 ? 14.992 24.359 -56.469 1 19.2 1 MET B N 1
ATOM 3006 C CA . MET B 1 1 ? 14.508 25.281 -55.438 1 19.2 1 MET B CA 1
ATOM 3007 C C . MET B 1 1 ? 15.148 24.984 -54.094 1 19.2 1 MET B C 1
ATOM 3009 O O . MET B 1 1 ? 15.148 23.828 -53.625 1 19.2 1 MET B O 1
ATOM 3013 N N . ALA B 1 2 ? 15.992 26 -53.531 1 20.55 2 ALA B N 1
ATOM 3014 C CA . ALA B 1 2 ? 17.047 25.953 -52.531 1 20.55 2 ALA B CA 1
ATOM 3015 C C . ALA B 1 2 ? 16.5 25.547 -51.188 1 20.55 2 ALA B C 1
ATOM 3017 O O . ALA B 1 2 ? 15.461 26.047 -50.75 1 20.55 2 ALA B O 1
ATOM 3018 N N . SER B 1 3 ? 16.906 24.422 -50.688 1 23.17 3 SER B N 1
ATOM 3019 C CA . SER B 1 3 ? 16.938 23.562 -49.5 1 23.17 3 SER B CA 1
ATOM 3020 C C . SER B 1 3 ? 17.516 24.297 -48.312 1 23.17 3 SER B C 1
ATOM 3022 O O . SER B 1 3 ? 18.734 24.391 -48.156 1 23.17 3 SER B O 1
ATOM 3024 N N . LYS B 1 4 ? 16.891 25.75 -48.031 1 23.89 4 LYS B N 1
ATOM 3025 C CA . LYS B 1 4 ? 17.359 26.734 -47.062 1 23.89 4 LYS B CA 1
ATOM 3026 C C . LYS B 1 4 ? 17.594 26.094 -45.688 1 23.89 4 LYS B C 1
ATOM 3028 O O . LYS B 1 4 ? 16.688 25.469 -45.125 1 23.89 4 LYS B O 1
ATOM 3033 N N . ASP B 1 5 ? 18.766 26.172 -45.188 1 20.14 5 ASP B N 1
ATOM 3034 C CA . ASP B 1 5 ? 19.719 25.688 -44.219 1 20.14 5 ASP B CA 1
ATOM 3035 C C . ASP B 1 5 ? 19.531 26.391 -42.875 1 20.14 5 ASP B C 1
ATOM 3037 O O . ASP B 1 5 ? 19.375 27.609 -42.812 1 20.14 5 ASP B O 1
ATOM 3041 N N . ILE B 1 6 ? 18.906 25.797 -41.625 1 22.56 6 ILE B N 1
ATOM 3042 C CA . ILE B 1 6 ? 18.469 26.016 -40.25 1 22.56 6 ILE B CA 1
ATOM 3043 C C . ILE B 1 6 ? 19.562 26.75 -39.469 1 22.56 6 ILE B C 1
ATOM 3045 O O . ILE B 1 6 ? 19.297 27.344 -38.438 1 22.56 6 ILE B O 1
ATOM 3049 N N . TRP B 1 7 ? 20.891 26.562 -39.625 1 21.06 7 TRP B N 1
ATOM 3050 C CA . TRP B 1 7 ? 21.984 26.797 -38.688 1 21.06 7 TRP B CA 1
ATOM 3051 C C . TRP B 1 7 ? 22.266 28.281 -38.531 1 21.06 7 TRP B C 1
ATOM 3053 O O . TRP B 1 7 ? 22.469 28.766 -37.438 1 21.06 7 TRP B O 1
ATOM 3063 N N . THR B 1 8 ? 22.625 29.031 -39.594 1 21.52 8 THR B N 1
ATOM 3064 C CA . THR B 1 8 ? 23.516 30.188 -39.625 1 21.52 8 THR B CA 1
ATOM 3065 C C . THR B 1 8 ? 22.781 31.453 -39.188 1 21.52 8 THR B C 1
ATOM 3067 O O . THR B 1 8 ? 23.312 32.562 -39.25 1 21.52 8 THR B O 1
ATOM 3070 N N . LEU B 1 9 ? 21.516 31.531 -38.844 1 20.77 9 LEU B N 1
ATOM 3071 C CA . LEU B 1 9 ? 21.062 32.906 -38.594 1 20.77 9 LEU B CA 1
ATOM 3072 C C . LEU B 1 9 ? 21.625 33.438 -37.281 1 20.77 9 LEU B C 1
ATOM 3074 O O . LEU B 1 9 ? 21.062 33.188 -36.219 1 20.77 9 LEU B O 1
ATOM 3078 N N . ILE B 1 10 ? 23.109 33.25 -36.719 1 21.16 10 ILE B N 1
ATOM 3079 C CA . ILE B 1 10 ? 24.172 33.562 -35.781 1 21.16 10 ILE B CA 1
ATOM 3080 C C . ILE B 1 10 ? 24.375 35.094 -35.719 1 21.16 10 ILE B C 1
ATOM 3082 O O . ILE B 1 10 ? 24.438 35.688 -34.656 1 21.16 10 ILE B O 1
ATOM 3086 N N . SER B 1 11 ? 25.094 35.719 -36.594 1 19.23 11 SER B N 1
ATOM 3087 C CA . SER B 1 11 ? 26.203 36.656 -36.531 1 19.23 11 SER B CA 1
ATOM 3088 C C . SER B 1 11 ? 25.703 38.094 -36.438 1 19.23 11 SER B C 1
ATOM 3090 O O . SER B 1 11 ? 26.5 39.031 -36.375 1 19.23 11 SER B O 1
ATOM 3092 N N . THR B 1 12 ? 24.641 38.5 -36.969 1 22.03 12 THR B N 1
ATOM 3093 C CA . THR B 1 12 ? 24.688 39.875 -37.438 1 22.03 12 THR B CA 1
ATOM 3094 C C . THR B 1 12 ? 24.828 40.844 -36.281 1 22.03 12 THR B C 1
ATOM 3096 O O . THR B 1 12 ? 24.016 40.812 -35.344 1 22.03 12 THR B O 1
ATOM 3099 N N . LEU B 1 13 ? 25.969 41.781 -36.156 1 20.42 13 LEU B N 1
ATOM 3100 C CA . LEU B 1 13 ? 27.109 42.625 -35.844 1 20.42 13 LEU B CA 1
ATOM 3101 C C . LEU B 1 13 ? 26.625 44 -35.344 1 20.42 13 LEU B C 1
ATOM 3103 O O . LEU B 1 13 ? 27.094 44.469 -34.312 1 20.42 13 LEU B O 1
ATOM 3107 N N . GLU B 1 14 ? 26.438 45 -36.156 1 17.27 14 GLU B N 1
ATOM 3108 C CA . GLU B 1 14 ? 27.266 46.219 -36.281 1 17.27 14 GLU B CA 1
ATOM 3109 C C . GLU B 1 14 ? 26.766 47.312 -35.375 1 17.27 14 GLU B C 1
ATOM 3111 O O . GLU B 1 14 ? 27.547 47.938 -34.656 1 17.27 14 GLU B O 1
ATOM 3116 N N . ASP B 1 15 ? 25.766 48.125 -35.781 1 17.09 15 ASP B N 1
ATOM 3117 C CA . ASP B 1 15 ? 26.062 49.531 -36.094 1 17.09 15 ASP B CA 1
ATOM 3118 C C . ASP B 1 15 ? 25.969 50.375 -34.844 1 17.09 15 ASP B C 1
ATOM 3120 O O . ASP B 1 15 ? 26.891 51.156 -34.531 1 17.09 15 ASP B O 1
ATOM 3124 N N . SER B 1 16 ? 24.859 51.188 -34.656 1 18.14 16 SER B N 1
ATOM 3125 C CA . SER B 1 16 ? 24.812 52.656 -34.812 1 18.14 16 SER B CA 1
ATOM 3126 C C . SER B 1 16 ? 25.078 53.375 -33.5 1 18.14 16 SER B C 1
ATOM 3128 O O . SER B 1 16 ? 24.922 52.781 -32.406 1 18.14 16 SER B O 1
ATOM 3130 N N . THR B 1 17 ? 24.891 54.719 -33.375 1 17.83 17 THR B N 1
ATOM 3131 C CA . THR B 1 17 ? 25.453 56.062 -33.219 1 17.83 17 THR B CA 1
ATOM 3132 C C . THR B 1 17 ? 25.281 56.562 -31.797 1 17.83 17 THR B C 1
ATOM 3134 O O . THR B 1 17 ? 24.438 56.031 -31.047 1 17.83 17 THR B O 1
ATOM 3137 N N . LYS B 1 18 ? 25.312 57.938 -31.516 1 18.28 18 LYS B N 1
ATOM 3138 C CA . LYS B 1 18 ? 25.969 59.031 -30.828 1 18.28 18 LYS B CA 1
ATOM 3139 C C . LYS B 1 18 ? 25.156 59.531 -29.641 1 18.28 18 LYS B C 1
ATOM 3141 O O . LYS B 1 18 ? 25.516 60.531 -29 1 18.28 18 LYS B O 1
ATOM 3146 N N . GLN B 1 19 ? 24.031 58.969 -29.203 1 15.91 19 GLN B N 1
ATOM 3147 C CA . GLN B 1 19 ? 23.25 60.094 -28.734 1 15.91 19 GLN B CA 1
ATOM 3148 C C . GLN B 1 19 ? 23.859 60.688 -27.469 1 15.91 19 GLN B C 1
ATOM 3150 O O . GLN B 1 19 ? 24.594 60 -26.75 1 15.91 19 GLN B O 1
ATOM 3155 N N . SER B 1 20 ? 23.062 61.375 -26.672 1 16.61 20 SER B N 1
ATOM 3156 C CA . SER B 1 20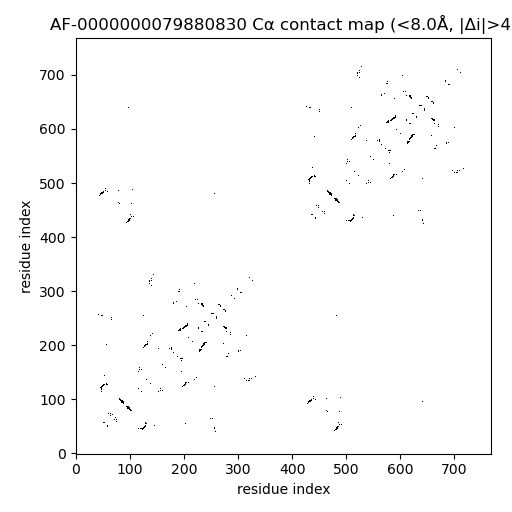 ? 23 62.75 -26.156 1 16.61 20 SER B CA 1
ATOM 3157 C C . SER B 1 20 ? 23.703 62.844 -24.812 1 16.61 20 SER B C 1
ATOM 3159 O O . SER B 1 20 ? 23.922 61.844 -24.141 1 16.61 20 SER B O 1
ATOM 3161 N N . GLN B 1 21 ? 23.453 63.906 -24.031 1 17.34 21 GLN B N 1
ATOM 3162 C CA . GLN B 1 21 ? 23.953 65.125 -23.453 1 17.34 21 GLN B CA 1
ATOM 3163 C C . GLN B 1 21 ? 24.281 64.938 -21.969 1 17.34 21 GLN B C 1
ATOM 3165 O O . GLN B 1 21 ? 25.375 65.312 -21.531 1 17.34 21 GLN B O 1
ATOM 3170 N N . LYS B 1 22 ? 23.406 65.375 -21.031 1 19.92 22 LYS B N 1
ATOM 3171 C CA . LYS B 1 22 ? 23.531 66.438 -20.094 1 19.92 22 LYS B CA 1
ATOM 3172 C C . LYS B 1 22 ? 24.141 66 -18.781 1 19.92 22 LYS B C 1
ATOM 3174 O O . LYS B 1 22 ? 24.094 64.812 -18.438 1 19.92 22 LYS B O 1
ATOM 3179 N N . ALA B 1 23 ? 23.828 66.625 -17.656 1 19.66 23 ALA B N 1
ATOM 3180 C CA . ALA B 1 23 ? 24.531 67.5 -16.734 1 19.66 23 ALA B CA 1
ATOM 3181 C C . ALA B 1 23 ? 24.984 66.75 -15.477 1 19.66 23 ALA B C 1
ATOM 3183 O O . ALA B 1 23 ? 26.141 66.875 -15.07 1 19.66 23 ALA B O 1
ATOM 3184 N N . ALA B 1 24 ? 24.031 66.188 -14.484 1 20 24 ALA B N 1
ATOM 3185 C CA . ALA B 1 24 ? 23.891 66.938 -13.219 1 20 24 ALA B CA 1
ATOM 3186 C C . ALA B 1 24 ? 24.812 66.312 -12.156 1 20 24 ALA B C 1
ATOM 3188 O O . ALA B 1 24 ? 25.266 65.188 -12.273 1 20 24 ALA B O 1
ATOM 3189 N N . ASP B 1 25 ? 24.766 66.688 -10.852 1 20.12 25 ASP B N 1
ATOM 3190 C CA . ASP B 1 25 ? 25.547 67.062 -9.703 1 20.12 25 ASP B CA 1
ATOM 3191 C C . ASP B 1 25 ? 25.891 65.875 -8.805 1 20.12 25 ASP B C 1
ATOM 3193 O O . ASP B 1 25 ? 27.047 65.688 -8.422 1 20.12 25 ASP B O 1
ATOM 3197 N N . GLY B 1 26 ? 24.844 65.438 -7.848 1 21.56 26 GLY B N 1
ATOM 3198 C CA . GLY B 1 26 ? 24.891 65.375 -6.395 1 21.56 26 GLY B CA 1
ATOM 3199 C C . GLY B 1 26 ? 25.484 64.062 -5.871 1 21.56 26 GLY B C 1
ATOM 3200 O O . GLY B 1 26 ? 25.562 63.094 -6.598 1 21.56 26 GLY B O 1
ATOM 3201 N N . ALA B 1 27 ? 26.141 64 -4.645 1 23.5 27 ALA B N 1
ATOM 3202 C CA . ALA B 1 27 ? 27.062 63.156 -3.881 1 23.5 27 ALA B CA 1
ATOM 3203 C C . ALA B 1 27 ? 26.438 61.812 -3.574 1 23.5 27 ALA B C 1
ATOM 3205 O O . ALA B 1 27 ? 25.656 61.656 -2.637 1 23.5 27 ALA B O 1
ATOM 3206 N N . GLU B 1 28 ? 25.906 61.031 -4.559 1 22.12 28 GLU B N 1
ATOM 3207 C CA . GLU B 1 28 ? 25.141 59.844 -4.215 1 22.12 28 GLU B CA 1
ATOM 3208 C C . GLU B 1 28 ? 26.031 58.75 -3.623 1 22.12 28 GLU B C 1
ATOM 3210 O O . GLU B 1 28 ? 26.953 58.281 -4.285 1 22.12 28 GLU B O 1
ATOM 3215 N N . GLY B 1 29 ? 26.266 58.75 -2.318 1 25.06 29 GLY B N 1
ATOM 3216 C CA . GLY B 1 29 ? 27.031 57.719 -1.627 1 25.06 29 GLY B CA 1
ATOM 3217 C C . GLY B 1 29 ? 26.641 56.312 -2.031 1 25.06 29 GLY B C 1
ATOM 3218 O O . GLY B 1 29 ? 25.484 56.062 -2.377 1 25.06 29 GLY B O 1
ATOM 3219 N N . ASP B 1 30 ? 27.594 55.469 -2.42 1 25.69 30 ASP B N 1
ATOM 3220 C CA . ASP B 1 30 ? 27.578 54.156 -3.039 1 25.69 30 ASP B CA 1
ATOM 3221 C C . ASP B 1 30 ? 27.062 53.094 -2.07 1 25.69 30 ASP B C 1
ATOM 3223 O O . ASP B 1 30 ? 27.781 52.625 -1.18 1 25.69 30 ASP B O 1
ATOM 3227 N N . ALA B 1 31 ? 25.797 53.219 -1.55 1 27.48 31 ALA B N 1
ATOM 3228 C CA . ALA B 1 31 ? 25.234 52.094 -0.797 1 27.48 31 ALA B CA 1
ATOM 3229 C C . ALA B 1 31 ? 25.391 50.781 -1.55 1 27.48 31 ALA B C 1
ATOM 3231 O O . ALA B 1 31 ? 24.953 50.656 -2.693 1 27.48 31 ALA B O 1
ATOM 3232 N N . VAL B 1 32 ? 26.438 50.125 -1.323 1 28.64 32 VAL B N 1
ATOM 3233 C CA . VAL B 1 32 ? 26.656 48.75 -1.802 1 28.64 32 VAL B CA 1
ATOM 3234 C C . VAL B 1 32 ? 25.344 47.969 -1.691 1 28.64 32 VAL B C 1
ATOM 3236 O O . VAL B 1 32 ? 24.812 47.781 -0.596 1 28.64 32 VAL B O 1
ATOM 3239 N N . GLU B 1 33 ? 24.516 48 -2.689 1 29.27 33 GLU B N 1
ATOM 3240 C CA . GLU B 1 33 ? 23.297 47.188 -2.773 1 29.27 33 GLU B CA 1
ATOM 3241 C C . GLU B 1 33 ? 23.609 45.688 -2.559 1 29.27 33 GLU B C 1
ATOM 3243 O O . GLU B 1 33 ? 24.359 45.094 -3.324 1 29.27 33 GLU B O 1
ATOM 3248 N N . LYS B 1 34 ? 23.703 45.188 -1.35 1 32.88 34 LYS B N 1
ATOM 3249 C CA . LYS B 1 34 ? 23.703 43.75 -1.107 1 32.88 34 LYS B CA 1
ATOM 3250 C C . LYS B 1 34 ? 22.797 43.031 -2.09 1 32.88 34 LYS B C 1
ATOM 3252 O O . LYS B 1 34 ? 21.672 43.469 -2.352 1 32.88 34 LYS B O 1
ATOM 3257 N N . PRO B 1 35 ? 23.406 42.312 -3.012 1 31.55 35 PRO B N 1
ATOM 3258 C CA . PRO B 1 35 ? 22.562 41.594 -3.953 1 31.55 35 PRO B CA 1
ATOM 3259 C C . PRO B 1 35 ? 21.344 40.969 -3.279 1 31.55 35 PRO B C 1
ATOM 3261 O O . PRO B 1 35 ? 21.5 40.219 -2.301 1 31.55 35 PRO B O 1
ATOM 3264 N N . ALA B 1 36 ? 20.234 41.562 -3.223 1 32.31 36 ALA B N 1
ATOM 3265 C CA . ALA B 1 36 ? 18.969 41 -2.795 1 32.31 36 ALA B CA 1
ATOM 3266 C C . ALA B 1 36 ? 18.781 39.594 -3.369 1 32.31 36 ALA B C 1
ATOM 3268 O O . ALA B 1 36 ? 18.828 39.406 -4.586 1 32.31 36 ALA B O 1
ATOM 3269 N N . VAL B 1 37 ? 19.344 38.562 -2.775 1 36.62 37 VAL B N 1
ATOM 3270 C CA . VAL B 1 37 ? 18.891 37.219 -3.143 1 36.62 37 VAL B CA 1
ATOM 3271 C C . VAL B 1 37 ? 17.422 37.25 -3.564 1 36.62 37 VAL B C 1
ATOM 3273 O O . VAL B 1 37 ? 16.547 37.625 -2.77 1 36.62 37 VAL B O 1
ATOM 3276 N N . ASN B 1 38 ? 17.094 37.656 -4.762 1 34.66 38 ASN B N 1
ATOM 3277 C CA . ASN B 1 38 ? 15.766 37.562 -5.363 1 34.66 38 ASN B CA 1
ATOM 3278 C C . ASN B 1 38 ? 15.102 36.219 -5.051 1 34.66 38 ASN B C 1
ATOM 3280 O O . ASN B 1 38 ? 15.344 35.25 -5.734 1 34.66 38 ASN B O 1
ATOM 3284 N N . THR B 1 39 ? 14.945 35.906 -3.809 1 40.47 39 THR B N 1
ATOM 3285 C CA . THR B 1 39 ? 14.039 34.781 -3.557 1 40.47 39 THR B CA 1
ATOM 3286 C C . THR B 1 39 ? 12.75 34.938 -4.355 1 40.47 39 THR B C 1
ATOM 3288 O O . THR B 1 39 ? 12.07 35.969 -4.254 1 40.47 39 THR B O 1
ATOM 3291 N N . PRO B 1 40 ? 12.719 34.344 -5.551 1 46.38 40 PRO B N 1
ATOM 3292 C CA . PRO B 1 40 ? 11.461 34.469 -6.293 1 46.38 40 PRO B CA 1
ATOM 3293 C C . PRO B 1 40 ? 10.242 34.594 -5.375 1 46.38 40 PRO B C 1
ATOM 3295 O O . PRO B 1 40 ? 10.242 34.062 -4.27 1 46.38 40 PRO B O 1
ATOM 3298 N N . ALA B 1 41 ? 9.398 35.5 -5.648 1 50.25 41 ALA B N 1
ATOM 3299 C CA . ALA B 1 41 ? 8.148 35.688 -4.91 1 50.25 41 ALA B CA 1
ATOM 3300 C C . ALA B 1 41 ? 7.414 34.375 -4.734 1 50.25 41 ALA B C 1
ATOM 3302 O O . ALA B 1 41 ? 7.512 33.469 -5.582 1 50.25 41 ALA B O 1
ATOM 3303 N N . PRO B 1 42 ? 6.93 34.062 -3.539 1 54.75 42 PRO B N 1
ATOM 3304 C CA . PRO B 1 42 ? 6.203 32.812 -3.26 1 54.75 42 PRO B CA 1
ATOM 3305 C C . PRO B 1 42 ? 5.348 32.375 -4.438 1 54.75 42 PRO B C 1
ATOM 3307 O O . PRO B 1 42 ? 5.215 31.156 -4.676 1 54.75 42 PRO B O 1
ATOM 3310 N N . GLU B 1 43 ? 4.93 33.344 -5.301 1 56.19 43 GLU B N 1
ATOM 3311 C CA . GLU B 1 43 ? 4.016 33 -6.387 1 56.19 43 GLU B CA 1
ATOM 3312 C C . GLU B 1 43 ? 4.773 32.469 -7.594 1 56.19 43 GLU B C 1
ATOM 3314 O O . GLU B 1 43 ? 4.168 31.922 -8.523 1 56.19 43 GLU B O 1
ATOM 3319 N N . ASP B 1 44 ? 6.094 32.562 -7.559 1 62.47 44 ASP B N 1
ATOM 3320 C CA . ASP B 1 44 ? 6.773 32.188 -8.797 1 62.47 44 ASP B CA 1
ATOM 3321 C C . ASP B 1 44 ? 7.473 30.828 -8.656 1 62.47 44 ASP B C 1
ATOM 3323 O O . ASP B 1 44 ? 8.273 30.453 -9.508 1 62.47 44 ASP B O 1
ATOM 3327 N N . ARG B 1 45 ? 7.047 30.156 -7.566 1 74.94 45 ARG B N 1
ATOM 3328 C CA . ARG B 1 45 ? 7.781 28.906 -7.387 1 74.94 45 ARG B CA 1
ATOM 3329 C C . ARG B 1 45 ? 6.832 27.719 -7.375 1 74.94 45 ARG B C 1
ATOM 3331 O O . ARG B 1 45 ? 5.691 27.828 -6.926 1 74.94 45 ARG B O 1
ATOM 3338 N N . ASP B 1 46 ? 7.309 26.656 -7.957 1 85.81 46 ASP B N 1
ATOM 3339 C CA . ASP B 1 46 ? 6.562 25.406 -7.898 1 85.81 46 ASP B CA 1
ATOM 3340 C C . ASP B 1 46 ? 6.535 24.859 -6.477 1 85.81 46 ASP B C 1
ATOM 3342 O O . ASP B 1 46 ? 7.492 25.031 -5.719 1 85.81 46 ASP B O 1
ATOM 3346 N N . THR B 1 47 ? 5.414 24.422 -6.137 1 90.56 47 THR B N 1
ATOM 3347 C CA . THR B 1 47 ? 5.246 23.875 -4.797 1 90.56 47 THR B CA 1
ATOM 3348 C C . THR B 1 47 ? 4.961 22.375 -4.863 1 90.56 47 THR B C 1
ATOM 3350 O O . THR B 1 47 ? 4.535 21.875 -5.898 1 90.56 47 THR B O 1
ATOM 3353 N N . PHE B 1 48 ? 5.262 21.641 -3.791 1 90.31 48 PHE B N 1
ATOM 3354 C CA . PHE B 1 48 ? 5.129 20.188 -3.703 1 90.31 48 PHE B CA 1
ATOM 3355 C C . PHE B 1 48 ? 4.344 19.797 -2.461 1 90.31 48 PHE B C 1
ATOM 3357 O O . PHE B 1 48 ? 4.758 20.078 -1.337 1 90.31 48 PHE B O 1
ATOM 3364 N N . THR B 1 49 ? 3.182 19.172 -2.75 1 92.88 49 THR B N 1
ATOM 3365 C CA . THR B 1 49 ? 2.301 18.859 -1.633 1 92.88 49 THR B CA 1
ATOM 3366 C C . THR B 1 49 ? 2.059 17.344 -1.553 1 92.88 49 THR B C 1
ATOM 3368 O O . THR B 1 49 ? 1.815 16.703 -2.57 1 92.88 49 THR B O 1
ATOM 3371 N N . LEU B 1 50 ? 2.178 16.781 -0.375 1 93.25 50 LEU B N 1
ATOM 3372 C CA . LEU B 1 50 ? 1.839 15.383 -0.096 1 93.25 50 LEU B CA 1
ATOM 3373 C C . LEU B 1 50 ? 0.533 15.289 0.685 1 93.25 50 LEU B C 1
ATOM 3375 O O . LEU B 1 50 ? 0.368 15.953 1.711 1 93.25 50 LEU B O 1
ATOM 3379 N N . ILE B 1 51 ? -0.446 14.508 0.186 1 93.25 51 ILE B N 1
ATOM 3380 C CA . ILE B 1 51 ? -1.738 14.297 0.829 1 93.25 51 ILE B CA 1
ATOM 3381 C C . ILE B 1 51 ? -1.815 12.875 1.385 1 93.25 51 ILE B C 1
ATOM 3383 O O . ILE B 1 51 ? -1.638 11.906 0.646 1 93.25 51 ILE B O 1
ATOM 3387 N N . VAL B 1 52 ? -2.1 12.742 2.695 1 91.62 52 VAL B N 1
ATOM 3388 C CA . VAL B 1 52 ? -2.146 11.445 3.357 1 91.62 52 VAL B CA 1
ATOM 3389 C C . VAL B 1 52 ? -3.412 11.344 4.207 1 91.62 52 VAL B C 1
ATOM 3391 O O . VAL B 1 52 ? -4.094 12.344 4.438 1 91.62 52 VAL B O 1
ATOM 3394 N N . GLY B 1 53 ? -3.711 10.141 4.652 1 90.88 53 GLY B N 1
ATOM 3395 C CA . GLY B 1 53 ? -4.859 9.859 5.496 1 90.88 53 GLY B CA 1
ATOM 3396 C C . GLY B 1 53 ? -5.402 8.453 5.32 1 90.88 53 GLY B C 1
ATOM 3397 O O . GLY B 1 53 ? -4.98 7.727 4.418 1 90.88 53 GLY B O 1
ATOM 3398 N N . PRO B 1 54 ? -6.328 8.148 6.227 1 85.69 54 PRO B N 1
ATOM 3399 C CA . PRO B 1 54 ? -6.914 6.809 6.137 1 85.69 54 PRO B CA 1
ATOM 3400 C C . PRO B 1 54 ? -7.703 6.598 4.848 1 85.69 54 PRO B C 1
ATOM 3402 O O . PRO B 1 54 ? -8.141 7.562 4.219 1 85.69 54 PRO B O 1
ATOM 3405 N N . ARG B 1 55 ? -7.848 5.309 4.621 1 77.75 55 ARG B N 1
ATOM 3406 C CA . ARG B 1 55 ? -8.734 4.957 3.512 1 77.75 55 ARG B CA 1
ATOM 3407 C C . ARG B 1 55 ? -10.156 5.43 3.779 1 77.75 55 ARG B C 1
ATOM 3409 O O . ARG B 1 55 ? -10.656 5.301 4.898 1 77.75 55 ARG B O 1
ATOM 3416 N N . GLY B 1 56 ? -10.766 5.934 2.752 1 82.12 56 GLY B N 1
ATOM 3417 C CA . GLY B 1 56 ? -12.156 6.324 2.869 1 82.12 56 GLY B CA 1
ATOM 3418 C C . GLY B 1 56 ? -12.344 7.707 3.461 1 82.12 56 GLY B C 1
ATOM 3419 O O . GLY B 1 56 ? -13.477 8.188 3.582 1 82.12 56 GLY B O 1
ATOM 3420 N N . SER B 1 57 ? -11.281 8.359 3.816 1 90.69 57 SER B N 1
ATOM 3421 C CA . SER B 1 57 ? -11.383 9.672 4.449 1 90.69 57 SER B CA 1
ATOM 3422 C C . SER B 1 57 ? -11.789 10.742 3.439 1 90.69 57 SER B C 1
ATOM 3424 O O . SER B 1 57 ? -12.172 11.844 3.82 1 90.69 57 SER B O 1
ATOM 3426 N N . GLY B 1 58 ? -11.586 10.5 2.137 1 88.81 58 GLY B N 1
ATOM 3427 C CA . GLY B 1 58 ? -12 11.438 1.106 1 88.81 58 GLY B CA 1
ATOM 3428 C C . GLY B 1 58 ? -10.844 12.188 0.475 1 88.81 58 GLY B C 1
ATOM 3429 O O . GLY B 1 58 ? -11.039 13.227 -0.162 1 88.81 58 GLY B O 1
ATOM 3430 N N . LYS B 1 59 ? -9.625 11.711 0.562 1 89.69 59 LYS B N 1
ATOM 3431 C CA . LYS B 1 59 ? -8.445 12.344 -0.029 1 89.69 59 LYS B CA 1
ATOM 3432 C C . LYS B 1 59 ? -8.656 12.609 -1.517 1 89.69 59 LYS B C 1
ATOM 3434 O O . LYS B 1 59 ? -8.469 13.734 -1.981 1 89.69 59 LYS B O 1
ATOM 3439 N N . THR B 1 60 ? -9.109 11.602 -2.184 1 83.94 60 THR B N 1
ATOM 3440 C CA . THR B 1 60 ? -9.281 11.68 -3.629 1 83.94 60 THR B CA 1
ATOM 3441 C C . THR B 1 60 ? -10.367 12.688 -3.99 1 83.94 60 THR B C 1
ATOM 3443 O O . THR B 1 60 ? -10.195 13.5 -4.902 1 83.94 60 THR B O 1
ATOM 3446 N N . SER B 1 61 ? -11.461 12.617 -3.258 1 85.44 61 SER B N 1
ATOM 3447 C CA . SER B 1 61 ? -12.562 13.539 -3.525 1 85.44 61 SER B CA 1
ATOM 3448 C C . SER B 1 61 ? -12.156 14.984 -3.271 1 85.44 61 SER B C 1
ATOM 3450 O O . SER B 1 61 ? -12.477 15.875 -4.059 1 85.44 61 SER B O 1
ATOM 3452 N N . LEU B 1 62 ? -11.461 15.258 -2.23 1 90.75 62 LEU B N 1
ATOM 3453 C CA . LEU B 1 62 ? -11.008 16.594 -1.894 1 90.75 62 LEU B CA 1
ATOM 3454 C C . LEU B 1 62 ? -10.031 17.125 -2.945 1 90.75 62 LEU B C 1
ATOM 3456 O O . LEU B 1 62 ? -10.125 18.281 -3.369 1 90.75 62 LEU B O 1
ATOM 3460 N N . THR B 1 63 ? -9.117 16.297 -3.355 1 87.75 63 THR B N 1
ATOM 3461 C CA . THR B 1 63 ? -8.141 16.656 -4.379 1 87.75 63 THR B CA 1
ATOM 3462 C C . THR B 1 63 ? -8.844 16.969 -5.703 1 87.75 63 THR B C 1
ATOM 3464 O O . THR B 1 63 ? -8.508 17.938 -6.379 1 87.75 63 THR B O 1
ATOM 3467 N N . ALA B 1 64 ? -9.773 16.141 -6.008 1 84.12 64 ALA B N 1
ATOM 3468 C CA . ALA B 1 64 ? -10.547 16.359 -7.23 1 84.12 64 ALA B CA 1
ATOM 3469 C C . ALA B 1 64 ? -11.297 17.688 -7.176 1 84.12 64 ALA B C 1
ATOM 3471 O O . ALA B 1 64 ? -11.359 18.406 -8.172 1 84.12 64 ALA B O 1
ATOM 3472 N N . ASN B 1 65 ? -11.852 17.938 -6.062 1 86.31 65 ASN B N 1
ATOM 3473 C CA . ASN B 1 65 ? -12.586 19.188 -5.883 1 86.31 65 ASN B CA 1
ATOM 3474 C C . ASN B 1 65 ? -11.656 20.391 -5.992 1 86.31 65 ASN B C 1
ATOM 3476 O O . ASN B 1 65 ? -12.023 21.422 -6.578 1 86.31 65 ASN B O 1
ATOM 3480 N N . PHE B 1 66 ? -10.633 20.328 -5.469 1 86.12 66 PHE B N 1
ATOM 3481 C CA . PHE B 1 66 ? -9.664 21.406 -5.531 1 86.12 66 PHE B CA 1
ATOM 3482 C C . PHE B 1 66 ? -9.203 21.641 -6.969 1 86.12 66 PHE B C 1
ATOM 3484 O O . PHE B 1 66 ? -9.023 22.781 -7.387 1 86.12 66 PHE B O 1
ATOM 3491 N N . ARG B 1 67 ? -9.039 20.5 -7.547 1 77.5 67 ARG B N 1
ATOM 3492 C CA . ARG B 1 67 ? -8.609 20.609 -8.938 1 77.5 67 ARG B CA 1
ATOM 3493 C C . ARG B 1 67 ? -9.695 21.234 -9.805 1 77.5 67 ARG B C 1
ATOM 3495 O O . ARG B 1 67 ? -9.422 21.766 -10.875 1 77.5 67 ARG B O 1
ATOM 3502 N N . ASN B 1 68 ? -11.289 21.234 -9.109 1 60.72 68 ASN B N 1
ATOM 3503 C CA . ASN B 1 68 ? -12.469 21.812 -9.734 1 60.72 68 ASN B CA 1
ATOM 3504 C C . ASN B 1 68 ? -12.18 22.281 -11.156 1 60.72 68 ASN B C 1
ATOM 3506 O O . ASN B 1 68 ? -12.867 23.156 -11.68 1 60.72 68 ASN B O 1
ATOM 3510 N N . SER B 1 69 ? -10.844 22.219 -11.617 1 48.66 69 SER B N 1
ATOM 3511 C CA . SER B 1 69 ? -11.117 22.906 -12.883 1 48.66 69 SER B CA 1
ATOM 3512 C C . SER B 1 69 ? -12.32 22.297 -13.594 1 48.66 69 SER B C 1
ATOM 3514 O O . SER B 1 69 ? -12.695 21.156 -13.312 1 48.66 69 SER B O 1
ATOM 3516 N N . SER B 1 70 ? -13.156 22.984 -14.328 1 40.78 70 SER B N 1
ATOM 3517 C CA . SER B 1 70 ? -14.461 22.734 -14.922 1 40.78 70 SER B CA 1
ATOM 3518 C C . SER B 1 70 ? -14.703 21.234 -15.078 1 40.78 70 SER B C 1
ATOM 3520 O O . SER B 1 70 ? -15.859 20.797 -15.164 1 40.78 70 SER B O 1
ATOM 3522 N N . LYS B 1 71 ? -13.953 20.547 -15.812 1 41.59 71 LYS B N 1
ATOM 3523 C CA . LYS B 1 71 ? -14.422 19.281 -16.344 1 41.59 71 LYS B CA 1
ATOM 3524 C C . LYS B 1 71 ? -14.305 18.156 -15.312 1 41.59 71 LYS B C 1
ATOM 3526 O O . LYS B 1 71 ? -13.203 17.859 -14.836 1 41.59 71 LYS B O 1
ATOM 3531 N N . ALA B 1 72 ? -15.281 17.984 -14.359 1 41.59 72 ALA B N 1
ATOM 3532 C CA . ALA B 1 72 ? -15.508 16.859 -13.438 1 41.59 72 ALA B CA 1
ATOM 3533 C C . ALA B 1 72 ? -14.906 15.57 -13.992 1 41.59 72 ALA B C 1
ATOM 3535 O O . ALA B 1 72 ? -15.523 14.883 -14.797 1 41.59 72 ALA B O 1
ATOM 3536 N N . GLU B 1 73 ? -13.797 15.422 -14.5 1 44.12 73 GL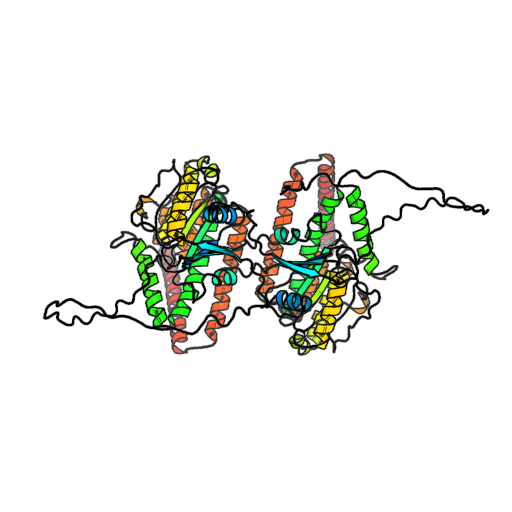U B N 1
ATOM 3537 C CA . GLU B 1 73 ? -13.398 14.094 -14.961 1 44.12 73 GLU B CA 1
ATOM 3538 C C . GLU B 1 73 ? -13.477 13.07 -13.836 1 44.12 73 GLU B C 1
ATOM 3540 O O . GLU B 1 73 ? -13.422 13.43 -12.656 1 44.12 73 GLU B O 1
ATOM 3545 N N . GLU B 1 74 ? -13.891 11.859 -14.102 1 49.91 74 GLU B N 1
ATOM 3546 C CA . GLU B 1 74 ? -14.102 10.656 -13.312 1 49.91 74 GLU B CA 1
ATOM 3547 C C . GLU B 1 74 ? -13 10.477 -12.266 1 49.91 74 GLU B C 1
ATOM 3549 O O . GLU B 1 74 ? -11.812 10.5 -12.602 1 49.91 74 GLU B O 1
ATOM 3554 N N . ILE B 1 75 ? -13.266 10.898 -11 1 52.75 75 ILE B N 1
ATOM 3555 C CA . ILE B 1 75 ? -12.359 10.672 -9.875 1 52.75 75 ILE B CA 1
ATOM 3556 C C . ILE B 1 75 ? -11.836 9.242 -9.922 1 52.75 75 ILE B C 1
ATOM 3558 O O . ILE B 1 75 ? -12.609 8.289 -9.789 1 52.75 75 ILE B O 1
ATOM 3562 N N . LYS B 1 76 ? -10.617 9.086 -10.469 1 56.34 76 LYS B N 1
ATOM 3563 C CA . LYS B 1 76 ? -10.008 7.762 -10.391 1 56.34 76 LYS B CA 1
ATOM 3564 C C . LYS B 1 76 ? -9.398 7.512 -9.016 1 56.34 76 LYS B C 1
ATOM 3566 O O . LYS B 1 76 ? -8.68 8.367 -8.484 1 56.34 76 LYS B O 1
ATOM 3571 N N . PRO B 1 77 ? -9.93 6.559 -8.352 1 58.88 77 PRO B N 1
ATOM 3572 C CA . PRO B 1 77 ? -9.391 6.266 -7.027 1 58.88 77 PRO B CA 1
ATOM 3573 C C . PRO B 1 77 ? -7.875 6.051 -7.039 1 58.88 77 PRO B C 1
ATOM 3575 O O . PRO B 1 77 ? -7.332 5.52 -8.008 1 58.88 77 PRO B O 1
ATOM 3578 N N . THR B 1 78 ? -7.156 6.672 -6.035 1 61.69 78 THR B N 1
ATOM 3579 C CA . THR B 1 78 ? -5.73 6.438 -5.82 1 61.69 78 THR B CA 1
ATOM 3580 C C . THR B 1 78 ? -5.465 4.961 -5.539 1 61.69 78 THR B C 1
ATOM 3582 O O . THR B 1 78 ? -6.066 4.375 -4.637 1 61.69 78 THR B O 1
ATOM 3585 N N . THR B 1 79 ? -4.785 4.254 -6.535 1 64.38 79 THR B N 1
ATOM 3586 C CA . THR B 1 79 ? -4.621 2.812 -6.383 1 64.38 79 THR B CA 1
ATOM 3587 C C . THR B 1 79 ? -3.148 2.449 -6.227 1 64.38 79 THR B C 1
ATOM 3589 O O . THR B 1 79 ? -2.273 3.139 -6.758 1 64.38 79 THR B O 1
ATOM 3592 N N . ALA B 1 80 ? -2.908 1.467 -5.402 1 71.19 80 ALA B N 1
ATOM 3593 C CA . ALA B 1 80 ? -1.604 0.817 -5.293 1 71.19 80 ALA B CA 1
ATOM 3594 C C . ALA B 1 80 ? -1.38 -0.156 -6.449 1 71.19 80 ALA B C 1
ATOM 3596 O O . ALA B 1 80 ? -0.389 -0.89 -6.465 1 71.19 80 ALA B O 1
ATOM 3597 N N . LEU B 1 81 ? -2.242 -0.151 -7.477 1 73.19 81 LEU B N 1
ATOM 3598 C CA . LEU B 1 81 ? -2.188 -1.074 -8.602 1 73.19 81 LEU B CA 1
ATOM 3599 C C . LEU B 1 81 ? -1.763 -0.352 -9.875 1 73.19 81 LEU B C 1
ATOM 3601 O O . LEU B 1 81 ? -2.391 0.632 -10.273 1 73.19 81 LEU B O 1
ATOM 3605 N N . ASP B 1 82 ? -0.658 -0.817 -10.43 1 74.25 82 ASP B N 1
ATOM 3606 C CA . ASP B 1 82 ? -0.268 -0.316 -11.742 1 74.25 82 ASP B CA 1
ATOM 3607 C C . ASP B 1 82 ? -0.794 -1.222 -12.852 1 74.25 82 ASP B C 1
ATOM 3609 O O . ASP B 1 82 ? -0.731 -2.447 -12.742 1 74.25 82 ASP B O 1
ATOM 3613 N N . TYR B 1 83 ? -1.441 -0.664 -13.93 1 74.5 83 TYR B N 1
ATOM 3614 C CA . TYR B 1 83 ? -2.023 -1.381 -15.055 1 74.5 83 TYR B CA 1
ATOM 3615 C C . TYR B 1 83 ? -1.106 -1.32 -16.266 1 74.5 83 TYR B C 1
ATOM 3617 O O . TYR B 1 83 ? -0.611 -0.249 -16.625 1 74.5 83 TYR B O 1
ATOM 3625 N N . VAL B 1 84 ? -0.799 -2.525 -16.844 1 76.62 84 VAL B N 1
ATOM 3626 C CA . VAL B 1 84 ? -0.101 -2.635 -18.125 1 76.62 84 VAL B CA 1
ATOM 3627 C C . VAL B 1 84 ? -0.832 -3.623 -19.031 1 76.62 84 VAL B C 1
ATOM 3629 O O . VAL B 1 84 ? -1.587 -4.473 -18.547 1 76.62 84 VAL B O 1
ATOM 3632 N N . PHE B 1 85 ? -0.749 -3.438 -20.344 1 81.5 85 PHE B N 1
ATOM 3633 C CA . PHE B 1 85 ? -1.357 -4.398 -21.25 1 81.5 85 PHE B CA 1
ATOM 3634 C C . PHE B 1 85 ? -0.375 -4.809 -22.344 1 81.5 85 PHE B C 1
ATOM 3636 O O . PHE B 1 85 ? 0.594 -4.098 -22.609 1 81.5 85 PHE B O 1
ATOM 3643 N N . VAL B 1 86 ? -0.496 -6.02 -22.812 1 82 86 VAL B N 1
ATOM 3644 C CA . VAL B 1 86 ? 0.271 -6.57 -23.938 1 82 86 VAL B CA 1
ATOM 3645 C C . VAL B 1 86 ? -0.68 -7.074 -25.016 1 82 86 VAL B C 1
ATOM 3647 O O . VAL B 1 86 ? -1.664 -7.754 -24.719 1 82 86 VAL B O 1
ATOM 3650 N N . ARG B 1 87 ? -0.399 -6.668 -26.219 1 81.81 87 ARG B N 1
ATOM 3651 C CA . ARG B 1 87 ? -1.224 -7.113 -27.344 1 81.81 87 ARG B CA 1
ATOM 3652 C C . ARG B 1 87 ? -0.506 -8.18 -28.156 1 81.81 87 ARG B C 1
ATOM 3654 O O . ARG B 1 87 ? 0.704 -8.094 -28.391 1 81.81 87 ARG B O 1
ATOM 3661 N N . LEU B 1 88 ? -1.303 -9.203 -28.484 1 76.62 88 LEU B N 1
ATOM 3662 C CA . LEU B 1 88 ? -0.798 -10.211 -29.406 1 76.62 88 LEU B CA 1
ATOM 3663 C C . LEU B 1 88 ? -1.186 -9.875 -30.844 1 76.62 88 LEU B C 1
ATOM 3665 O O . LEU B 1 88 ? -2.355 -9.609 -31.125 1 76.62 88 LEU B O 1
ATOM 3669 N N . ARG B 1 89 ? -0.183 -9.633 -31.641 1 73.62 89 ARG B N 1
ATOM 3670 C CA . ARG B 1 89 ? -0.453 -9.312 -33.031 1 73.62 89 ARG B CA 1
ATOM 3671 C C . ARG B 1 89 ? -0.875 -10.562 -33.812 1 73.62 89 ARG B C 1
ATOM 3673 O O . ARG B 1 89 ? -0.125 -11.539 -33.875 1 73.62 89 ARG B O 1
ATOM 3680 N N . THR B 1 90 ? -2.148 -10.695 -33.938 1 71 90 THR B N 1
ATOM 3681 C CA . THR B 1 90 ? -2.656 -11.773 -34.781 1 71 90 THR B CA 1
ATOM 3682 C C . THR B 1 90 ? -3.428 -11.219 -35.969 1 71 90 THR B C 1
ATOM 3684 O O . THR B 1 90 ? -3.684 -10.016 -36.031 1 71 90 THR B O 1
ATOM 3687 N N . ALA B 1 91 ? -3.58 -12.008 -37.094 1 66.12 91 ALA B N 1
ATOM 3688 C CA . ALA B 1 91 ? -4.293 -11.602 -38.312 1 66.12 91 ALA B CA 1
ATOM 3689 C C . ALA B 1 91 ? -5.703 -11.117 -37.969 1 66.12 91 ALA B C 1
ATOM 3691 O O . ALA B 1 91 ? -6.266 -10.297 -38.719 1 66.12 91 ALA B O 1
ATOM 3692 N N . GLY B 1 92 ? -6.191 -11.453 -36.844 1 65 92 GLY B N 1
ATOM 3693 C CA . GLY B 1 92 ? -7.52 -11.031 -36.406 1 65 92 GLY B CA 1
ATOM 3694 C C . GLY B 1 92 ? -7.492 -9.992 -35.312 1 65 92 GLY B C 1
ATOM 3695 O O . GLY B 1 92 ? -6.637 -9.109 -35.312 1 65 92 GLY B O 1
ATOM 3696 N N . ARG B 1 93 ? -8.625 -9.953 -34.656 1 69.75 93 ARG B N 1
ATOM 3697 C CA . ARG B 1 93 ? -8.656 -9.047 -33.531 1 69.75 93 ARG B CA 1
ATOM 3698 C C . ARG B 1 93 ? -7.555 -9.391 -32.531 1 69.75 93 ARG B C 1
ATOM 3700 O O . ARG B 1 93 ? -7.477 -10.523 -32.031 1 69.75 93 ARG B O 1
ATOM 3707 N N . PRO B 1 94 ? -6.699 -8.461 -32.375 1 77.12 94 PRO B N 1
ATOM 3708 C CA . PRO B 1 94 ? -5.621 -8.766 -31.438 1 77.12 94 PRO B CA 1
ATOM 3709 C C . PRO B 1 94 ? -6.133 -9.047 -30.031 1 77.12 94 PRO B C 1
ATOM 3711 O O . PRO B 1 94 ? -7.055 -8.375 -29.562 1 77.12 94 PRO B O 1
ATOM 3714 N N . SER B 1 95 ? -5.684 -10.148 -29.484 1 80.62 95 SER B N 1
ATOM 3715 C CA . SER B 1 95 ? -5.969 -10.43 -28.078 1 80.62 95 SER B CA 1
ATOM 3716 C C . SER B 1 95 ? -5.109 -9.57 -27.156 1 80.62 95 SER B C 1
ATOM 3718 O O . SER B 1 95 ? -3.943 -9.305 -27.453 1 80.62 95 SER B O 1
ATOM 3720 N N . VAL B 1 96 ? -5.781 -9.008 -26.156 1 84.75 96 VAL B N 1
ATOM 3721 C CA . VAL B 1 96 ? -5.074 -8.133 -25.219 1 84.75 96 VAL B CA 1
ATOM 3722 C C . VAL B 1 96 ? -4.961 -8.82 -23.859 1 84.75 96 VAL B C 1
ATOM 3724 O O . VAL B 1 96 ? -5.941 -9.359 -23.344 1 84.75 96 VAL B O 1
ATOM 3727 N N . ALA B 1 97 ? -3.754 -8.867 -23.391 1 87.12 97 ALA B N 1
ATOM 3728 C CA . ALA B 1 97 ? -3.523 -9.297 -22.016 1 87.12 97 ALA B CA 1
ATOM 3729 C C . ALA B 1 97 ? -3.467 -8.109 -21.062 1 87.12 97 ALA B C 1
ATOM 3731 O O . ALA B 1 97 ? -2.529 -7.305 -21.125 1 87.12 97 ALA B O 1
ATOM 3732 N N . HIS B 1 98 ? -4.504 -7.926 -20.219 1 84.56 98 HIS B N 1
ATOM 3733 C CA . HIS B 1 98 ? -4.547 -6.895 -19.188 1 84.56 98 HIS B CA 1
ATOM 3734 C C . HIS B 1 98 ? -3.84 -7.355 -17.922 1 84.56 98 HIS B C 1
ATOM 3736 O O . HIS B 1 98 ? -4.125 -8.438 -17.406 1 84.56 98 HIS B O 1
ATOM 3742 N N . MET B 1 99 ? -2.854 -6.547 -17.484 1 87.5 99 MET B N 1
ATOM 3743 C CA . MET B 1 99 ? -2.049 -6.957 -16.328 1 87.5 99 MET B CA 1
ATOM 3744 C C . MET B 1 99 ? -2.006 -5.855 -15.281 1 87.5 99 MET B C 1
ATOM 3746 O O . MET B 1 99 ? -1.888 -4.676 -15.609 1 87.5 99 MET B O 1
ATOM 3750 N N . TRP B 1 100 ? -2.211 -6.254 -14.031 1 84.19 100 TRP B N 1
ATOM 3751 C CA . TRP B 1 100 ? -2.078 -5.355 -12.891 1 84.19 100 TRP B CA 1
ATOM 3752 C C . TRP B 1 100 ? -0.938 -5.801 -11.977 1 84.19 100 TRP B C 1
ATOM 3754 O O . TRP B 1 100 ? -0.757 -6.996 -11.734 1 84.19 100 TRP B O 1
ATOM 3764 N N . GLU B 1 101 ? -0.113 -4.863 -11.594 1 84.31 101 GLU B N 1
ATOM 3765 C CA . GLU B 1 101 ? 0.951 -5.113 -10.625 1 84.31 101 GLU B CA 1
ATOM 3766 C C . GLU B 1 101 ? 0.669 -4.41 -9.297 1 84.31 101 GLU B C 1
ATOM 3768 O O . GLU B 1 101 ? 0.454 -3.197 -9.266 1 84.31 101 GLU B O 1
ATOM 3773 N N . LEU B 1 102 ? 0.58 -5.18 -8.266 1 80.19 102 LEU B N 1
ATOM 3774 C CA . LEU B 1 102 ? 0.348 -4.625 -6.938 1 80.19 102 LEU B CA 1
ATOM 3775 C C . LEU B 1 102 ? 1.638 -4.059 -6.355 1 80.19 102 LEU B C 1
ATOM 3777 O O . LEU B 1 102 ? 2.664 -4.742 -6.328 1 80.19 102 LEU B O 1
ATOM 3781 N N . ALA B 1 103 ? 1.508 -2.691 -5.992 1 71.12 103 ALA B N 1
ATOM 3782 C CA . ALA B 1 103 ? 2.643 -2.061 -5.324 1 71.12 103 ALA B CA 1
ATOM 3783 C C . ALA B 1 103 ? 2.805 -2.59 -3.902 1 71.12 103 ALA B C 1
ATOM 3785 O O . ALA B 1 103 ? 1.818 -2.906 -3.234 1 71.12 103 ALA B O 1
ATOM 3786 N N . SER B 1 104 ? 3.982 -2.984 -3.439 1 58.75 104 SER B N 1
ATOM 3787 C CA . SER B 1 104 ? 4.184 -3.463 -2.076 1 58.75 104 SER B CA 1
ATOM 3788 C C . SER B 1 104 ? 4.012 -2.334 -1.063 1 58.75 104 SER B C 1
ATOM 3790 O O . SER B 1 104 ? 4.465 -1.211 -1.297 1 58.75 104 SER B O 1
ATOM 3792 N N . THR B 1 105 ? 2.873 -2.295 -0.252 1 51.72 105 THR B N 1
ATOM 3793 C CA . THR B 1 105 ? 2.428 -1.329 0.746 1 51.72 105 THR B CA 1
ATOM 3794 C C . THR B 1 105 ? 3.557 -0.99 1.714 1 51.72 105 THR B C 1
ATOM 3796 O O . THR B 1 105 ? 3.617 0.123 2.24 1 51.72 105 THR B O 1
ATOM 3799 N N . LYS B 1 106 ? 4.375 -2.064 2.146 1 51.19 106 LYS B N 1
ATOM 3800 C CA . LYS B 1 106 ? 5.281 -1.765 3.254 1 51.19 106 LYS B CA 1
ATOM 3801 C C . LYS B 1 106 ? 6.141 -0.542 2.947 1 51.19 106 LYS B C 1
ATOM 3803 O O . LYS B 1 106 ? 6.758 0.031 3.848 1 51.19 106 LYS B O 1
ATOM 3808 N N . CYS B 1 107 ? 5.867 -0.103 1.799 1 53.97 107 CYS B N 1
ATOM 3809 C CA . CYS B 1 107 ? 6.902 0.905 1.581 1 53.97 107 CYS B CA 1
ATOM 3810 C C . CYS B 1 107 ? 6.316 2.311 1.674 1 53.97 107 CYS B C 1
ATOM 3812 O O . CYS B 1 107 ? 6.668 3.186 0.881 1 53.97 107 CYS B O 1
ATOM 3814 N N . VAL B 1 108 ? 5.48 2.529 2.742 1 61.94 108 VAL B N 1
ATOM 3815 C CA . VAL B 1 108 ? 4.906 3.854 2.951 1 61.94 108 VAL B CA 1
ATOM 3816 C C . VAL B 1 108 ? 6.02 4.875 3.158 1 61.94 108 VAL B C 1
ATOM 3818 O O . VAL B 1 108 ? 6 5.957 2.561 1 61.94 108 VAL B O 1
ATOM 3821 N N . ASN B 1 109 ? 6.973 4.473 3.934 1 64.69 109 ASN B N 1
ATOM 3822 C CA . ASN B 1 109 ? 8.055 5.395 4.254 1 64.69 109 ASN B CA 1
ATOM 3823 C C . ASN B 1 109 ? 8.844 5.785 3.006 1 64.69 109 ASN B C 1
ATOM 3825 O O . ASN B 1 109 ? 9.227 6.945 2.848 1 64.69 109 ASN B O 1
ATOM 3829 N N . GLU B 1 110 ? 8.953 4.812 2.209 1 65.5 110 GLU B N 1
ATOM 3830 C CA . GLU B 1 110 ? 9.672 5.109 0.976 1 65.5 110 GLU B CA 1
ATOM 3831 C C . GLU B 1 110 ? 8.828 5.953 0.026 1 65.5 110 GLU B C 1
ATOM 3833 O O . GLU B 1 110 ? 9.344 6.844 -0.65 1 65.5 110 GLU B O 1
ATOM 3838 N N . MET B 1 111 ? 7.566 5.699 0.135 1 71.44 111 MET B N 1
ATOM 3839 C CA . MET B 1 111 ? 6.656 6.383 -0.78 1 71.44 111 MET B CA 1
ATOM 3840 C C . MET B 1 111 ? 6.492 7.848 -0.389 1 71.44 111 MET B C 1
ATOM 3842 O O . MET B 1 111 ? 6.391 8.719 -1.255 1 71.44 111 MET B O 1
ATOM 3846 N N . ILE B 1 112 ? 6.531 8.086 0.884 1 76.69 112 ILE B N 1
ATOM 3847 C CA . ILE B 1 112 ? 6.32 9.445 1.358 1 76.69 112 ILE B CA 1
ATOM 3848 C C . ILE B 1 112 ? 7.52 10.312 0.983 1 76.69 112 ILE B C 1
ATOM 3850 O O . ILE B 1 112 ? 7.379 11.523 0.8 1 76.69 112 ILE B O 1
ATOM 3854 N N . LYS B 1 113 ? 8.641 9.734 0.778 1 76.94 113 LYS B N 1
ATOM 3855 C CA . LYS B 1 113 ? 9.867 10.484 0.514 1 76.94 113 LYS B CA 1
ATOM 3856 C C . LYS B 1 113 ? 9.938 10.93 -0.944 1 76.94 113 LYS B C 1
ATOM 3858 O O . LYS B 1 113 ? 10.727 11.812 -1.293 1 76.94 113 LYS B O 1
ATOM 3863 N N . VAL B 1 114 ? 9.094 10.445 -1.724 1 74.56 114 VAL B N 1
ATOM 3864 C CA . VAL B 1 114 ? 9.117 10.805 -3.139 1 74.56 114 VAL B CA 1
ATOM 3865 C C . VAL B 1 114 ? 8.766 12.281 -3.307 1 74.56 114 VAL B C 1
ATOM 3867 O O . VAL B 1 114 ? 9.539 13.047 -3.873 1 74.56 114 VAL B O 1
ATOM 3870 N N . PRO B 1 115 ? 7.648 12.734 -2.787 1 80.5 115 PRO B N 1
ATOM 3871 C CA . PRO B 1 115 ? 7.344 14.156 -2.895 1 80.5 115 PRO B CA 1
ATOM 3872 C C . PRO B 1 115 ? 8.219 15.023 -1.988 1 80.5 115 PRO B C 1
ATOM 3874 O O . PRO B 1 115 ? 8.344 16.234 -2.211 1 80.5 115 PRO B O 1
ATOM 3877 N N . LEU B 1 116 ? 8.82 14.375 -1.01 1 86.88 116 LEU B N 1
ATOM 3878 C CA . LEU B 1 116 ? 9.602 15.102 -0.014 1 86.88 116 LEU B CA 1
ATOM 3879 C C . LEU B 1 116 ? 11.094 14.953 -0.275 1 86.88 116 LEU B C 1
ATOM 3881 O O . LEU B 1 116 ? 11.906 15.078 0.645 1 86.88 116 LEU B O 1
ATOM 3885 N N . GLY B 1 117 ? 11.438 14.664 -1.452 1 82.62 117 GLY B N 1
ATOM 3886 C CA . GLY B 1 117 ? 12.844 14.5 -1.78 1 82.62 117 GLY B CA 1
ATOM 3887 C C . GLY B 1 117 ? 13.656 15.766 -1.562 1 82.62 117 GLY B C 1
ATOM 3888 O O . GLY B 1 117 ? 13.094 16.859 -1.457 1 82.62 117 GLY B O 1
ATOM 3889 N N . PRO B 1 118 ? 14.977 15.617 -1.57 1 82.06 118 PRO B N 1
ATOM 3890 C CA . PRO B 1 118 ? 15.859 16.75 -1.253 1 82.06 118 PRO B CA 1
ATOM 3891 C C . PRO B 1 118 ? 15.672 17.922 -2.201 1 82.06 118 PRO B C 1
ATOM 3893 O O . PRO B 1 118 ? 15.836 19.078 -1.794 1 82.06 118 PRO B O 1
ATOM 3896 N N . GLU B 1 119 ? 15.266 17.641 -3.375 1 81.44 119 GLU B N 1
ATOM 3897 C CA . GLU B 1 119 ? 15.133 18.703 -4.367 1 81.44 119 GLU B CA 1
ATOM 3898 C C . GLU B 1 119 ? 13.812 19.453 -4.215 1 81.44 119 GLU B C 1
ATOM 3900 O O . GLU B 1 119 ? 13.641 20.547 -4.742 1 81.44 119 GLU B O 1
ATOM 3905 N N . ARG B 1 120 ? 12.906 18.891 -3.471 1 87 120 ARG B N 1
ATOM 3906 C CA . ARG B 1 120 ? 11.547 19.438 -3.451 1 87 120 ARG B CA 1
ATOM 3907 C C . ARG B 1 120 ? 11.156 19.891 -2.049 1 87 120 ARG B C 1
ATOM 3909 O O . ARG B 1 120 ? 10.258 20.719 -1.887 1 87 120 ARG B O 1
ATOM 3916 N N . ILE B 1 121 ? 11.844 19.484 -1.06 1 91.62 121 ILE B N 1
ATOM 3917 C CA . ILE B 1 121 ? 11.367 19.547 0.316 1 91.62 121 ILE B CA 1
ATOM 3918 C C . ILE B 1 121 ? 11.281 21 0.765 1 91.62 121 ILE B C 1
ATOM 3920 O O . ILE B 1 121 ? 10.43 21.359 1.576 1 91.62 121 ILE B O 1
ATOM 3924 N N . LEU B 1 122 ? 12.133 21.859 0.248 1 90.94 122 LEU B N 1
ATOM 3925 C CA . LEU B 1 122 ? 12.164 23.25 0.69 1 90.94 122 LEU B CA 1
ATOM 3926 C C . LEU B 1 122 ? 10.891 23.984 0.278 1 90.94 122 LEU B C 1
ATOM 3928 O O . LEU B 1 122 ? 10.523 24.984 0.89 1 90.94 122 LEU B O 1
ATOM 3932 N N . ASN B 1 123 ? 10.211 23.484 -0.722 1 91.12 123 ASN B N 1
ATOM 3933 C CA . ASN B 1 123 ? 8.93 24.031 -1.15 1 91.12 123 ASN B CA 1
ATOM 3934 C C . ASN B 1 123 ? 7.793 23.031 -0.936 1 91.12 123 ASN B C 1
ATOM 3936 O O . ASN B 1 123 ? 6.793 23.062 -1.659 1 91.12 123 ASN B O 1
ATOM 3940 N N . GLY B 1 124 ? 8.008 22.188 0.06 1 93.12 124 GLY B N 1
ATOM 3941 C CA . GLY B 1 124 ? 7.051 21.125 0.335 1 93.12 124 GLY B CA 1
ATOM 3942 C C . GLY B 1 124 ? 5.969 21.547 1.311 1 93.12 124 GLY B C 1
ATOM 3943 O O . GLY B 1 124 ? 6.137 22.516 2.061 1 93.12 124 GLY B O 1
ATOM 3944 N N . ALA B 1 125 ? 4.879 20.828 1.254 1 94.75 125 ALA B N 1
ATOM 3945 C CA . ALA B 1 125 ? 3.764 20.969 2.184 1 94.75 125 ALA B CA 1
ATOM 3946 C C . ALA B 1 125 ? 3.064 19.641 2.418 1 94.75 125 ALA B C 1
ATOM 3948 O O . ALA B 1 125 ? 3.227 18.703 1.636 1 94.75 125 ALA B O 1
ATOM 3949 N N . LEU B 1 126 ? 2.314 19.594 3.537 1 96.88 126 LEU B N 1
ATOM 3950 C CA . LEU B 1 126 ? 1.667 18.344 3.934 1 96.88 126 LEU B CA 1
ATOM 3951 C C . LEU B 1 126 ? 0.186 18.578 4.219 1 96.88 126 LEU B C 1
ATOM 3953 O O . LEU B 1 126 ? -0.187 19.562 4.852 1 96.88 126 LEU B O 1
ATOM 3957 N N . VAL B 1 127 ? -0.631 17.656 3.68 1 97.31 127 VAL B N 1
ATOM 3958 C CA . VAL B 1 127 ? -2.057 17.656 3.996 1 97.31 127 VAL B CA 1
ATOM 3959 C C . VAL B 1 127 ? -2.447 16.328 4.633 1 97.31 127 VAL B C 1
ATOM 3961 O O . VAL B 1 127 ? -2.176 15.258 4.074 1 97.31 127 VAL B O 1
ATOM 3964 N N . ILE B 1 128 ? -3.031 16.406 5.797 1 97.69 128 ILE B N 1
ATOM 3965 C CA . ILE B 1 128 ? -3.535 15.227 6.488 1 97.69 128 ILE B CA 1
ATOM 3966 C C . ILE B 1 128 ? -5.062 15.258 6.523 1 97.69 128 ILE B C 1
ATOM 3968 O O . ILE B 1 128 ? -5.656 16.172 7.117 1 97.69 128 ILE B O 1
ATOM 3972 N N . VAL B 1 129 ? -5.641 14.227 5.934 1 97.5 129 VAL B N 1
ATOM 3973 C CA . VAL B 1 129 ? -7.098 14.148 5.918 1 97.5 129 VAL B CA 1
ATOM 3974 C C . VAL B 1 129 ? -7.57 13.102 6.926 1 97.5 129 VAL B C 1
ATOM 3976 O O . VAL B 1 129 ? -7.074 11.977 6.934 1 97.5 129 VAL B O 1
ATOM 3979 N N . VAL B 1 130 ? -8.492 13.5 7.801 1 97.25 130 VAL B N 1
ATOM 3980 C CA . VAL B 1 130 ? -9.102 12.57 8.742 1 97.25 130 VAL B CA 1
ATOM 3981 C C . VAL B 1 130 ? -10.602 12.477 8.492 1 97.25 130 VAL B C 1
ATOM 3983 O O . VAL B 1 130 ? -11.211 13.414 7.957 1 97.25 130 VAL B O 1
ATOM 3986 N N . ASP B 1 131 ? -11.164 11.359 8.914 1 96.19 131 ASP B N 1
ATOM 3987 C CA . ASP B 1 131 ? -12.562 11.047 8.641 1 96.19 131 ASP B CA 1
ATOM 3988 C C . ASP B 1 131 ? -13.445 11.328 9.859 1 96.19 131 ASP B C 1
ATOM 3990 O O . ASP B 1 131 ? -13.508 10.516 10.781 1 96.19 131 ASP B O 1
ATOM 3994 N N . LEU B 1 132 ? -14.258 12.32 9.789 1 97.56 132 LEU B N 1
ATOM 3995 C CA . LEU B 1 132 ? -15.078 12.719 10.93 1 97.56 132 LEU B CA 1
ATOM 3996 C C . LEU B 1 132 ? -16.312 11.82 11.055 1 97.56 132 LEU B C 1
ATOM 3998 O O . LEU B 1 132 ? -16.984 11.844 12.078 1 97.56 132 LEU B O 1
ATOM 4002 N N . SER B 1 133 ? -16.594 11.047 10.062 1 96.38 133 SER B N 1
ATOM 4003 C CA . SER B 1 133 ? -17.703 10.109 10.156 1 96.38 133 SER B CA 1
ATOM 4004 C C . SER B 1 133 ? -17.359 8.914 11.031 1 96.38 133 SER B C 1
ATOM 4006 O O . SER B 1 133 ? -18.234 8.148 11.43 1 96.38 133 SER B O 1
ATOM 4008 N N . ALA B 1 134 ? -16.125 8.734 11.281 1 94.62 134 ALA B N 1
ATOM 4009 C CA . ALA B 1 134 ? -15.617 7.77 12.25 1 94.62 134 ALA B CA 1
ATOM 4010 C C . ALA B 1 134 ? -14.812 8.469 13.344 1 94.62 134 ALA B C 1
ATOM 4012 O O . ALA B 1 134 ? -13.594 8.297 13.43 1 94.62 134 ALA B O 1
ATOM 4013 N N . PRO B 1 135 ? -15.555 9.094 14.234 1 95.5 135 PRO B N 1
ATOM 4014 C CA . PRO B 1 135 ? -14.867 9.977 15.18 1 95.5 135 PRO B CA 1
ATOM 4015 C C . PRO B 1 135 ? -13.867 9.227 16.062 1 95.5 135 PRO B C 1
ATOM 4017 O O . PRO B 1 135 ? -12.852 9.805 16.469 1 95.5 135 PRO B O 1
ATOM 4020 N N . GLY B 1 136 ? -14.117 7.984 16.344 1 94.06 136 GLY B N 1
ATOM 4021 C CA . GLY B 1 136 ? -13.195 7.199 17.156 1 94.06 136 GLY B CA 1
ATOM 4022 C C . GLY B 1 136 ? -11.844 6.988 16.5 1 94.06 136 GLY B C 1
ATOM 4023 O O . GLY B 1 136 ? -10.859 6.703 17.172 1 94.06 136 GLY B O 1
ATOM 4024 N N . ASP B 1 137 ? -11.742 7.168 15.242 1 94.38 137 ASP B N 1
ATOM 4025 C CA . ASP B 1 137 ? -10.523 6.91 14.484 1 94.38 137 ASP B CA 1
ATOM 4026 C C . ASP B 1 137 ? -9.773 8.211 14.188 1 94.38 137 ASP B C 1
ATOM 4028 O O . ASP B 1 137 ? -8.641 8.18 13.719 1 94.38 137 ASP B O 1
ATOM 4032 N N . VAL B 1 138 ? -10.32 9.312 14.492 1 96.69 138 VAL B N 1
ATOM 4033 C CA . VAL B 1 138 ? -9.789 10.609 14.078 1 96.69 138 VAL B CA 1
ATOM 4034 C C . VAL B 1 138 ? -8.453 10.867 14.766 1 96.69 138 VAL B C 1
ATOM 4036 O O . VAL B 1 138 ? -7.441 11.102 14.102 1 96.69 138 VAL B O 1
ATOM 4039 N N . VAL B 1 139 ? -8.453 10.75 16.047 1 96.31 139 VAL B N 1
ATOM 4040 C CA . VAL B 1 139 ? -7.281 11.141 16.812 1 96.31 139 VAL B CA 1
ATOM 4041 C C . VAL B 1 139 ? -6.16 10.125 16.594 1 96.31 139 VAL B C 1
ATOM 4043 O O . VAL B 1 139 ? -5.02 10.5 16.312 1 96.31 139 VAL B O 1
ATOM 4046 N N . PRO B 1 140 ? -6.465 8.844 16.609 1 94.25 140 PRO B N 1
ATOM 4047 C CA . PRO B 1 140 ? -5.406 7.879 16.297 1 94.25 140 PRO B CA 1
ATOM 4048 C C . PRO B 1 140 ? -4.797 8.086 14.922 1 94.25 140 PRO B C 1
ATOM 4050 O O . PRO B 1 140 ? -3.574 8.016 14.766 1 94.25 140 PRO B O 1
ATOM 4053 N N . ALA B 1 141 ? -5.551 8.367 13.977 1 93.56 141 ALA B N 1
ATOM 4054 C CA . ALA B 1 141 ? -5.051 8.594 12.625 1 93.56 141 ALA B CA 1
ATOM 4055 C C . ALA B 1 141 ? -4.184 9.844 12.562 1 93.56 141 ALA B C 1
ATOM 4057 O O . ALA B 1 141 ? -3.119 9.836 11.938 1 93.56 141 ALA B O 1
ATOM 4058 N N . LEU B 1 142 ? -4.641 10.891 13.164 1 97.12 142 LEU B N 1
ATOM 4059 C CA . LEU B 1 142 ? -3.912 12.148 13.156 1 97.12 142 LEU B CA 1
ATOM 4060 C C . LEU B 1 142 ? -2.545 11.992 13.812 1 97.12 142 LEU B C 1
ATOM 4062 O O . LEU B 1 142 ? -1.534 12.445 13.273 1 97.12 142 LEU B O 1
ATOM 4066 N N . VAL B 1 143 ? -2.541 11.344 14.938 1 95.31 143 VAL B N 1
ATOM 4067 C CA . VAL B 1 143 ? -1.294 11.133 15.672 1 95.31 143 VAL B CA 1
ATOM 4068 C C . VAL B 1 143 ? -0.338 10.297 14.82 1 95.31 143 VAL B C 1
ATOM 4070 O O . VAL B 1 143 ? 0.845 10.617 14.703 1 95.31 143 VAL B O 1
ATOM 4073 N N . LYS B 1 144 ? -0.864 9.305 14.227 1 90.56 144 LYS B N 1
ATOM 4074 C CA . LYS B 1 144 ? -0.043 8.438 13.383 1 90.56 144 LYS B CA 1
ATOM 4075 C C . LYS B 1 144 ? 0.624 9.234 12.266 1 90.56 144 LYS B C 1
ATOM 4077 O O . LYS B 1 144 ? 1.841 9.156 12.078 1 90.56 144 LYS B O 1
ATOM 4082 N N . TRP B 1 145 ? -0.079 9.953 11.602 1 93.38 145 TRP B N 1
ATOM 4083 C CA . TRP B 1 145 ? 0.448 10.641 10.43 1 93.38 145 TRP B CA 1
ATOM 4084 C C . TRP B 1 145 ? 1.356 11.797 10.836 1 93.38 145 TRP B C 1
ATOM 4086 O O . TRP B 1 145 ? 2.387 12.039 10.203 1 93.38 145 TRP B O 1
ATOM 4096 N N . LEU B 1 146 ? 0.978 12.5 11.867 1 96.12 146 LEU B N 1
ATOM 4097 C CA . LEU B 1 146 ? 1.82 13.602 12.328 1 96.12 146 LEU B CA 1
ATOM 4098 C C . LEU B 1 146 ? 3.199 13.094 12.734 1 96.12 146 LEU B C 1
ATOM 4100 O O . LEU B 1 146 ? 4.219 13.664 12.344 1 96.12 146 LEU B O 1
ATOM 4104 N N . THR B 1 147 ? 3.232 12.023 13.453 1 93.19 147 THR B N 1
ATOM 4105 C CA . THR B 1 147 ? 4.504 11.508 13.953 1 93.19 147 THR B CA 1
ATOM 4106 C C . THR B 1 147 ? 5.309 10.867 12.82 1 93.19 147 THR B C 1
ATOM 4108 O O . THR B 1 147 ? 6.527 11.039 12.75 1 93.19 147 THR B O 1
ATOM 4111 N N . THR B 1 148 ? 4.637 10.172 11.938 1 89.5 148 THR B N 1
ATOM 4112 C CA . THR B 1 148 ? 5.305 9.562 10.797 1 89.5 148 THR B CA 1
ATOM 4113 C C . THR B 1 148 ? 5.922 10.625 9.891 1 89.5 148 THR B C 1
ATOM 4115 O O . THR B 1 148 ? 7.082 10.508 9.492 1 89.5 148 THR B O 1
ATOM 4118 N N . LEU B 1 149 ? 5.188 11.641 9.594 1 93.62 149 LEU B N 1
ATOM 4119 C CA . LEU B 1 149 ? 5.652 12.711 8.719 1 93.62 149 LEU B CA 1
ATOM 4120 C C . LEU B 1 149 ? 6.766 13.516 9.383 1 93.62 149 LEU B C 1
ATOM 4122 O O . LEU B 1 149 ? 7.723 13.922 8.719 1 93.62 149 LEU B O 1
ATOM 4126 N N . TYR B 1 150 ? 6.578 13.727 10.648 1 94.19 150 TYR B N 1
ATOM 4127 C CA . TYR B 1 150 ? 7.617 14.445 11.375 1 94.19 150 TYR B CA 1
ATOM 4128 C C . TYR B 1 150 ? 8.961 13.734 11.25 1 94.19 150 TYR B C 1
ATOM 4130 O O . TYR B 1 150 ? 9.977 14.359 10.922 1 94.19 150 TYR B O 1
ATOM 4138 N N . THR B 1 151 ? 8.953 12.469 11.422 1 90.62 151 THR B N 1
ATOM 4139 C CA . THR B 1 151 ? 10.164 11.664 11.344 1 90.62 151 THR B CA 1
ATOM 4140 C C . THR B 1 151 ? 10.734 11.68 9.93 1 90.62 151 THR B C 1
ATOM 4142 O O . THR B 1 151 ? 11.93 11.883 9.734 1 90.62 151 THR B O 1
ATOM 4145 N N . ALA B 1 152 ? 9.914 11.523 9 1 88.44 152 ALA B N 1
ATOM 4146 C CA . ALA B 1 152 ? 10.352 11.477 7.602 1 88.44 152 ALA B CA 1
ATOM 4147 C C . ALA B 1 152 ? 10.961 12.805 7.172 1 88.44 152 ALA B C 1
ATOM 4149 O O . ALA B 1 152 ? 12.023 12.836 6.539 1 88.44 152 ALA B O 1
ATOM 4150 N N . VAL B 1 153 ? 10.305 13.891 7.496 1 94 153 VAL B N 1
ATOM 4151 C CA . VAL B 1 153 ? 10.766 15.227 7.117 1 94 153 VAL B CA 1
ATOM 4152 C C . VAL B 1 153 ? 12.109 15.516 7.766 1 94 153 VAL B C 1
ATOM 4154 O O . VAL B 1 153 ? 13.039 16 7.105 1 94 153 VAL B O 1
ATOM 4157 N N . LEU B 1 154 ? 12.227 15.203 9 1 93.12 154 LEU B N 1
ATOM 4158 C CA . LEU B 1 154 ? 13.469 15.477 9.711 1 93.12 154 LEU B CA 1
ATOM 4159 C C . LEU B 1 154 ? 14.625 14.664 9.133 1 93.12 154 LEU B C 1
ATOM 4161 O O . LEU B 1 154 ? 15.75 15.164 9.023 1 93.12 154 LEU B O 1
ATOM 4165 N N . GLU B 1 155 ? 14.336 13.477 8.758 1 90.12 155 GLU B N 1
ATOM 4166 C CA . GLU B 1 155 ? 15.359 12.633 8.156 1 90.12 155 GLU B CA 1
ATOM 4167 C C . GLU B 1 155 ? 15.875 13.234 6.852 1 90.12 155 GLU B C 1
ATOM 4169 O O . GLU B 1 155 ? 17.094 13.297 6.621 1 90.12 155 GLU B O 1
ATOM 4174 N N . VAL B 1 156 ? 15.008 13.688 6.047 1 89.38 156 VAL B N 1
ATOM 4175 C CA . VAL B 1 156 ? 15.383 14.258 4.754 1 89.38 156 VAL B CA 1
ATOM 4176 C C . VAL B 1 156 ? 16.141 15.57 4.965 1 89.38 156 VAL B C 1
ATOM 4178 O O . VAL B 1 156 ? 17.141 15.828 4.297 1 89.38 156 VAL B O 1
ATOM 4181 N N . LEU B 1 157 ? 15.68 16.359 5.887 1 93.81 157 LEU B N 1
ATOM 4182 C CA . LEU B 1 157 ? 16.328 17.641 6.148 1 93.81 157 LEU B CA 1
ATOM 4183 C C . LEU B 1 157 ? 17.719 17.453 6.73 1 93.81 157 LEU B C 1
ATOM 4185 O O . LEU B 1 157 ? 18.641 18.203 6.422 1 93.81 157 LEU B O 1
ATOM 4189 N N . LYS B 1 158 ? 17.859 16.469 7.562 1 92.69 158 LYS B N 1
ATOM 4190 C CA . LYS B 1 158 ? 19.172 16.172 8.133 1 92.69 158 LYS B CA 1
ATOM 4191 C C . LYS B 1 158 ? 20.172 15.797 7.043 1 92.69 158 LYS B C 1
ATOM 4193 O O . LYS B 1 158 ? 21.328 16.234 7.086 1 92.69 158 LYS B O 1
ATOM 4198 N N . ALA B 1 159 ? 19.703 15.109 6.109 1 88.25 159 ALA B N 1
ATOM 4199 C CA . ALA B 1 159 ? 20.562 14.727 4.988 1 88.25 159 ALA B CA 1
ATOM 4200 C C . ALA B 1 159 ? 20.922 15.945 4.141 1 88.25 159 ALA B C 1
ATOM 4202 O O . ALA B 1 159 ? 22.062 16.062 3.672 1 88.25 159 ALA B O 1
ATOM 4203 N N . LYS B 1 160 ? 20.047 16.812 3.996 1 87.25 160 LYS B N 1
ATOM 4204 C CA . LYS B 1 160 ? 20.25 18.016 3.189 1 87.25 160 LYS B CA 1
ATOM 4205 C C . LYS B 1 160 ? 21.203 18.984 3.883 1 87.25 160 LYS B C 1
ATOM 4207 O O . LYS B 1 160 ? 21.953 19.703 3.221 1 87.25 160 LYS B O 1
ATOM 4212 N N . GLU B 1 161 ? 21.266 18.953 5.137 1 90.81 161 GLU B N 1
ATOM 4213 C CA . GLU B 1 161 ? 22.062 19.891 5.93 1 90.81 161 GLU B CA 1
ATOM 4214 C C . GLU B 1 161 ? 23.562 19.594 5.773 1 90.81 161 GLU B C 1
ATOM 4216 O O . GLU B 1 161 ? 24.391 20.438 6.117 1 90.81 161 GLU B O 1
ATOM 4221 N N . LYS B 1 162 ? 23.828 18.453 5.23 1 89.69 162 LYS B N 1
ATOM 4222 C CA . LYS B 1 162 ? 25.234 18.109 5.043 1 89.69 162 LYS B CA 1
ATOM 4223 C C . LYS B 1 162 ? 25.906 19.047 4.043 1 89.69 162 LYS B C 1
ATOM 4225 O O . LYS B 1 162 ? 27.109 19.297 4.125 1 89.69 162 LYS B O 1
ATOM 4230 N N . ASN B 1 163 ? 25.109 19.641 3.164 1 87.38 163 ASN B N 1
ATOM 4231 C CA . ASN B 1 163 ? 25.578 20.672 2.254 1 87.38 163 ASN B CA 1
ATOM 4232 C C . ASN B 1 163 ? 25.391 22.062 2.85 1 87.38 163 ASN B C 1
ATOM 4234 O O . ASN B 1 163 ? 24.281 22.438 3.221 1 87.38 163 ASN B O 1
ATOM 4238 N N . PRO B 1 164 ? 26.484 22.828 2.881 1 87.5 164 PRO B N 1
ATOM 4239 C CA . PRO B 1 164 ? 26.406 24.141 3.547 1 87.5 164 PRO B CA 1
ATOM 4240 C C . PRO B 1 164 ? 25.375 25.062 2.92 1 87.5 164 PRO B C 1
ATOM 4242 O O . PRO B 1 164 ? 24.719 25.828 3.629 1 87.5 164 PRO B O 1
ATOM 4245 N N . ILE B 1 165 ? 25.281 25.047 1.59 1 86.06 165 ILE B N 1
ATOM 4246 C CA . ILE B 1 165 ? 24.312 25.891 0.909 1 86.06 165 ILE B CA 1
ATOM 4247 C C . ILE B 1 165 ? 22.906 25.469 1.317 1 86.06 165 ILE B C 1
ATOM 4249 O O . ILE B 1 165 ? 22.047 26.328 1.597 1 86.06 165 ILE B O 1
ATOM 4253 N N . ASP B 1 166 ? 22.672 24.25 1.44 1 89.44 166 ASP B N 1
ATOM 4254 C CA . ASP B 1 166 ? 21.359 23.719 1.799 1 89.44 166 ASP B CA 1
ATOM 4255 C C . ASP B 1 166 ? 21.078 23.938 3.283 1 89.44 166 ASP B C 1
ATOM 4257 O O . ASP B 1 166 ? 19.922 24.094 3.68 1 89.44 166 ASP B O 1
ATOM 4261 N N . LYS B 1 167 ? 22.094 24.016 4.023 1 92.12 167 LYS B N 1
ATOM 4262 C CA . LYS B 1 167 ? 21.938 24.219 5.461 1 92.12 167 LYS B CA 1
ATOM 4263 C C . LYS B 1 167 ? 21.25 25.547 5.762 1 92.12 167 LYS B C 1
ATOM 4265 O O . LYS B 1 167 ? 20.359 25.609 6.621 1 92.12 167 LYS B O 1
ATOM 4270 N N . LEU B 1 168 ? 21.656 26.531 5.105 1 92.56 168 LEU B N 1
ATOM 4271 C CA . LEU B 1 168 ? 21.047 27.844 5.301 1 92.56 168 LEU B CA 1
ATOM 4272 C C . LEU B 1 168 ? 19.562 27.812 4.969 1 92.56 168 LEU B C 1
ATOM 4274 O O . LEU B 1 168 ? 18.734 28.391 5.688 1 92.56 168 LEU B O 1
ATOM 4278 N N . ALA B 1 169 ? 19.312 27.156 3.922 1 92.12 169 ALA B N 1
ATOM 4279 C CA . ALA B 1 169 ? 17.906 27.047 3.494 1 92.12 169 ALA B CA 1
ATOM 4280 C C . ALA B 1 169 ? 17.094 26.25 4.5 1 92.12 169 ALA B C 1
ATOM 4282 O O . ALA B 1 169 ? 15.938 26.594 4.77 1 92.12 169 ALA B O 1
ATOM 4283 N N . VAL B 1 170 ? 17.672 25.25 5.031 1 94.5 170 VAL B N 1
ATOM 4284 C CA . VAL B 1 170 ? 17 24.422 6.023 1 94.5 170 VAL B CA 1
ATOM 4285 C C . VAL B 1 170 ? 16.75 25.234 7.297 1 94.5 170 VAL B C 1
ATOM 4287 O O . VAL B 1 170 ? 15.68 25.141 7.898 1 94.5 170 VAL B O 1
ATOM 4290 N N . ASP B 1 171 ? 17.703 26.016 7.664 1 94.56 171 ASP B N 1
ATOM 4291 C CA . ASP B 1 171 ? 17.547 26.859 8.844 1 94.56 171 ASP B CA 1
ATOM 4292 C C . ASP B 1 171 ? 16.438 27.875 8.648 1 94.56 171 ASP B C 1
ATOM 4294 O O . ASP B 1 171 ? 15.648 28.141 9.57 1 94.56 171 ASP B O 1
ATOM 4298 N N . ALA B 1 172 ? 16.391 28.422 7.508 1 93.5 172 ALA B N 1
ATOM 4299 C CA . ALA B 1 172 ? 15.32 29.359 7.191 1 93.5 172 ALA B CA 1
ATOM 4300 C C . ALA B 1 172 ? 13.945 28.703 7.293 1 93.5 172 ALA B C 1
ATOM 4302 O O . ALA B 1 172 ? 13 29.297 7.801 1 93.5 172 ALA B O 1
ATOM 4303 N N . LEU B 1 173 ? 13.898 27.484 6.832 1 93.81 173 LEU B N 1
ATOM 4304 C CA . LEU B 1 173 ? 12.656 26.719 6.887 1 93.81 173 LEU B CA 1
ATOM 4305 C C . LEU B 1 173 ? 12.219 26.5 8.328 1 93.81 173 LEU B C 1
ATOM 4307 O O . LEU B 1 173 ? 11.039 26.656 8.656 1 93.81 173 LEU B O 1
ATOM 4311 N N . LYS B 1 174 ? 13.109 26.172 9.164 1 94.25 174 LYS B N 1
ATOM 4312 C CA . LYS B 1 174 ? 12.828 25.938 10.578 1 94.25 174 LYS B CA 1
ATOM 4313 C C . LYS B 1 174 ? 12.414 27.234 11.281 1 94.25 174 LYS B C 1
ATOM 4315 O O . LYS B 1 174 ? 11.531 27.234 12.133 1 94.25 174 LYS B O 1
ATOM 4320 N N . HIS B 1 175 ? 13.055 28.266 10.898 1 93.88 175 HIS B N 1
ATOM 4321 C CA . HIS B 1 175 ? 12.703 29.562 11.461 1 93.88 175 HIS B CA 1
ATOM 4322 C C . HIS B 1 175 ? 11.297 29.984 11.047 1 93.88 175 HIS B C 1
ATOM 4324 O O . HIS B 1 175 ? 10.547 30.531 11.852 1 93.88 175 HIS B O 1
ATOM 4330 N N . GLU B 1 176 ? 11.008 29.703 9.82 1 92.44 176 GLU B N 1
ATOM 4331 C CA . GLU B 1 176 ? 9.672 30.016 9.32 1 92.44 176 GLU B CA 1
ATOM 4332 C C . GLU B 1 176 ? 8.602 29.219 10.062 1 92.44 176 GLU B C 1
ATOM 4334 O O . GLU B 1 176 ? 7.492 29.719 10.289 1 92.44 176 GLU B O 1
ATOM 4339 N N . ALA B 1 177 ? 8.945 28.047 10.438 1 94.5 177 ALA B N 1
ATOM 4340 C CA . ALA B 1 177 ? 8.008 27.203 11.172 1 94.5 177 ALA B CA 1
ATOM 4341 C C . ALA B 1 177 ? 7.648 27.812 12.516 1 94.5 177 ALA B C 1
ATOM 4343 O O . ALA B 1 177 ? 6.477 27.844 12.898 1 94.5 177 ALA B O 1
ATOM 4344 N N . ILE B 1 178 ? 8.617 28.359 13.164 1 93.56 178 ILE B N 1
ATOM 4345 C CA . ILE B 1 178 ? 8.398 29 14.461 1 93.56 178 ILE B CA 1
ATOM 4346 C C . ILE B 1 178 ? 7.684 30.328 14.258 1 93.56 178 ILE B C 1
ATOM 4348 O O . ILE B 1 178 ? 6.836 30.719 15.07 1 93.56 178 ILE B O 1
ATOM 4352 N N . ALA B 1 179 ? 7.945 30.938 13.18 1 92.31 179 ALA B N 1
ATOM 4353 C CA . ALA B 1 179 ? 7.375 32.25 12.883 1 92.31 179 ALA B CA 1
ATOM 4354 C C . ALA B 1 179 ? 5.867 32.156 12.648 1 92.31 179 ALA B C 1
ATOM 4356 O O . ALA B 1 179 ? 5.152 33.156 12.734 1 92.31 179 ALA B O 1
ATOM 4357 N N . ARG B 1 180 ? 5.375 30.984 12.391 1 91.12 180 ARG B N 1
ATOM 4358 C CA . ARG B 1 180 ? 3.939 30.797 12.211 1 91.12 180 ARG B CA 1
ATOM 4359 C C . ARG B 1 180 ? 3.178 31.188 13.469 1 91.12 180 ARG B C 1
ATOM 4361 O O . ARG B 1 180 ? 2.02 31.609 13.391 1 91.12 180 ARG B O 1
ATOM 4368 N N . TYR B 1 181 ? 3.82 31.094 14.594 1 92.75 181 TYR B N 1
ATOM 4369 C CA . TYR B 1 181 ? 3.186 31.422 15.867 1 92.75 181 TYR B CA 1
ATOM 4370 C C . TYR B 1 181 ? 3.303 32.906 16.172 1 92.75 181 TYR B C 1
ATOM 4372 O O . TYR B 1 181 ? 2.59 33.438 17.031 1 92.75 181 TYR B O 1
ATOM 4380 N N . GLY B 1 182 ? 4.137 33.594 15.422 1 88.38 182 GLY B N 1
ATOM 4381 C CA . GLY B 1 182 ? 4.418 35 15.734 1 88.38 182 GLY B CA 1
ATOM 4382 C C . GLY B 1 182 ? 5.461 35.156 16.812 1 88.38 182 GLY B C 1
ATOM 4383 O O . GLY B 1 182 ? 5.727 34.219 17.578 1 88.38 182 GLY B O 1
ATOM 4384 N N . ASN B 1 183 ? 5.793 36.469 16.828 1 84.69 183 ASN B N 1
ATOM 4385 C CA . ASN B 1 183 ? 6.805 36.781 17.828 1 84.69 183 ASN B CA 1
ATOM 4386 C C . ASN B 1 183 ? 6.199 36.906 19.219 1 84.69 183 ASN B C 1
ATOM 4388 O O . ASN B 1 183 ? 5.164 37.562 19.391 1 84.69 183 ASN B O 1
ATOM 4392 N N . GLY B 1 184 ? 6.473 36.094 20.172 1 88.25 184 GLY B N 1
ATOM 4393 C CA . GLY B 1 184 ? 6.047 36.219 21.547 1 88.25 184 GLY B CA 1
ATOM 4394 C C . GLY B 1 184 ? 4.891 35.312 21.906 1 88.25 184 GLY B C 1
ATOM 4395 O O . GLY B 1 184 ? 4.172 35.562 22.875 1 88.25 184 GLY B O 1
ATOM 4396 N N . HIS B 1 185 ? 4.574 34.469 21.078 1 93.25 185 HIS B N 1
ATOM 4397 C CA . HIS B 1 185 ? 3.494 33.531 21.406 1 93.25 185 HIS B CA 1
ATOM 4398 C C . HIS B 1 185 ? 3.719 32.875 22.766 1 93.25 185 HIS B C 1
ATOM 4400 O O . HIS B 1 185 ? 4.82 32.406 23.047 1 93.25 185 HIS B O 1
ATOM 4406 N N . PRO B 1 186 ? 2.701 32.781 23.578 1 93.88 186 PRO B N 1
ATOM 4407 C CA . PRO B 1 186 ? 2.854 32.219 24.938 1 93.88 186 PRO B CA 1
ATOM 4408 C C . PRO B 1 186 ? 3.301 30.75 24.922 1 93.88 186 PRO B C 1
ATOM 4410 O O . PRO B 1 186 ? 3.957 30.312 25.875 1 93.88 186 PRO B O 1
ATOM 4413 N N . ASP B 1 187 ? 2.99 29.984 23.891 1 93.06 187 ASP B N 1
ATOM 4414 C CA . ASP B 1 187 ? 3.268 28.547 23.859 1 93.06 187 ASP B CA 1
ATOM 4415 C C . ASP B 1 187 ? 4.547 28.266 23.078 1 93.06 187 ASP B C 1
ATOM 4417 O O . ASP B 1 187 ? 4.82 27.109 22.734 1 93.06 187 ASP B O 1
ATOM 4421 N N . LYS B 1 188 ? 5.301 29.188 22.75 1 91.12 188 LYS B N 1
ATOM 4422 C CA . LYS B 1 188 ? 6.434 29.078 21.828 1 91.12 188 LYS B CA 1
ATOM 4423 C C . LYS B 1 188 ? 7.426 28.031 22.312 1 91.12 188 LYS B C 1
ATOM 4425 O O . LYS B 1 188 ? 8.016 27.312 21.5 1 91.12 188 LYS B O 1
ATOM 4430 N N . ASP B 1 189 ? 7.559 27.859 23.594 1 88.94 189 ASP B N 1
ATOM 4431 C CA . ASP B 1 189 ? 8.562 26.953 24.156 1 88.94 189 ASP B CA 1
ATOM 4432 C C . ASP B 1 189 ? 8.008 25.547 24.328 1 88.94 189 ASP B C 1
ATOM 4434 O O . ASP B 1 189 ? 8.75 24.609 24.641 1 88.94 189 ASP B O 1
ATOM 4438 N N . GLU B 1 190 ? 6.766 25.359 24.016 1 90.38 190 GLU B N 1
ATOM 4439 C CA . GLU B 1 190 ? 6.145 24.062 24.266 1 90.38 190 GLU B CA 1
ATOM 4440 C C . GLU B 1 190 ? 5.758 23.375 22.953 1 90.38 190 GLU B C 1
ATOM 4442 O O . GLU B 1 190 ? 5.473 22.188 22.938 1 90.38 190 GLU B O 1
ATOM 4447 N N . VAL B 1 191 ? 5.77 24.125 21.969 1 94.44 191 VAL B N 1
ATOM 4448 C CA . VAL B 1 191 ? 5.328 23.578 20.688 1 94.44 191 VAL B CA 1
ATOM 4449 C C . VAL B 1 191 ? 6.516 22.969 19.938 1 94.44 191 VAL B C 1
ATOM 4451 O O . VAL B 1 191 ? 7.668 23.312 20.219 1 94.44 191 VAL B O 1
ATOM 4454 N N . THR B 1 192 ? 6.207 22.016 19.094 1 94.75 192 THR B N 1
ATOM 4455 C CA . THR B 1 192 ? 7.18 21.344 18.234 1 94.75 192 THR B CA 1
ATOM 4456 C C . THR B 1 192 ? 6.703 21.344 16.797 1 94.75 192 THR B C 1
ATOM 4458 O O . THR B 1 192 ? 6.359 20.281 16.25 1 94.75 192 THR B O 1
ATOM 4461 N N . PRO B 1 193 ? 6.816 22.5 16.125 1 96.12 193 PRO B N 1
ATOM 4462 C CA . PRO B 1 193 ? 6.238 22.594 14.773 1 96.12 193 PRO B CA 1
ATOM 4463 C C . PRO B 1 193 ? 7.004 21.781 13.742 1 96.12 193 PRO B C 1
ATOM 4465 O O . PRO B 1 193 ? 8.234 21.688 13.812 1 96.12 193 PRO B O 1
ATOM 4468 N N . LEU B 1 194 ? 6.219 21.141 12.859 1 96.5 194 LEU B N 1
ATOM 4469 C CA . LEU B 1 194 ? 6.809 20.594 11.641 1 96.5 194 LEU B CA 1
ATOM 4470 C C . LEU B 1 194 ? 7.434 21.703 10.797 1 96.5 194 LEU B C 1
ATOM 4472 O O . LEU B 1 194 ? 6.852 22.781 10.633 1 96.5 194 LEU B O 1
ATOM 4476 N N . PRO B 1 195 ? 8.609 21.422 10.266 1 96.12 195 PRO B N 1
ATOM 4477 C CA . PRO B 1 195 ? 9.25 22.453 9.438 1 96.12 195 PRO B CA 1
ATOM 4478 C C . PRO B 1 195 ? 8.422 22.812 8.203 1 96.12 195 PRO B C 1
ATOM 4480 O O . PRO B 1 195 ? 8.398 23.969 7.789 1 96.12 195 PRO B O 1
ATOM 4483 N N . LEU B 1 196 ? 7.738 21.875 7.645 1 96.06 196 LEU B N 1
ATOM 4484 C CA . LEU B 1 196 ? 6.879 22.125 6.496 1 96.06 196 LEU B CA 1
ATOM 4485 C C . LEU B 1 196 ? 5.492 22.578 6.945 1 96.06 196 LEU B C 1
ATOM 4487 O O . LEU B 1 196 ? 5.008 22.172 8 1 96.06 196 LEU B O 1
ATOM 4491 N N . PRO B 1 197 ? 4.852 23.438 6.082 1 95.62 197 PRO B N 1
ATOM 4492 C CA . PRO B 1 197 ? 3.445 23.734 6.371 1 95.62 197 PRO B CA 1
ATOM 4493 C C . PRO B 1 197 ? 2.568 22.484 6.375 1 95.62 197 PRO B C 1
ATOM 4495 O O . PRO B 1 197 ? 2.762 21.594 5.551 1 95.62 197 PRO B O 1
ATOM 4498 N N . VAL B 1 198 ? 1.653 22.438 7.398 1 97.25 198 VAL B N 1
ATOM 4499 C CA . VAL B 1 198 ? 0.75 21.297 7.527 1 97.25 198 VAL B CA 1
ATOM 4500 C C . VAL B 1 198 ? -0.695 21.781 7.582 1 97.25 198 VAL B C 1
ATOM 4502 O O . VAL B 1 198 ? -1 22.766 8.273 1 97.25 198 VAL B O 1
ATOM 4505 N N . LEU B 1 199 ? -1.517 21.156 6.797 1 97.75 199 LEU B N 1
ATOM 4506 C CA . LEU B 1 199 ? -2.957 21.375 6.844 1 97.75 199 LEU B CA 1
ATOM 4507 C C . LEU B 1 199 ? -3.697 20.109 7.234 1 97.75 199 LEU B C 1
ATOM 4509 O O . LEU B 1 199 ? -3.594 19.094 6.547 1 97.75 199 LEU B O 1
ATOM 4513 N N . VAL B 1 200 ? -4.395 20.141 8.352 1 98.56 200 VAL B N 1
ATOM 4514 C CA . VAL B 1 200 ? -5.258 19.047 8.789 1 98.56 200 VAL B CA 1
ATOM 4515 C C . VAL B 1 200 ? -6.688 19.312 8.32 1 98.56 200 VAL B C 1
ATOM 4517 O O . VAL B 1 200 ? -7.27 20.344 8.625 1 98.56 200 VAL B O 1
ATOM 4520 N N . VAL B 1 201 ? -7.23 18.344 7.617 1 98.56 201 VAL B N 1
ATOM 4521 C CA . VAL B 1 201 ? -8.586 18.484 7.094 1 98.56 201 VAL B CA 1
ATOM 4522 C C . VAL B 1 201 ? -9.484 17.406 7.699 1 98.56 201 VAL B C 1
ATOM 4524 O O . VAL B 1 201 ? -9.297 16.219 7.445 1 98.56 201 VAL B O 1
ATOM 4527 N N . GLY B 1 202 ? -10.422 17.828 8.539 1 98.5 202 GLY B N 1
ATOM 4528 C CA . GLY B 1 202 ? -11.508 16.938 8.945 1 98.5 202 GLY B CA 1
ATOM 4529 C C . GLY B 1 202 ? -12.648 16.906 7.949 1 98.5 202 GLY B C 1
ATOM 4530 O O . GLY B 1 202 ? -13.414 17.875 7.84 1 98.5 202 GLY B O 1
ATOM 4531 N N . ASN B 1 203 ? -12.766 15.82 7.281 1 97.88 203 ASN B N 1
ATOM 4532 C CA . ASN B 1 203 ? -13.773 15.688 6.238 1 97.88 203 ASN B CA 1
ATOM 4533 C C . ASN B 1 203 ? -15.023 14.977 6.754 1 97.88 203 ASN B C 1
ATOM 4535 O O . ASN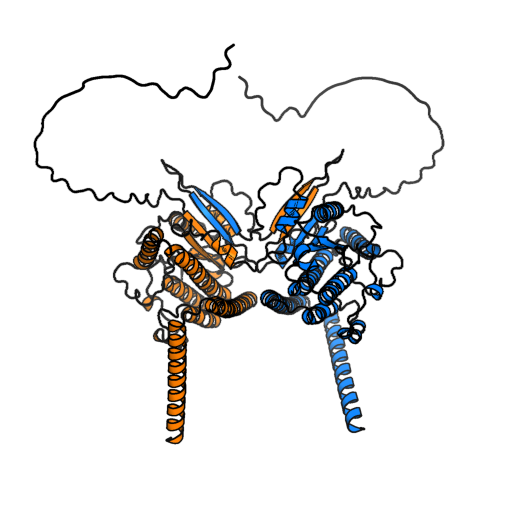 B 1 203 ? -14.992 14.328 7.801 1 97.88 203 ASN B O 1
ATOM 4539 N N . LYS B 1 204 ? -16.172 15.211 6.035 1 97.62 204 LYS B N 1
ATOM 4540 C CA . LYS B 1 204 ? -17.469 14.602 6.324 1 97.62 204 LYS B CA 1
ATOM 4541 C C . LYS B 1 204 ? -18.062 15.172 7.609 1 97.62 204 LYS B C 1
ATOM 4543 O O . LYS B 1 204 ? -18.578 14.43 8.445 1 97.62 204 LYS B O 1
ATOM 4548 N N . TYR B 1 205 ? -17.984 16.406 7.727 1 97.88 205 TYR B N 1
ATOM 4549 C CA . TYR B 1 205 ? -18.484 17.141 8.883 1 97.88 205 TYR B CA 1
ATOM 4550 C C . TYR B 1 205 ? -19.984 17 9.008 1 97.88 205 TYR B C 1
ATOM 4552 O O . TYR B 1 205 ? -20.547 17.125 10.102 1 97.88 205 TYR B O 1
ATOM 4560 N N . GLU B 1 206 ? -20.688 16.625 7.973 1 95.94 206 GLU B N 1
ATOM 4561 C CA . GLU B 1 206 ? -22.141 16.5 7.984 1 95.94 206 GLU B CA 1
ATOM 4562 C C . GLU B 1 206 ? -22.594 15.422 8.969 1 95.94 206 GLU B C 1
ATOM 4564 O O . GLU B 1 206 ? -23.688 15.508 9.523 1 95.94 206 GLU B O 1
ATOM 4569 N N . THR B 1 207 ? -21.781 14.445 9.141 1 96.06 207 THR B N 1
ATOM 4570 C CA . THR B 1 207 ? -22.109 13.383 10.078 1 96.06 207 THR B CA 1
ATOM 4571 C C . THR B 1 207 ? -21.656 13.734 11.484 1 96.06 207 THR B C 1
ATOM 4573 O O . THR B 1 207 ? -22.328 13.414 12.469 1 96.06 207 THR B O 1
ATOM 4576 N N . PHE B 1 208 ? -20.609 14.414 11.562 1 96.44 208 PHE B N 1
ATOM 4577 C CA . PHE B 1 208 ? -19.969 14.734 12.836 1 96.44 208 PHE B CA 1
ATOM 4578 C C . PHE B 1 208 ? -20.781 15.789 13.594 1 96.44 208 PHE B C 1
ATOM 4580 O O . PHE B 1 208 ? -20.906 15.727 14.82 1 96.44 208 PHE B O 1
ATOM 4587 N N . ARG B 1 209 ? -21.328 16.703 12.883 1 94.81 209 ARG B N 1
ATOM 4588 C CA . ARG B 1 209 ? -22.062 17.812 13.5 1 94.81 209 ARG B CA 1
ATOM 4589 C C . ARG B 1 209 ? -23.297 17.297 14.234 1 94.81 209 ARG B C 1
ATOM 4591 O O . ARG B 1 209 ? -23.781 17.938 15.172 1 94.81 209 ARG B O 1
ATOM 4598 N N . ASP B 1 210 ? -23.75 16.094 13.891 1 93.25 210 ASP B N 1
ATOM 4599 C CA . ASP B 1 210 ? -24.984 15.555 14.461 1 93.25 210 ASP B CA 1
ATOM 4600 C C . ASP B 1 210 ? -24.688 14.625 15.633 1 93.25 210 ASP B C 1
ATOM 4602 O O . ASP B 1 210 ? -25.594 14.109 16.281 1 93.25 210 ASP B O 1
ATOM 4606 N N . GLU B 1 211 ? -23.453 14.43 15.984 1 92.88 211 GLU B N 1
ATOM 4607 C CA . GLU B 1 211 ? -23.047 13.594 17.109 1 92.88 211 GLU B CA 1
ATOM 4608 C C . GLU B 1 211 ? -23.297 14.305 18.438 1 92.88 211 GLU B C 1
ATOM 4610 O O . GLU B 1 211 ? -23.656 15.484 18.469 1 92.88 211 GLU B O 1
ATOM 4615 N N . ASP B 1 212 ? -23.078 13.516 19.547 1 92 212 ASP B N 1
ATOM 4616 C CA . ASP B 1 212 ? -23.188 14.055 20.906 1 92 212 ASP B CA 1
ATOM 4617 C C . ASP B 1 212 ? -22.234 15.219 21.109 1 92 212 ASP B C 1
ATOM 4619 O O . ASP B 1 212 ? -21.047 15.117 20.766 1 92 212 ASP B O 1
ATOM 4623 N N . SER B 1 213 ? -22.719 16.266 21.719 1 91.38 213 SER B N 1
ATOM 4624 C CA . SER B 1 213 ? -21.969 17.516 21.844 1 91.38 213 SER B CA 1
ATOM 4625 C C . SER B 1 213 ? -20.734 17.328 22.734 1 91.38 213 SER B C 1
ATOM 4627 O O . SER B 1 213 ? -19.672 17.875 22.438 1 91.38 213 SER B O 1
ATOM 4629 N N . ILE B 1 214 ? -20.906 16.641 23.797 1 89.56 214 ILE B N 1
ATOM 4630 C CA . ILE B 1 214 ? -19.797 16.453 24.734 1 89.56 214 ILE B CA 1
ATOM 4631 C C . ILE B 1 214 ? -18.703 15.625 24.062 1 89.56 214 ILE B C 1
ATOM 4633 O O . ILE B 1 214 ? -17.516 15.953 24.172 1 89.56 214 ILE B O 1
ATOM 4637 N N . LYS B 1 215 ? -19.094 14.625 23.359 1 92.5 215 LYS B N 1
ATOM 4638 C CA . LYS B 1 215 ? -18.141 13.75 22.672 1 92.5 215 LYS B CA 1
ATOM 4639 C C . LYS B 1 215 ? -17.438 14.492 21.547 1 92.5 215 LYS B C 1
ATOM 4641 O O . LYS B 1 215 ? -16.219 14.367 21.375 1 92.5 215 LYS B O 1
ATOM 4646 N N . ARG B 1 216 ? -18.141 15.289 20.844 1 94.12 216 ARG B N 1
ATOM 4647 C CA . ARG B 1 216 ? -17.562 16.094 19.766 1 94.12 216 ARG B CA 1
ATOM 4648 C C . ARG B 1 216 ? -16.5 17.047 20.312 1 94.12 216 ARG B C 1
ATOM 4650 O O . ARG B 1 216 ? -15.453 17.234 19.688 1 94.12 216 ARG B O 1
ATOM 4657 N N . LYS B 1 217 ? -16.875 17.609 21.391 1 91.38 217 LYS B N 1
ATOM 4658 C CA . LYS B 1 217 ? -15.961 18.562 22 1 91.38 217 LYS B CA 1
ATOM 4659 C C . LYS B 1 217 ? -14.633 17.906 22.344 1 91.38 217 LYS B C 1
ATOM 4661 O O . LYS B 1 217 ? -13.57 18.5 22.172 1 91.38 217 LYS B O 1
ATOM 4666 N N . GLY B 1 218 ? -14.734 16.688 22.844 1 91.19 218 GLY B N 1
ATOM 4667 C CA . GLY B 1 218 ? -13.516 15.945 23.156 1 91.19 218 GLY B CA 1
ATOM 4668 C C . GLY B 1 218 ? -12.625 15.719 21.953 1 91.19 218 GLY B C 1
ATOM 4669 O O . GLY B 1 218 ? -11.414 15.938 22.031 1 91.19 218 GLY B O 1
ATOM 4670 N N . VAL B 1 219 ? -13.164 15.344 20.875 1 94.69 219 VAL B N 1
ATOM 4671 C CA . VAL B 1 219 ? -12.414 15.078 19.656 1 94.69 219 VAL B CA 1
ATOM 4672 C C . VAL B 1 219 ? -11.867 16.391 19.094 1 94.69 219 VAL B C 1
ATOM 4674 O O . VAL B 1 219 ? -10.695 16.469 18.703 1 94.69 219 VAL B O 1
ATOM 4677 N N . THR B 1 220 ? -12.711 17.422 19.094 1 96.31 220 THR B N 1
ATOM 4678 C CA . THR B 1 220 ? -12.305 18.734 18.578 1 96.31 220 THR B CA 1
ATOM 4679 C C . THR B 1 220 ? -11.148 19.297 19.406 1 96.31 220 THR B C 1
ATOM 4681 O O . THR B 1 220 ? -10.203 19.859 18.859 1 96.31 220 THR B O 1
ATOM 4684 N N . GLN B 1 221 ? -11.25 19.109 20.672 1 95.12 221 GLN B N 1
ATOM 4685 C CA . GLN B 1 221 ? -10.188 19.547 21.562 1 95.12 221 GLN B CA 1
ATOM 4686 C C . GLN B 1 221 ? -8.867 18.859 21.25 1 95.12 221 GLN B C 1
ATOM 4688 O O . GLN B 1 221 ? -7.824 19.516 21.172 1 95.12 221 GLN B O 1
ATOM 4693 N N . ALA B 1 222 ? -8.922 17.609 21.078 1 95.56 222 ALA B N 1
ATOM 4694 C CA . ALA B 1 222 ? -7.727 16.828 20.766 1 95.56 222 ALA B CA 1
ATOM 4695 C C . ALA B 1 222 ? -7.121 17.281 19.438 1 95.56 222 ALA B C 1
ATOM 4697 O O . ALA B 1 222 ? -5.906 17.453 19.328 1 95.56 222 ALA B O 1
ATOM 4698 N N . VAL B 1 223 ? -7.926 17.453 18.469 1 98 223 VAL B N 1
ATOM 4699 C CA . VAL B 1 223 ? -7.473 17.859 17.141 1 98 223 VAL B CA 1
ATOM 4700 C C . VAL B 1 223 ? -6.82 19.234 17.203 1 98 223 VAL B C 1
ATOM 4702 O O . VAL B 1 223 ? -5.758 19.453 16.625 1 98 223 VAL B O 1
ATOM 4705 N N . ARG B 1 224 ? -7.441 20.141 17.922 1 97.62 224 ARG B N 1
ATOM 4706 C CA . ARG B 1 224 ? -6.883 21.469 18.094 1 97.62 224 ARG B CA 1
ATOM 4707 C C . ARG B 1 224 ? -5.531 21.422 18.797 1 97.62 224 ARG B C 1
ATOM 4709 O O . ARG B 1 224 ? -4.574 22.062 18.359 1 97.62 224 ARG B O 1
ATOM 4716 N N . TYR B 1 225 ? -5.465 20.641 19.828 1 96.19 225 TYR B N 1
ATOM 4717 C CA . TYR B 1 225 ? -4.23 20.531 20.594 1 96.19 225 TYR B CA 1
ATOM 4718 C C . TYR B 1 225 ? -3.094 20.016 19.719 1 96.19 225 TYR B C 1
ATOM 4720 O O . TYR B 1 225 ? -2.018 20.609 19.672 1 96.19 225 TYR B O 1
ATOM 4728 N N . LEU B 1 226 ? -3.318 18.938 19.094 1 97.38 226 LEU B N 1
ATOM 4729 C CA . LEU B 1 226 ? -2.301 18.297 18.266 1 97.38 226 LEU B CA 1
ATOM 4730 C C . LEU B 1 226 ? -1.877 19.219 17.109 1 97.38 226 LEU B C 1
ATOM 4732 O O . LEU B 1 226 ? -0.686 19.328 16.812 1 97.38 226 LEU B O 1
ATOM 4736 N N . SER B 1 227 ? -2.838 19.828 16.469 1 98.06 227 SER B N 1
ATOM 4737 C CA . SER B 1 227 ? -2.525 20.734 15.367 1 98.06 227 SER B CA 1
ATOM 4738 C C . SER B 1 227 ? -1.686 21.906 15.844 1 98.06 227 SER B C 1
ATOM 4740 O O . SER B 1 227 ? -0.704 22.281 15.195 1 98.06 227 SER B O 1
ATOM 4742 N N . HIS B 1 228 ? -2.047 22.406 16.969 1 96.88 228 HIS B N 1
ATOM 4743 C CA . HIS B 1 228 ? -1.299 23.516 17.547 1 96.88 228 HIS B CA 1
ATOM 4744 C C . HIS B 1 228 ? 0.113 23.094 17.938 1 96.88 228 HIS B C 1
ATOM 4746 O O . HIS B 1 228 ? 1.079 23.812 17.656 1 96.88 228 HIS B O 1
ATOM 4752 N N . MET B 1 229 ? 0.218 22 18.484 1 96.19 229 MET B N 1
ATOM 4753 C CA . MET B 1 229 ? 1.515 21.5 18.922 1 96.19 229 MET B CA 1
ATOM 4754 C C . MET B 1 229 ? 2.48 21.375 17.75 1 96.19 229 MET B C 1
ATOM 4756 O O . MET B 1 229 ? 3.664 21.703 17.875 1 96.19 229 MET B O 1
ATOM 4760 N N . TYR B 1 230 ? 1.979 21 16.578 1 97.38 230 TYR B N 1
ATOM 4761 C CA . TYR B 1 230 ? 2.842 20.75 15.43 1 97.38 230 TYR B CA 1
ATOM 4762 C C . TYR B 1 230 ? 2.775 21.891 14.43 1 97.38 230 TYR B C 1
ATOM 4764 O O . TYR B 1 230 ? 3.289 21.797 13.312 1 97.38 230 TYR B O 1
ATOM 4772 N N . GLY B 1 231 ? 2.119 22.969 14.766 1 96.44 231 GLY B N 1
ATOM 4773 C CA . GLY B 1 231 ? 2.068 24.156 13.93 1 96.44 231 GLY B CA 1
ATOM 4774 C C . GLY B 1 231 ? 1.212 23.984 12.688 1 96.44 231 GLY B C 1
ATOM 4775 O O . GLY B 1 231 ? 1.537 24.516 11.625 1 96.44 231 GLY B O 1
ATOM 4776 N N . ALA B 1 232 ? 0.193 23.234 12.812 1 97.25 232 ALA B N 1
ATOM 4777 C CA . ALA B 1 232 ? -0.672 22.938 11.672 1 97.25 232 ALA B CA 1
ATOM 4778 C C . ALA B 1 232 ? -1.9 23.844 11.664 1 97.25 232 ALA B C 1
ATOM 4780 O O . ALA B 1 232 ? -2.369 24.281 12.727 1 97.25 232 ALA B O 1
ATOM 4781 N N . SER B 1 233 ? -2.375 24.188 10.461 1 96.69 233 SER B N 1
ATOM 4782 C CA . SER B 1 233 ? -3.73 24.719 10.32 1 96.69 233 SER B CA 1
ATOM 4783 C C . SER B 1 233 ? -4.758 23.594 10.305 1 96.69 233 SER B C 1
ATOM 4785 O O . SER B 1 233 ? -4.449 22.469 9.914 1 96.69 233 SER B O 1
ATOM 4787 N N . VAL B 1 234 ? -5.945 23.906 10.766 1 97.75 234 VAL B N 1
ATOM 4788 C CA . VAL B 1 234 ? -6.973 22.859 10.797 1 97.75 234 VAL B CA 1
ATOM 4789 C C . VAL B 1 234 ? -8.281 23.422 10.227 1 97.75 234 VAL B C 1
ATOM 4791 O O . VAL B 1 234 ? -8.641 24.562 10.484 1 97.75 234 VAL B O 1
ATOM 4794 N N . LEU B 1 235 ? -8.969 22.562 9.43 1 97.31 235 LEU B N 1
ATOM 4795 C CA . LEU B 1 235 ? -10.266 22.922 8.859 1 97.31 235 LEU B CA 1
ATOM 4796 C C . LEU B 1 235 ? -11.172 21.688 8.773 1 97.31 235 LEU B C 1
ATOM 4798 O O . LEU B 1 235 ? -10.742 20.625 8.312 1 97.31 235 LEU B O 1
ATOM 4802 N N . PHE B 1 236 ? -12.391 21.859 9.32 1 98.5 236 PHE B N 1
ATOM 4803 C CA . PHE B 1 236 ? -13.422 20.859 9.086 1 98.5 236 PHE B CA 1
ATOM 4804 C C . PHE B 1 236 ? -14.25 21.219 7.855 1 98.5 236 PHE B C 1
ATOM 4806 O O . PHE B 1 236 ? -14.57 22.391 7.637 1 98.5 236 PHE B O 1
ATOM 4813 N N . THR B 1 237 ? -14.5 20.203 7.004 1 97.94 237 THR B N 1
ATOM 4814 C CA . THR B 1 237 ? -15.227 20.469 5.766 1 97.94 237 THR B CA 1
ATOM 4815 C C . THR B 1 237 ? -16.188 19.328 5.441 1 97.94 237 THR B C 1
ATOM 4817 O O . THR B 1 237 ? -16.219 18.312 6.152 1 97.94 237 THR B O 1
ATOM 4820 N N . SER B 1 238 ? -17.031 19.594 4.465 1 96.94 238 SER B N 1
ATOM 4821 C CA . SER B 1 238 ? -17.969 18.625 3.918 1 96.94 238 SER B CA 1
ATOM 4822 C C . SER B 1 238 ? -18.219 18.875 2.434 1 96.94 238 SER B C 1
ATOM 4824 O O . SER B 1 238 ? -18.453 20.016 2.023 1 96.94 238 SER B O 1
ATOM 4826 N N . MET B 1 239 ? -18.141 17.766 1.708 1 92.38 239 MET B N 1
ATOM 4827 C CA . MET B 1 239 ? -18.391 17.875 0.274 1 92.38 239 MET B CA 1
ATOM 4828 C C . MET B 1 239 ? -19.891 18.062 -0.003 1 92.38 239 MET B C 1
ATOM 4830 O O . MET B 1 239 ? -20.281 18.375 -1.129 1 92.38 239 MET B O 1
ATOM 4834 N N . LYS B 1 240 ? -20.672 18 1.049 1 93.38 240 LYS B N 1
ATOM 4835 C CA . LYS B 1 240 ? -22.109 18.109 0.891 1 93.38 240 LYS B CA 1
ATOM 4836 C C . LYS B 1 240 ? -22.594 19.516 1.252 1 93.38 240 LYS B C 1
ATOM 4838 O O . LYS B 1 240 ? -23.781 19.812 1.122 1 93.38 240 LYS B O 1
ATOM 4843 N N . ASP B 1 241 ? -21.812 20.359 1.701 1 94.75 241 ASP B N 1
ATOM 4844 C CA . ASP B 1 241 ? -22.109 21.75 2.055 1 94.75 241 ASP B CA 1
ATOM 4845 C C . ASP B 1 241 ? -21.344 22.719 1.153 1 94.75 241 ASP B C 1
ATOM 4847 O O . ASP B 1 241 ? -20.109 22.828 1.253 1 94.75 241 ASP B O 1
ATOM 4851 N N . LYS B 1 242 ? -21.984 23.5 0.376 1 93.56 242 LYS B N 1
ATOM 4852 C CA . LYS B 1 242 ? -21.375 24.375 -0.621 1 93.56 242 LYS B CA 1
ATOM 4853 C C . LYS B 1 242 ? -20.484 25.406 0.038 1 93.56 242 LYS B C 1
ATOM 4855 O O . LYS B 1 242 ? -19.422 25.75 -0.494 1 93.56 242 LYS B O 1
ATOM 4860 N N . ASN B 1 243 ? -20.938 25.906 1.113 1 94.94 243 ASN B N 1
ATOM 4861 C CA . ASN B 1 243 ? -20.156 26.922 1.803 1 94.94 243 ASN B CA 1
ATOM 4862 C C . ASN B 1 243 ? -18.844 26.359 2.334 1 94.94 243 ASN B C 1
ATOM 4864 O O . ASN B 1 243 ? -17.797 27 2.23 1 94.94 243 ASN B O 1
ATOM 4868 N N . LEU B 1 244 ? -18.906 25.172 2.85 1 95.75 244 LEU B N 1
ATOM 4869 C CA . LEU B 1 244 ? -17.719 24.531 3.383 1 95.75 244 LEU B CA 1
ATOM 4870 C C . LEU B 1 244 ? -16.766 24.125 2.256 1 95.75 244 LEU B C 1
ATOM 4872 O O . LEU B 1 244 ? -15.547 24.188 2.416 1 95.75 244 LEU B O 1
ATOM 4876 N N . VAL B 1 245 ? -17.297 23.781 1.159 1 93.94 245 VAL B N 1
ATOM 4877 C CA . VAL B 1 245 ? -16.5 23.453 -0.011 1 93.94 245 VAL B CA 1
ATOM 4878 C C . VAL B 1 245 ? -15.742 24.688 -0.48 1 93.94 245 VAL B C 1
ATOM 4880 O O . VAL B 1 245 ? -14.547 24.625 -0.775 1 93.94 245 VAL B O 1
ATOM 4883 N N . ALA B 1 246 ? -16.422 25.75 -0.538 1 93.69 246 ALA B N 1
ATOM 4884 C CA . ALA B 1 246 ? -15.805 27 -0.96 1 93.69 246 ALA B CA 1
ATOM 4885 C C . ALA B 1 246 ? -14.68 27.406 -0.012 1 93.69 246 ALA B C 1
ATOM 4887 O O . ALA B 1 246 ? -13.617 27.859 -0.453 1 93.69 246 ALA B O 1
ATOM 4888 N N . GLN B 1 247 ? -14.953 27.328 1.2 1 93.5 247 GLN B N 1
ATOM 4889 C CA . GLN B 1 247 ? -13.93 27.641 2.193 1 93.5 247 GLN B CA 1
ATOM 4890 C C . GLN B 1 247 ? -12.719 26.734 2.033 1 93.5 247 GLN B C 1
ATOM 4892 O O . GLN B 1 247 ? -11.578 27.203 2.062 1 93.5 247 GLN B O 1
ATOM 4897 N N . PHE B 1 248 ? -12.992 25.5 1.868 1 95.19 248 PHE B N 1
ATOM 4898 C CA . PHE B 1 248 ? -11.906 24.547 1.658 1 95.19 248 PHE B CA 1
ATOM 4899 C C . PHE B 1 248 ? -11.062 24.938 0.45 1 95.19 248 PHE B C 1
ATOM 4901 O O . PHE B 1 248 ? -9.836 24.969 0.527 1 95.19 248 PHE B O 1
ATOM 4908 N N . ARG B 1 249 ? -11.609 25.203 -0.563 1 91.94 249 ARG B N 1
ATOM 4909 C CA . ARG B 1 249 ? -10.906 25.562 -1.791 1 91.94 249 ARG B CA 1
ATOM 4910 C C . ARG B 1 249 ? -10.039 26.797 -1.585 1 91.94 249 ARG B C 1
ATOM 4912 O O . ARG B 1 249 ? -8.898 26.844 -2.053 1 91.94 249 ARG B O 1
ATOM 4919 N N . SER B 1 250 ? -10.641 27.703 -0.963 1 91.12 250 SER B N 1
ATOM 4920 C CA . SER B 1 250 ? -9.906 28.938 -0.702 1 91.12 250 SER B CA 1
ATOM 4921 C C . SER B 1 250 ? -8.672 28.672 0.153 1 91.12 250 SER B C 1
ATOM 4923 O O . SER B 1 250 ? -7.574 29.125 -0.182 1 91.12 250 SER B O 1
ATOM 4925 N N . VAL B 1 251 ? -8.852 27.969 1.206 1 93.25 251 VAL B N 1
ATOM 4926 C CA . VAL B 1 251 ? -7.754 27.656 2.115 1 93.25 251 VAL B CA 1
ATOM 4927 C C . VAL B 1 251 ? -6.711 26.812 1.396 1 93.25 251 VAL B C 1
ATOM 4929 O O . VAL B 1 251 ? -5.508 27.062 1.508 1 93.25 251 VAL B O 1
ATOM 4932 N N . MET B 1 252 ? -7.152 25.812 0.617 1 92.75 252 MET B N 1
ATOM 4933 C CA . MET B 1 252 ? -6.254 24.922 -0.096 1 92.75 252 MET B CA 1
ATOM 4934 C C . MET B 1 252 ? -5.441 25.672 -1.141 1 92.75 252 MET B C 1
ATOM 4936 O O . MET B 1 252 ? -4.258 25.391 -1.34 1 92.75 252 MET B O 1
ATOM 4940 N N . LYS B 1 253 ? -6.062 26.562 -1.768 1 88.19 253 LYS B N 1
ATOM 4941 C CA . LYS B 1 253 ? -5.352 27.359 -2.758 1 88.19 253 LYS B CA 1
ATOM 4942 C C . LYS B 1 253 ? -4.207 28.141 -2.117 1 88.19 253 LYS B C 1
ATOM 4944 O O . LYS B 1 253 ? -3.074 28.094 -2.598 1 88.19 253 LYS B O 1
ATOM 4949 N N . GLY B 1 254 ? -4.574 28.844 -1.102 1 89.25 254 GLY B N 1
ATOM 4950 C CA . GLY B 1 254 ? -3.537 29.562 -0.373 1 89.25 254 GLY B CA 1
ATOM 4951 C C . GLY B 1 254 ? -2.441 28.656 0.151 1 89.25 254 GLY B C 1
ATOM 4952 O O . GLY B 1 254 ? -1.26 29 0.098 1 89.25 254 GLY B O 1
ATOM 4953 N N . PHE B 1 255 ? -2.854 27.547 0.578 1 91.75 255 PHE B N 1
ATOM 4954 C CA . PHE B 1 255 ? -1.929 26.578 1.156 1 91.75 255 PHE B CA 1
ATOM 4955 C C . PHE B 1 255 ? -1.038 25.969 0.08 1 91.75 255 PHE B C 1
ATOM 4957 O O . PHE B 1 255 ? 0.184 25.922 0.237 1 91.75 255 PHE B O 1
ATOM 4964 N N . ALA B 1 256 ? -1.606 25.5 -0.983 1 88.12 256 ALA B N 1
ATOM 4965 C CA . ALA B 1 256 ? -0.88 24.828 -2.057 1 88.12 256 ALA B CA 1
ATOM 4966 C C . ALA B 1 256 ? 0.135 25.766 -2.705 1 88.12 256 ALA B C 1
ATOM 4968 O O . ALA B 1 256 ? 1.226 25.328 -3.09 1 88.12 256 ALA B O 1
ATOM 4969 N N . PHE B 1 257 ? -0.149 27 -2.717 1 87.06 257 PHE B N 1
ATOM 4970 C CA . PHE B 1 257 ? 0.734 27.953 -3.391 1 87.06 257 PHE B CA 1
ATOM 4971 C C . PHE B 1 257 ? 1.435 28.844 -2.381 1 87.06 257 PHE B C 1
ATOM 4973 O O . PHE B 1 257 ? 2.029 29.859 -2.752 1 87.06 257 PHE B O 1
ATOM 4980 N N . ARG B 1 258 ? 1.358 28.531 -1.151 1 84.31 258 ARG B N 1
ATOM 4981 C CA . ARG B 1 258 ? 2.08 29.188 -0.062 1 84.31 258 ARG B CA 1
ATOM 4982 C C . ARG B 1 258 ? 1.703 30.656 0.04 1 84.31 258 ARG B C 1
ATOM 4984 O O . ARG B 1 258 ? 2.574 31.516 0.187 1 84.31 258 ARG B O 1
ATOM 4991 N N . ALA B 1 259 ? 0.443 30.875 -0.187 1 75.19 259 ALA B N 1
ATOM 4992 C CA . ALA B 1 259 ? -0.061 32.25 -0.139 1 75.19 259 ALA B CA 1
ATOM 4993 C C . ALA B 1 259 ? -1.18 32.375 0.89 1 75.19 259 ALA B C 1
ATOM 4995 O O . ALA B 1 259 ? -2.166 33.094 0.653 1 75.19 259 ALA B O 1
ATOM 4996 N N . MET B 1 260 ? -0.93 31.609 1.963 1 74 260 MET B N 1
ATOM 4997 C CA . MET B 1 260 ? -1.972 31.703 2.982 1 74 260 MET B CA 1
ATOM 4998 C C . MET B 1 260 ? -1.926 33.062 3.691 1 74 260 MET B C 1
ATOM 5000 O O . MET B 1 260 ? -0.846 33.562 4.008 1 74 260 MET B O 1
ATOM 5004 N N . ALA B 1 261 ? -3.117 33.719 3.711 1 62.81 261 ALA B N 1
ATOM 5005 C CA . ALA B 1 261 ? -3.219 35.031 4.352 1 62.81 261 ALA B CA 1
ATOM 5006 C C . ALA B 1 261 ? -2.924 34.938 5.844 1 62.81 261 ALA B C 1
ATOM 5008 O O . ALA B 1 261 ? -3.361 34 6.512 1 62.81 261 ALA B O 1
ATOM 5009 N N . ARG B 1 262 ? -2.006 35.844 6.23 1 64.31 262 ARG B N 1
ATOM 5010 C CA . ARG B 1 262 ? -1.752 35.969 7.664 1 64.31 262 ARG B CA 1
ATOM 5011 C C . ARG B 1 262 ? -2.906 36.688 8.367 1 64.31 262 ARG B C 1
ATOM 5013 O O . ARG B 1 262 ? -3.514 37.594 7.805 1 64.31 262 ARG B O 1
ATOM 5020 N N . GLY B 1 263 ? -3.379 36.125 9.43 1 65 263 GLY B N 1
ATOM 5021 C CA . GLY B 1 263 ? -4.312 36.844 10.266 1 65 263 GLY B CA 1
ATOM 5022 C C . GLY B 1 263 ? -5.754 36.406 10.086 1 65 263 GLY B C 1
ATOM 5023 O O . GLY B 1 263 ? -6.68 37.156 10.414 1 65 263 GLY B O 1
ATOM 5024 N N . ALA B 1 264 ? -5.922 35.281 9.375 1 74.56 264 ALA B N 1
ATOM 5025 C CA . ALA B 1 264 ? -7.305 34.844 9.281 1 74.56 264 ALA B CA 1
ATOM 5026 C C . ALA B 1 264 ? -7.871 34.531 10.656 1 74.56 264 ALA B C 1
ATOM 5028 O O . ALA B 1 264 ? -7.156 34.031 11.539 1 74.56 264 ALA B O 1
ATOM 5029 N N . SER B 1 265 ? -9.102 34.938 10.836 1 86.19 265 SER B N 1
ATOM 5030 C CA . SER B 1 265 ? -9.773 34.688 12.109 1 86.19 265 SER B CA 1
ATOM 5031 C C . SER B 1 265 ? -10.086 33.219 12.305 1 86.19 265 SER B C 1
ATOM 5033 O O . SER B 1 265 ? -10.445 32.531 11.352 1 86.19 265 SER B O 1
ATOM 5035 N N . LYS B 1 266 ? -9.852 32.812 13.57 1 93.5 266 LYS B N 1
ATOM 5036 C CA . LYS B 1 266 ? -10.133 31.406 13.852 1 93.5 266 LYS B CA 1
ATOM 5037 C C . LYS B 1 266 ? -11.602 31.203 14.219 1 93.5 266 LYS B C 1
ATOM 5039 O O . LYS B 1 266 ? -12.258 32.125 14.695 1 93.5 266 LYS B O 1
ATOM 5044 N N . GLU B 1 267 ? -12.188 30.094 13.883 1 96.12 267 GLU B N 1
ATOM 5045 C CA . GLU B 1 267 ? -13.531 29.641 14.242 1 96.12 267 GLU B CA 1
ATOM 5046 C C . GLU B 1 267 ? -13.477 28.406 15.125 1 96.12 267 GLU B C 1
ATOM 5048 O O . GLU B 1 267 ? -13.109 27.328 14.672 1 96.12 267 GLU B O 1
ATOM 5053 N N . VAL B 1 268 ? -13.859 28.578 16.469 1 95.81 268 VAL B N 1
ATOM 5054 C CA . VAL B 1 268 ? -13.789 27.453 17.391 1 95.81 268 VAL B CA 1
ATOM 5055 C C . VAL B 1 268 ? -15.156 27.219 18.031 1 95.81 268 VAL B C 1
ATOM 5057 O O . VAL B 1 268 ? -15.273 26.453 19 1 95.81 268 VAL B O 1
ATOM 5060 N N . ASP B 1 269 ? -16.172 27.875 17.453 1 93.44 269 ASP B N 1
ATOM 5061 C CA . ASP B 1 269 ? -17.547 27.656 17.922 1 93.44 269 ASP B CA 1
ATOM 5062 C C . ASP B 1 269 ? -17.984 26.219 17.641 1 93.44 269 ASP B C 1
ATOM 5064 O O . ASP B 1 269 ? -17.984 25.766 16.5 1 93.44 269 ASP B O 1
ATOM 5068 N N . PRO B 1 270 ? -18.438 25.5 18.703 1 90 270 PRO B N 1
ATOM 5069 C CA . PRO B 1 270 ? -18.844 24.109 18.531 1 90 270 PRO B CA 1
ATOM 5070 C C . PRO B 1 270 ? -20.016 23.953 17.562 1 90 270 PRO B C 1
ATOM 5072 O O . PRO B 1 270 ? -20.25 22.859 17.031 1 90 270 PRO B O 1
ATOM 5075 N N . ALA B 1 271 ? -20.734 24.969 17.312 1 91.62 271 ALA B N 1
ATOM 5076 C CA . ALA B 1 271 ? -21.906 24.922 16.438 1 91.62 271 ALA B CA 1
ATOM 5077 C C . ALA B 1 271 ? -21.5 25.062 14.977 1 91.62 271 ALA B C 1
ATOM 5079 O O . ALA B 1 271 ? -22.328 24.859 14.078 1 91.62 271 ALA B O 1
ATOM 5080 N N . LYS B 1 272 ? -20.266 25.406 14.797 1 95 272 LYS B N 1
ATOM 5081 C CA . LYS B 1 272 ? -19.766 25.609 13.445 1 95 272 LYS B CA 1
ATOM 5082 C C . LYS B 1 272 ? -18.594 24.688 13.133 1 95 272 LYS B C 1
ATOM 5084 O O . LYS B 1 272 ? -18.062 24.031 14.031 1 95 272 LYS B O 1
ATOM 5089 N N . ALA B 1 273 ? -18.312 24.656 11.828 1 97.06 273 ALA B N 1
ATOM 5090 C CA . ALA B 1 273 ? -17.156 23.859 11.414 1 97.06 273 ALA B CA 1
ATOM 5091 C C . ALA B 1 273 ? -15.859 24.516 11.875 1 97.06 273 ALA B C 1
ATOM 5093 O O . ALA B 1 273 ? -15.688 25.734 11.742 1 97.06 273 ALA B O 1
ATOM 5094 N N . LEU B 1 274 ? -14.992 23.75 12.383 1 97.81 274 LEU B N 1
ATOM 5095 C CA . LEU B 1 274 ? -13.742 24.203 12.977 1 97.81 274 LEU B CA 1
ATOM 5096 C C . LEU B 1 274 ? -12.828 24.812 11.922 1 97.81 274 LEU B C 1
ATOM 5098 O O . LEU B 1 274 ? -12.703 24.266 10.82 1 97.81 274 LEU B O 1
ATOM 5102 N N . PHE B 1 275 ? -12.211 25.938 12.18 1 97.44 275 PHE B N 1
ATOM 5103 C CA . PHE B 1 275 ? -11.133 26.531 11.391 1 97.44 275 PHE B CA 1
ATOM 5104 C C . PHE B 1 275 ? -10.148 27.266 12.281 1 97.44 275 PHE B C 1
ATOM 5106 O O . PHE B 1 275 ? -10.523 28.219 12.977 1 97.44 275 PHE B O 1
ATOM 5113 N N . VAL B 1 276 ? -8.914 26.812 12.297 1 96.94 276 VAL B N 1
ATOM 5114 C CA . VAL B 1 276 ? -7.867 27.438 13.094 1 96.94 276 VAL B CA 1
ATOM 5115 C C . VAL B 1 276 ? -6.582 27.547 12.281 1 96.94 276 VAL B C 1
ATOM 5117 O O . VAL B 1 276 ? -5.934 26.531 12 1 96.94 276 VAL B O 1
ATOM 5120 N N . PRO B 1 277 ? -6.164 28.703 11.867 1 95.69 277 PRO B N 1
ATOM 5121 C CA . PRO B 1 277 ? -4.867 28.844 11.211 1 95.69 277 PRO B CA 1
ATOM 5122 C C . PRO B 1 277 ? -3.695 28.5 12.125 1 95.69 277 PRO B C 1
ATOM 5124 O O . PRO B 1 277 ? -3.816 28.594 13.344 1 95.69 277 PRO B O 1
ATOM 5127 N N . ALA B 1 278 ? -2.629 28.188 11.477 1 95.06 278 ALA B N 1
ATOM 5128 C CA . ALA B 1 278 ? -1.435 27.844 12.242 1 95.06 278 ALA B CA 1
ATOM 5129 C C . ALA B 1 278 ? -1.032 28.984 13.18 1 95.06 278 ALA B C 1
ATOM 5131 O O . ALA B 1 278 ? -0.975 30.141 12.766 1 95.06 278 ALA B O 1
ATOM 5132 N N . GLY B 1 279 ? -0.853 28.688 14.438 1 93.5 279 GLY B N 1
ATOM 5133 C CA . GLY B 1 279 ? -0.356 29.641 15.406 1 93.5 279 GLY B CA 1
ATOM 5134 C C . GLY B 1 279 ? -1.458 30.469 16.047 1 93.5 279 GLY B C 1
ATOM 5135 O O . GLY B 1 279 ? -1.204 31.234 16.984 1 93.5 279 GLY B O 1
ATOM 5136 N N . ALA B 1 280 ? -2.676 30.297 15.648 1 94.94 280 ALA B N 1
ATOM 5137 C CA . ALA B 1 280 ? -3.764 31.156 16.125 1 94.94 280 ALA B CA 1
ATOM 5138 C C . ALA B 1 280 ? -4.371 30.594 17.406 1 94.94 280 ALA B C 1
ATOM 5140 O O . ALA B 1 280 ? -5.125 31.281 18.109 1 94.94 280 ALA B O 1
ATOM 5141 N N . ASP B 1 281 ? -4.059 29.375 17.797 1 95.62 281 ASP B N 1
ATOM 5142 C CA . ASP B 1 281 ? -4.633 28.734 18.984 1 95.62 281 ASP B CA 1
ATOM 5143 C C . ASP B 1 281 ? -3.738 28.938 20.203 1 95.62 281 ASP B C 1
ATOM 5145 O O . ASP B 1 281 ? -2.66 29.531 20.094 1 95.62 281 ASP B O 1
ATOM 5149 N N . LEU B 1 282 ? -4.262 28.594 21.375 1 95.44 282 LEU B N 1
ATOM 5150 C CA . LEU B 1 282 ? -3.566 28.641 22.656 1 95.44 282 LEU B CA 1
ATOM 5151 C C . LEU B 1 282 ? -3.867 27.406 23.5 1 95.44 282 LEU B C 1
ATOM 5153 O O . LEU B 1 282 ? -5.027 27 23.625 1 95.44 282 LEU B O 1
ATOM 5157 N N . PHE B 1 283 ? -2.748 26.812 24.062 1 93.88 283 PHE B N 1
ATOM 5158 C CA . PHE B 1 283 ? -2.965 25.641 24.906 1 93.88 283 PHE B CA 1
ATOM 5159 C C . PHE B 1 283 ? -3.92 25.969 26.047 1 93.88 283 PHE B C 1
ATOM 5161 O O . PHE B 1 283 ? -4.766 25.141 26.406 1 93.88 283 PHE B O 1
ATOM 5168 N N . GLU B 1 284 ? -3.82 27.156 26.594 1 92.88 284 GLU B N 1
ATOM 5169 C CA . GLU B 1 284 ? -4.684 27.594 27.688 1 92.88 284 GLU B CA 1
ATOM 5170 C C . GLU B 1 284 ? -6.148 27.609 27.25 1 92.88 284 GLU B C 1
ATOM 5172 O O . GLU B 1 284 ? -7.031 27.219 28.016 1 92.88 284 GLU B O 1
ATOM 5177 N N . ASP B 1 285 ? -6.395 28.047 26.016 1 94.06 285 ASP B N 1
ATOM 5178 C CA . ASP B 1 285 ? -7.754 28.125 25.5 1 94.06 285 ASP B CA 1
ATOM 5179 C C . ASP B 1 285 ? -8.297 26.734 25.188 1 94.06 285 ASP B C 1
ATOM 5181 O O . ASP B 1 285 ? -9.492 26.469 25.359 1 94.06 285 ASP B O 1
ATOM 5185 N N . ILE B 1 286 ? -7.469 25.828 24.672 1 94.44 286 ILE B N 1
ATOM 5186 C CA . ILE B 1 286 ? -7.871 24.469 24.297 1 94.44 286 ILE B CA 1
ATOM 5187 C C . ILE B 1 286 ? -8.203 23.688 25.562 1 94.44 286 ILE B C 1
ATOM 5189 O O . ILE B 1 286 ? -9.227 23 25.625 1 94.44 286 ILE B O 1
ATOM 5193 N N . GLY B 1 287 ? -7.344 23.781 26.516 1 87.69 287 GLY B N 1
ATOM 5194 C CA . GLY B 1 287 ? -7.52 23.047 27.75 1 87.69 287 GLY B CA 1
ATOM 5195 C C . GLY B 1 287 ? -7.191 21.578 27.641 1 87.69 287 GLY B C 1
ATOM 5196 O O . GLY B 1 287 ? -6.852 21.094 26.547 1 87.69 287 GLY B O 1
ATOM 5197 N N . VAL B 1 288 ? -7.098 20.875 28.797 1 78.25 288 VAL B N 1
ATOM 5198 C CA . VAL B 1 288 ? -6.898 19.438 28.875 1 78.25 288 VAL B CA 1
ATOM 5199 C C . VAL B 1 288 ? -8.078 18.781 29.594 1 78.25 288 VAL B C 1
ATOM 5201 O O . VAL B 1 288 ? -8.688 19.406 30.469 1 78.25 288 VAL B O 1
ATOM 5204 N N . PRO B 1 289 ? -8.438 17.609 29 1 72.25 289 PRO B N 1
ATOM 5205 C CA . PRO B 1 289 ? -9.562 16.969 29.672 1 72.25 289 PRO B CA 1
ATOM 5206 C C . PRO B 1 289 ? -9.266 16.672 31.156 1 72.25 289 PRO B C 1
ATOM 5208 O O . PRO B 1 289 ? -8.117 16.422 31.516 1 72.25 289 PRO B O 1
ATOM 5211 N N . LYS B 1 290 ? -10.297 16.812 31.938 1 63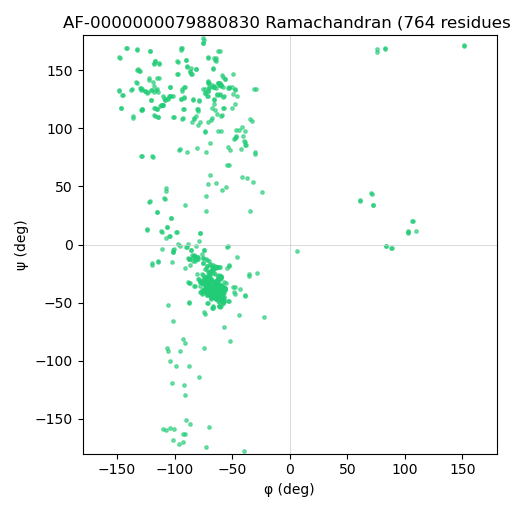.62 290 LYS B N 1
ATOM 5212 C CA . LYS B 1 290 ? -10.203 16.625 33.375 1 63.62 290 LYS B CA 1
ATOM 5213 C C . LYS B 1 290 ? -9.664 15.25 33.719 1 63.62 290 LYS B C 1
ATOM 5215 O O . LYS B 1 290 ? -8.977 15.078 34.719 1 63.62 290 LYS B O 1
ATOM 5220 N N . SER B 1 291 ? -10.039 14.281 32.969 1 62.28 291 SER B N 1
ATOM 5221 C CA . SER B 1 291 ? -9.602 12.914 33.219 1 62.28 291 SER B CA 1
ATOM 5222 C C . SER B 1 291 ? -8.109 12.75 32.969 1 62.28 291 SER B C 1
ATOM 5224 O O . SER B 1 291 ? -7.516 11.742 33.375 1 62.28 291 SER B O 1
ATOM 5226 N N . ALA B 1 292 ? -7.652 13.656 32.25 1 59.16 292 ALA B N 1
ATOM 5227 C CA . ALA B 1 292 ? -6.242 13.508 31.922 1 59.16 292 ALA B CA 1
ATOM 5228 C C . ALA B 1 292 ? -5.355 13.797 33.125 1 59.16 292 ALA B C 1
ATOM 5230 O O . ALA B 1 292 ? -5.281 14.93 33.594 1 59.16 292 ALA B O 1
ATOM 5231 N N . ALA B 1 293 ? -5.258 12.82 33.969 1 53.75 293 ALA B N 1
ATOM 5232 C CA . ALA B 1 293 ? -4.355 12.953 35.125 1 53.75 293 ALA B CA 1
ATOM 5233 C C . ALA B 1 293 ? -3.006 13.516 34.688 1 53.75 293 ALA B C 1
ATOM 5235 O O . ALA B 1 293 ? -2.105 13.688 35.531 1 53.75 293 ALA B O 1
ATOM 5236 N N . TRP B 1 294 ? -2.816 13.57 33.469 1 54.5 294 TRP B N 1
ATOM 5237 C CA . TRP B 1 294 ? -1.465 13.859 33 1 54.5 294 TRP B CA 1
ATOM 5238 C C . TRP B 1 294 ? -1.184 15.359 33.031 1 54.5 294 TRP B C 1
ATOM 5240 O O . TRP B 1 294 ? -1.989 16.156 32.562 1 54.5 294 TRP B O 1
ATOM 5250 N N . ARG B 1 295 ? -0.359 15.664 33.906 1 53.03 295 ARG B N 1
ATOM 5251 C CA . ARG B 1 295 ? 0.17 17.016 33.938 1 53.03 295 ARG B CA 1
ATOM 5252 C C . ARG B 1 295 ? 0.945 17.344 32.688 1 53.03 295 ARG B C 1
ATOM 5254 O O . ARG B 1 295 ? 1.805 16.562 32.25 1 53.03 295 ARG B O 1
ATOM 5261 N N . GLN B 1 296 ? 0.521 18.234 31.812 1 56.44 296 GLN B N 1
ATOM 5262 C CA . GLN B 1 296 ? 1.221 18.812 30.656 1 56.44 296 GLN B CA 1
ATOM 5263 C C . GLN B 1 296 ? 2.729 18.828 30.891 1 56.44 296 GLN B C 1
ATOM 5265 O O . GLN B 1 296 ? 3.512 18.719 29.953 1 56.44 296 GLN B O 1
ATOM 5270 N N . ASP B 1 297 ? 3.031 18.828 32.219 1 59.94 297 ASP B N 1
ATOM 5271 C CA . ASP B 1 297 ? 4.41 19.141 32.594 1 59.94 297 ASP B CA 1
ATOM 5272 C C . ASP B 1 297 ? 5.258 17.859 32.625 1 59.94 297 ASP B C 1
ATOM 5274 O O . ASP B 1 297 ? 6.469 17.922 32.844 1 59.94 297 ASP B O 1
ATOM 5278 N N . ARG B 1 298 ? 4.645 16.734 32.312 1 66.94 298 ARG B N 1
ATOM 5279 C CA . ARG B 1 298 ? 5.402 15.5 32.469 1 66.94 298 ARG B CA 1
ATOM 5280 C C . ARG B 1 298 ? 6.332 15.266 31.297 1 66.94 298 ARG B C 1
ATOM 5282 O O . ARG B 1 298 ? 7.352 14.586 31.422 1 66.94 298 ARG B O 1
ATOM 5289 N N . PHE B 1 299 ? 5.906 15.875 30.156 1 75.25 299 PHE B N 1
ATOM 5290 C CA . PHE B 1 299 ? 6.699 15.586 28.969 1 75.25 299 PHE B CA 1
ATOM 5291 C C . PHE B 1 299 ? 7.406 16.844 28.469 1 75.25 299 PHE B C 1
ATOM 5293 O O . PHE B 1 299 ? 6.82 17.922 28.453 1 75.25 299 PHE B O 1
ATOM 5300 N N . GLY B 1 300 ? 8.695 16.656 28.234 1 71.19 300 GLY B N 1
ATOM 5301 C CA . GLY B 1 300 ? 9.453 17.75 27.641 1 71.19 300 GLY B CA 1
ATOM 5302 C C . GLY B 1 300 ? 9.156 17.938 26.156 1 71.19 300 GLY B C 1
ATOM 5303 O O . GLY B 1 300 ? 8.344 17.203 25.594 1 71.19 300 GLY B O 1
ATOM 5304 N N . LYS B 1 301 ? 9.742 18.953 25.578 1 74.62 301 LYS B N 1
ATOM 5305 C CA . LYS B 1 301 ? 9.57 19.297 24.172 1 74.62 301 LYS B CA 1
ATOM 5306 C C . LYS B 1 301 ? 10.023 18.156 23.266 1 74.62 301 LYS B C 1
ATOM 5308 O O . LYS B 1 301 ? 9.438 17.938 22.203 1 74.62 301 LYS B O 1
ATOM 5313 N N . ASP B 1 302 ? 10.945 17.359 23.734 1 81.25 302 ASP B N 1
ATOM 5314 C CA . ASP B 1 302 ? 11.516 16.297 22.922 1 81.25 302 ASP B CA 1
ATOM 5315 C C . ASP B 1 302 ? 10.664 15.031 22.984 1 81.25 302 ASP B C 1
ATOM 5317 O O . ASP B 1 302 ? 10.883 14.094 22.234 1 81.25 302 ASP B O 1
ATOM 5321 N N . GLN B 1 303 ? 9.688 15.133 23.812 1 87.81 303 GLN B N 1
ATOM 5322 C CA . GLN B 1 303 ? 8.805 13.977 23.953 1 87.81 303 GLN B CA 1
ATOM 5323 C C . GLN B 1 303 ? 7.438 14.25 23.328 1 87.81 303 GLN B C 1
ATOM 5325 O O . GLN B 1 303 ? 6.406 13.898 23.906 1 87.81 303 GLN B O 1
ATOM 5330 N N . HIS B 1 304 ? 7.469 14.898 22.234 1 90.62 304 HIS B N 1
ATOM 5331 C CA . HIS B 1 304 ? 6.242 15.328 21.562 1 90.62 304 HIS B CA 1
ATOM 5332 C C . HIS B 1 304 ? 5.41 14.125 21.125 1 90.62 304 HIS B C 1
ATOM 5334 O O . HIS B 1 304 ? 4.18 14.172 21.141 1 90.62 304 HIS B O 1
ATOM 5340 N N . GLU B 1 305 ? 6.035 13.008 20.766 1 91.94 305 GLU B N 1
ATOM 5341 C CA . GLU B 1 305 ? 5.309 11.82 20.328 1 91.94 305 GLU B CA 1
ATOM 5342 C C . GLU B 1 305 ? 4.527 11.195 21.469 1 91.94 305 GLU B C 1
ATOM 5344 O O . GLU B 1 305 ? 3.373 10.797 21.297 1 91.94 305 GLU B O 1
ATOM 5349 N N . GLU B 1 306 ? 5.18 11.102 22.547 1 88.12 306 GLU B N 1
ATOM 5350 C CA . GLU B 1 306 ? 4.52 10.562 23.734 1 88.12 306 GLU B CA 1
ATOM 5351 C C . GLU B 1 306 ? 3.332 11.43 24.141 1 88.12 306 GLU B C 1
ATOM 5353 O O . GLU B 1 306 ? 2.277 10.906 24.516 1 88.12 306 GLU B O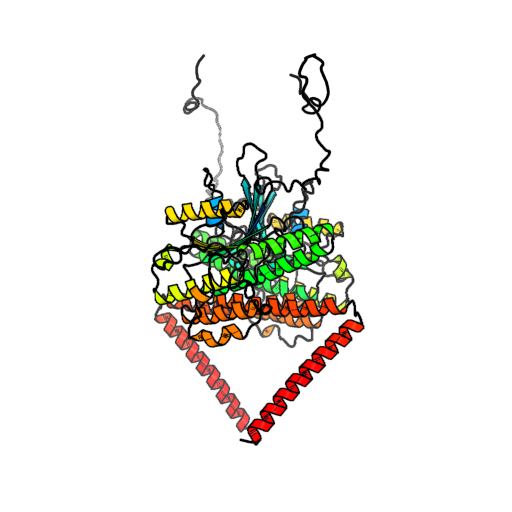 1
ATOM 5358 N N . LYS B 1 307 ? 3.564 12.711 24.125 1 88.25 307 LYS B N 1
ATOM 5359 C CA . LYS B 1 307 ? 2.482 13.648 24.406 1 88.25 307 LYS B CA 1
ATOM 5360 C C . LYS B 1 307 ? 1.311 13.453 23.453 1 88.25 307 LYS B C 1
ATOM 5362 O O . LYS B 1 307 ? 0.154 13.422 23.875 1 88.25 307 LYS B O 1
ATOM 5367 N N . ALA B 1 308 ? 1.622 13.25 22.234 1 92.44 308 ALA B N 1
ATOM 5368 C CA . ALA B 1 308 ? 0.589 13.055 21.219 1 92.44 308 ALA B CA 1
ATOM 5369 C C . ALA B 1 308 ? -0.169 11.75 21.469 1 92.44 308 ALA B C 1
ATOM 5371 O O . ALA B 1 308 ? -1.395 11.703 21.328 1 92.44 308 ALA B O 1
ATOM 5372 N N . ARG B 1 309 ? 0.464 10.734 21.859 1 89.19 309 ARG B N 1
ATOM 5373 C CA . ARG B 1 309 ? -0.142 9.422 22.062 1 89.19 309 ARG B CA 1
ATOM 5374 C C . ARG B 1 309 ? -1.092 9.43 23.25 1 89.19 309 ARG B C 1
ATOM 5376 O O . ARG B 1 309 ? -2.039 8.641 23.297 1 89.19 309 ARG B O 1
ATOM 5383 N N . GLN B 1 310 ? -0.796 10.25 24.172 1 87.62 310 GLN B N 1
ATOM 5384 C CA . GLN B 1 310 ? -1.702 10.383 25.312 1 87.62 310 GLN B CA 1
ATOM 5385 C C . GLN B 1 310 ? -3.098 10.797 24.859 1 87.62 310 GLN B C 1
ATOM 5387 O O . GLN B 1 310 ? -4.098 10.383 25.438 1 87.62 310 GLN B O 1
ATOM 5392 N N . TRP B 1 311 ? -3.148 11.602 23.875 1 91.62 311 TRP B N 1
ATOM 5393 C CA . TRP B 1 311 ? -4.43 12.094 23.391 1 91.62 311 TRP B CA 1
ATOM 5394 C C . TRP B 1 311 ? -5.227 10.977 22.719 1 91.62 311 TRP B C 1
ATOM 5396 O O . TRP B 1 311 ? -6.453 11.062 22.609 1 91.62 311 TRP B O 1
ATOM 5406 N N . VAL B 1 312 ? -4.539 9.969 22.234 1 91.06 312 VAL B N 1
ATOM 5407 C CA . VAL B 1 312 ? -5.242 8.812 21.703 1 91.06 312 VAL B CA 1
ATOM 5408 C C . VAL B 1 312 ? -6.047 8.133 22.812 1 91.06 312 VAL B C 1
ATOM 5410 O O . VAL B 1 312 ? -7.215 7.793 22.625 1 91.06 312 VAL B O 1
ATOM 5413 N N . LYS B 1 313 ? -5.457 7.988 23.891 1 85.25 313 LYS B N 1
ATOM 5414 C CA . LYS B 1 313 ? -6.129 7.387 25.047 1 85.25 313 LYS B CA 1
ATOM 5415 C C . LYS B 1 313 ? -7.293 8.258 25.516 1 85.25 313 LYS B C 1
ATOM 5417 O O . LYS B 1 313 ? -8.383 7.75 25.781 1 85.25 313 LYS B O 1
ATOM 5422 N N . ILE B 1 314 ? -7.074 9.477 25.641 1 87.25 314 ILE B N 1
ATOM 5423 C CA . ILE B 1 314 ? -8.094 10.414 26.109 1 87.25 314 ILE B CA 1
ATOM 5424 C C . ILE B 1 314 ? -9.289 10.383 25.156 1 87.25 314 ILE B C 1
ATOM 5426 O O . ILE B 1 314 ? -10.438 10.297 25.609 1 87.25 314 ILE B O 1
ATOM 5430 N N . ALA B 1 315 ? -9.047 10.469 23.891 1 90.19 315 ALA B N 1
ATOM 5431 C CA . ALA B 1 315 ? -10.117 10.484 22.906 1 90.19 315 ALA B CA 1
ATOM 5432 C C . ALA B 1 315 ? -10.891 9.172 22.906 1 90.19 315 ALA B C 1
ATOM 5434 O O . ALA B 1 315 ? -12.086 9.148 22.625 1 90.19 315 ALA B O 1
ATOM 5435 N N . SER B 1 316 ? -10.195 8.102 23.219 1 88.5 316 SER B N 1
ATOM 5436 C CA . SER B 1 316 ? -10.828 6.789 23.203 1 88.5 316 SER B CA 1
ATOM 5437 C C . SER B 1 316 ? -11.883 6.672 24.297 1 88.5 316 SER B C 1
ATOM 5439 O O . SER B 1 316 ? -12.75 5.801 24.25 1 88.5 316 SER B O 1
ATOM 5441 N N . GLU B 1 317 ? -11.773 7.496 25.25 1 86.38 317 GLU B N 1
ATOM 5442 C CA . GLU B 1 317 ? -12.781 7.527 26.312 1 86.38 317 GLU B CA 1
ATOM 5443 C C . GLU B 1 317 ? -14.117 8.039 25.797 1 86.38 317 GLU B C 1
ATOM 5445 O O . GLU B 1 317 ? -15.172 7.668 26.312 1 86.38 317 GLU B O 1
ATOM 5450 N N . TYR B 1 318 ? -14.055 8.875 24.828 1 88.94 318 TYR B N 1
ATOM 5451 C CA . TYR B 1 318 ? -15.273 9.43 24.234 1 88.94 318 TYR B CA 1
ATOM 5452 C C . TYR B 1 318 ? -15.797 8.539 23.125 1 88.94 318 TYR B C 1
ATOM 5454 O O . TYR B 1 318 ? -17 8.281 23.031 1 88.94 318 TYR B O 1
ATOM 5462 N N . TYR B 1 319 ? -14.844 8.188 22.188 1 90.62 319 TYR B N 1
ATOM 5463 C CA . TYR B 1 319 ? -15.172 7.297 21.062 1 90.62 319 TYR B CA 1
ATOM 5464 C C . TYR B 1 319 ? -14.18 6.148 20.984 1 90.62 319 TYR B C 1
ATOM 5466 O O . TYR B 1 319 ? -12.992 6.363 20.703 1 90.62 319 TYR B O 1
ATOM 5474 N N . PRO B 1 320 ? -14.68 4.992 21.188 1 87.25 320 PRO B N 1
ATOM 5475 C CA . PRO B 1 320 ? -13.75 3.879 21 1 87.25 320 PRO B CA 1
ATOM 5476 C C . PRO B 1 320 ? -13.297 3.729 19.547 1 87.25 320 PRO B C 1
ATOM 5478 O O . PRO B 1 320 ? -14.109 3.895 18.625 1 87.25 320 PRO B O 1
ATOM 5481 N N . PRO B 1 321 ? -11.961 3.516 19.406 1 84.69 321 PRO B N 1
ATOM 5482 C CA . PRO B 1 321 ? -11.461 3.34 18.047 1 84.69 321 PRO B CA 1
ATOM 5483 C C . PRO B 1 321 ? -11.977 2.062 17.391 1 84.69 321 PRO B C 1
ATOM 5485 O O . PRO B 1 321 ? -12.32 1.103 18.078 1 84.69 321 PRO B O 1
ATOM 5488 N N . SER B 1 322 ? -12.047 2.213 16.094 1 78.31 322 SER B N 1
ATOM 5489 C CA . SER B 1 322 ? -12.422 1.012 15.359 1 78.31 322 SER B CA 1
ATOM 5490 C C . SER B 1 322 ? -11.297 -0.023 15.375 1 78.31 322 SER B C 1
ATOM 5492 O O . SER B 1 322 ? -10.156 0.295 15.719 1 78.31 322 SER B O 1
ATOM 5494 N N . ALA B 1 323 ? -11.633 -1.252 15.102 1 62.12 323 ALA B N 1
ATOM 5495 C CA . ALA B 1 323 ? -10.664 -2.346 15.078 1 62.12 323 ALA B CA 1
ATOM 5496 C C . ALA B 1 323 ? -9.547 -2.061 14.086 1 62.12 323 ALA B C 1
ATOM 5498 O O . ALA B 1 323 ? -8.375 -2.35 14.352 1 62.12 323 ALA B O 1
ATOM 5499 N N . SER B 1 324 ? -9.938 -1.469 13.047 1 57.22 324 SER B N 1
ATOM 5500 C CA . SER B 1 324 ? -8.953 -1.149 12.016 1 57.22 324 SER B CA 1
ATOM 5501 C C . SER B 1 324 ? -7.945 -0.118 12.508 1 57.22 324 SER B C 1
ATOM 5503 O O . SER B 1 324 ? -6.75 -0.23 12.234 1 57.22 324 SER B O 1
ATOM 5505 N N . ALA B 1 325 ? -8.336 0.801 13.234 1 59.62 325 ALA B N 1
ATOM 5506 C CA . ALA B 1 325 ? -7.469 1.852 13.758 1 59.62 325 ALA B CA 1
ATOM 5507 C C . ALA B 1 325 ? -6.52 1.3 14.82 1 59.62 325 ALA B C 1
ATOM 5509 O O . ALA B 1 325 ? -5.355 1.708 14.891 1 59.62 325 ALA B O 1
ATOM 5510 N N . THR B 1 326 ? -7.02 0.35 15.461 1 57.16 326 THR B N 1
ATOM 5511 C CA . THR B 1 326 ? -6.207 -0.265 16.516 1 57.16 326 THR B CA 1
ATOM 5512 C C . THR B 1 326 ? -5.07 -1.084 15.898 1 57.16 326 THR B C 1
ATOM 5514 O O . THR B 1 326 ? -3.945 -1.061 16.391 1 57.16 326 THR B O 1
ATOM 5517 N N . GLU B 1 327 ? -5.492 -1.701 14.922 1 52.38 327 GLU B N 1
ATOM 5518 C CA . GLU B 1 327 ? -4.488 -2.512 14.234 1 52.38 327 GLU B CA 1
ATOM 5519 C C . GLU B 1 327 ? -3.387 -1.642 13.641 1 52.38 327 GLU B C 1
ATOM 5521 O O . GLU B 1 327 ? -2.209 -1.997 13.695 1 52.38 327 GLU B O 1
ATOM 5526 N N . ASP B 1 328 ? -3.779 -0.567 13.172 1 53.69 328 ASP B N 1
ATOM 5527 C CA . ASP B 1 328 ? -2.822 0.371 12.594 1 53.69 328 ASP B CA 1
ATOM 5528 C C . ASP B 1 328 ? -1.873 0.916 13.656 1 53.69 328 ASP B C 1
ATOM 5530 O O . ASP B 1 328 ? -0.675 1.066 13.414 1 53.69 328 ASP B O 1
ATOM 5534 N N . LEU B 1 329 ? -2.461 1.197 14.758 1 52.53 329 LEU B N 1
ATOM 5535 C CA . LEU B 1 329 ? -1.677 1.708 15.875 1 52.53 329 LEU B CA 1
ATOM 5536 C C . LEU B 1 329 ? -0.686 0.659 16.375 1 52.53 329 LEU B C 1
ATOM 5538 O O . LEU B 1 329 ? 0.456 0.986 16.703 1 52.53 329 LEU B O 1
ATOM 5542 N N . LEU B 1 330 ? -1.133 -0.525 16.25 1 45.59 330 LEU B N 1
ATOM 5543 C CA . LEU B 1 330 ? -0.276 -1.623 16.688 1 45.59 330 LEU B CA 1
ATOM 5544 C C . LEU B 1 330 ? 0.829 -1.888 15.672 1 45.59 330 LEU B C 1
ATOM 5546 O O . LEU B 1 330 ? 1.983 -2.105 16.047 1 45.59 330 LEU B O 1
ATOM 5550 N N . ALA B 1 331 ? 0.385 -1.776 14.555 1 45.16 331 ALA B N 1
ATOM 5551 C CA . ALA B 1 331 ? 1.356 -2 13.484 1 45.16 331 ALA B CA 1
ATOM 5552 C C . ALA B 1 331 ? 2.436 -0.921 13.492 1 45.16 331 ALA B C 1
ATOM 5554 O O . ALA B 1 331 ? 3.609 -1.205 13.242 1 45.16 331 ALA B O 1
ATOM 5555 N N . GLN B 1 332 ? 2.104 0.255 13.734 1 43.88 332 GLN B N 1
ATOM 5556 C CA . GLN B 1 332 ? 3.023 1.382 13.852 1 43.88 332 GLN B CA 1
ATOM 5557 C C . GLN B 1 332 ? 3.947 1.216 15.055 1 43.88 332 GLN B C 1
ATOM 5559 O O . GLN B 1 332 ? 5.121 1.588 15 1 43.88 332 GLN B O 1
ATOM 5564 N N . LYS B 1 333 ? 3.365 0.798 16.156 1 46.97 333 LYS B N 1
ATOM 5565 C CA . LYS B 1 333 ? 4.211 0.522 17.312 1 46.97 333 LYS B CA 1
ATOM 5566 C C . LYS B 1 333 ? 5.293 -0.5 16.984 1 46.97 333 LYS B C 1
ATOM 5568 O O . LYS B 1 333 ? 6.441 -0.361 17.406 1 46.97 333 LYS B O 1
ATOM 5573 N N . GLU B 1 334 ? 4.887 -1.392 16.234 1 41.78 334 GLU B N 1
ATOM 5574 C CA . GLU B 1 334 ? 5.816 -2.451 15.867 1 41.78 334 GLU B CA 1
ATOM 5575 C C . GLU B 1 334 ? 6.855 -1.947 14.867 1 41.78 334 GLU B C 1
ATOM 5577 O O . GLU B 1 334 ? 8.023 -2.33 14.938 1 41.78 334 GLU B O 1
ATOM 5582 N N . LEU B 1 335 ? 6.391 -1.124 13.984 1 40.5 335 LEU B N 1
ATOM 5583 C CA . LEU B 1 335 ? 7.328 -0.528 13.039 1 40.5 335 LEU B CA 1
ATOM 5584 C C . LEU B 1 335 ? 8.297 0.408 13.75 1 40.5 335 LEU B C 1
ATOM 5586 O O . LEU B 1 335 ? 9.492 0.42 13.445 1 40.5 335 LEU B O 1
ATOM 5590 N N . SER B 1 336 ? 7.875 1.235 14.648 1 41.72 336 SER B N 1
ATOM 5591 C CA . SER B 1 336 ? 8.727 2.119 15.43 1 41.72 336 SER B CA 1
ATOM 5592 C C . SER B 1 336 ? 9.711 1.325 16.281 1 41.72 336 SER B C 1
ATOM 5594 O O . SER B 1 336 ? 10.867 1.715 16.438 1 41.72 336 SER B O 1
ATOM 5596 N N . GLU B 1 337 ? 9.273 0.319 16.734 1 41.69 337 GLU B N 1
ATOM 5597 C CA . GLU B 1 337 ? 10.18 -0.496 17.547 1 41.69 337 GLU B CA 1
ATOM 5598 C C . GLU B 1 337 ? 11.188 -1.23 16.672 1 41.69 337 GLU B C 1
ATOM 5600 O O . GLU B 1 337 ? 12.32 -1.468 17.094 1 41.69 337 GLU B O 1
ATOM 5605 N N . GLN B 1 338 ? 10.82 -1.486 15.602 1 38.69 338 GLN B N 1
ATOM 5606 C CA . GLN B 1 338 ? 11.75 -2.133 14.68 1 38.69 338 GLN B CA 1
ATOM 5607 C C . GLN B 1 338 ? 12.742 -1.127 14.102 1 38.69 338 GLN B C 1
ATOM 5609 O O . GLN B 1 338 ? 13.922 -1.443 13.922 1 38.69 338 GLN B O 1
ATOM 5614 N N . ASP B 1 339 ? 12.406 0.034 13.742 1 38.59 339 ASP B N 1
ATOM 5615 C CA . ASP B 1 339 ? 13.328 1.095 13.344 1 38.59 339 ASP B CA 1
ATOM 5616 C C . ASP B 1 339 ? 14.312 1.416 14.469 1 38.59 339 ASP B C 1
ATOM 5618 O O . ASP B 1 339 ? 15.477 1.731 14.203 1 38.59 339 ASP B O 1
ATOM 5622 N N . ASP B 1 340 ? 13.945 1.48 15.617 1 38.03 340 ASP B N 1
ATOM 5623 C CA . ASP B 1 340 ? 14.883 1.654 16.719 1 38.03 340 ASP B CA 1
ATOM 5624 C C . ASP B 1 340 ? 15.883 0.502 16.781 1 38.03 340 ASP B C 1
ATOM 5626 O O . ASP B 1 340 ? 17.047 0.701 17.125 1 38.03 340 ASP B O 1
ATOM 5630 N N . LYS B 1 341 ? 15.523 -0.616 16.359 1 40.88 341 LYS B N 1
ATOM 5631 C CA . LYS B 1 341 ? 16.469 -1.73 16.375 1 40.88 341 LYS B CA 1
ATOM 5632 C C . LYS B 1 341 ? 17.375 -1.696 15.156 1 40.88 341 LYS B C 1
ATOM 5634 O O . LYS B 1 341 ? 18.578 -1.989 15.258 1 40.88 341 LYS B O 1
ATOM 5639 N N . ASP B 1 342 ? 16.953 -1.323 14.062 1 37.34 342 ASP B N 1
ATOM 5640 C CA . ASP B 1 342 ? 17.781 -1.228 12.859 1 37.34 342 ASP B CA 1
ATOM 5641 C C . ASP B 1 342 ? 18.641 0.03 12.883 1 37.34 342 ASP B C 1
ATOM 5643 O O . ASP B 1 342 ? 19.734 0.057 12.297 1 37.34 342 ASP B O 1
ATOM 5647 N N . GLY B 1 343 ? 18.25 1.096 13.43 1 33.47 343 GLY B N 1
ATOM 5648 C CA . GLY B 1 343 ? 19.109 2.236 13.719 1 33.47 343 GLY B CA 1
ATOM 5649 C C . GLY B 1 343 ? 20.25 1.902 14.664 1 33.47 343 GLY B C 1
ATOM 5650 O O . GLY B 1 343 ? 21.312 2.52 14.602 1 33.47 343 GLY B O 1
ATOM 5651 N N . GLU B 1 344 ? 20.047 1.125 15.586 1 36.66 344 GLU B N 1
ATOM 5652 C CA . GLU B 1 344 ? 21.172 0.737 16.453 1 36.66 344 GLU B CA 1
ATOM 5653 C C . GLU B 1 344 ? 22.188 -0.096 15.68 1 36.66 344 GLU B C 1
ATOM 5655 O O . GLU B 1 344 ? 23.391 0.018 15.914 1 36.66 344 GLU B O 1
ATOM 5660 N N . GLU B 1 345 ? 21.766 -0.896 14.758 1 35.62 345 GLU B N 1
ATOM 5661 C CA . GLU B 1 345 ? 22.75 -1.715 14.055 1 35.62 345 GLU B CA 1
ATOM 5662 C C . GLU B 1 345 ? 23.516 -0.892 13.023 1 35.62 345 GLU B C 1
ATOM 5664 O O . GLU B 1 345 ? 24.672 -1.196 12.711 1 35.62 345 GLU B O 1
ATOM 5669 N N . SER B 1 346 ? 22.906 0.111 12.438 1 33.88 346 SER B N 1
ATOM 5670 C CA . SER B 1 346 ? 23.719 0.901 11.516 1 33.88 346 SER B CA 1
ATOM 5671 C C . SER B 1 346 ? 24.719 1.784 12.273 1 33.88 346 SER B C 1
ATOM 5673 O O . SER B 1 346 ? 25.688 2.26 11.695 1 33.88 346 SER B O 1
ATOM 5675 N N . SER B 1 347 ? 24.406 2.174 13.469 1 34.66 347 SER B N 1
ATOM 5676 C CA . SER B 1 347 ? 25.344 3.035 14.18 1 34.66 347 SER B CA 1
ATOM 5677 C C . SER B 1 347 ? 26.609 2.273 14.57 1 34.66 347 SER B C 1
ATOM 5679 O O . SER B 1 347 ? 27.578 2.869 15.031 1 34.66 347 SER B O 1
ATOM 5681 N N . ASN B 1 348 ? 26.562 0.979 14.695 1 35.28 348 ASN B N 1
ATOM 5682 C CA . ASN B 1 348 ? 27.766 0.332 15.203 1 35.28 348 ASN B CA 1
ATOM 5683 C C . ASN B 1 348 ? 28.859 0.26 14.141 1 35.28 348 ASN B C 1
ATOM 5685 O O . ASN B 1 348 ? 29.922 -0.306 14.375 1 35.28 348 ASN B O 1
ATOM 5689 N N . GLN B 1 349 ? 28.609 0.519 12.922 1 34.66 349 GLN B N 1
ATOM 5690 C CA . GLN B 1 349 ? 29.766 0.297 12.062 1 34.66 349 GLN B CA 1
ATOM 5691 C C . GLN B 1 349 ? 30.828 1.378 12.281 1 34.66 349 GLN B C 1
ATOM 5693 O O . GLN B 1 349 ? 31.984 1.224 11.859 1 34.66 349 GLN B O 1
ATOM 5698 N N . PHE B 1 350 ? 30.547 2.676 12.422 1 33.47 350 PHE B N 1
ATOM 5699 C CA . PHE B 1 350 ? 31.688 3.533 12.688 1 33.47 350 PHE B CA 1
ATOM 5700 C C . PHE B 1 350 ? 31.859 3.777 14.18 1 33.47 350 PHE B C 1
ATOM 5702 O O . PHE B 1 350 ? 31.156 4.605 14.766 1 33.47 350 PHE B O 1
ATOM 5709 N N . PRO B 1 351 ? 32.5 2.855 14.969 1 35.97 351 PRO B N 1
ATOM 5710 C CA . PRO B 1 351 ? 32.781 2.969 16.391 1 35.97 351 PRO B CA 1
ATOM 5711 C C . PRO B 1 351 ? 33.531 4.246 16.734 1 35.97 351 PRO B C 1
ATOM 5713 O O . PRO B 1 351 ? 34.625 4.484 16.203 1 35.97 351 PRO B O 1
ATOM 5716 N N . GLU B 1 352 ? 33.062 5.391 16.656 1 36.78 352 GLU B N 1
ATOM 5717 C CA . GLU B 1 352 ? 33.906 6.43 17.25 1 36.78 352 GLU B CA 1
ATOM 5718 C C . GLU B 1 352 ? 34.156 6.188 18.734 1 36.78 352 GLU B C 1
ATOM 5720 O O . GLU B 1 352 ? 33.188 6.168 19.516 1 36.78 352 GLU B O 1
ATOM 5725 N N . PRO B 1 353 ? 35.25 5.617 19.156 1 39.94 353 PRO B N 1
ATOM 5726 C CA . PRO B 1 353 ? 35.625 5.148 20.5 1 39.94 353 PRO B CA 1
ATOM 5727 C C . PRO B 1 353 ? 35.156 6.086 21.609 1 39.94 353 PRO B C 1
ATOM 5729 O O . PRO B 1 353 ? 34.75 5.625 22.672 1 39.94 353 PRO B O 1
ATOM 5732 N N . ASN B 1 354 ? 35.375 7.406 21.344 1 44.09 354 ASN B N 1
ATOM 5733 C CA . ASN B 1 354 ? 35.125 8.352 22.438 1 44.09 354 ASN B CA 1
ATOM 5734 C C . ASN B 1 354 ? 33.656 8.492 22.75 1 44.09 354 ASN B C 1
ATOM 5736 O O . ASN B 1 354 ? 33.281 8.656 23.922 1 44.09 354 ASN B O 1
ATOM 5740 N N . ILE B 1 355 ? 32.875 8.453 21.734 1 41.03 355 ILE B N 1
ATOM 5741 C CA . ILE B 1 355 ? 31.453 8.664 21.938 1 41.03 355 ILE B CA 1
ATOM 5742 C C . ILE B 1 355 ? 30.812 7.418 22.531 1 41.03 355 ILE B C 1
ATOM 5744 O O . ILE B 1 355 ? 29.969 7.512 23.438 1 41.03 355 ILE B O 1
ATOM 5748 N N . ASP B 1 356 ? 31.312 6.312 22.188 1 45.34 356 ASP B N 1
ATOM 5749 C CA . ASP B 1 356 ? 30.812 5.074 22.766 1 45.34 356 ASP B CA 1
ATOM 5750 C C . ASP B 1 356 ? 31.125 5.008 24.266 1 45.34 356 ASP B C 1
ATOM 5752 O O . ASP B 1 356 ? 30.312 4.531 25.047 1 45.34 356 ASP B O 1
ATOM 5756 N N . ARG B 1 357 ? 32.25 5.453 24.578 1 49.94 357 ARG B N 1
ATOM 5757 C CA . ARG B 1 357 ? 32.625 5.52 25.984 1 49.94 357 ARG B CA 1
ATOM 5758 C C . ARG B 1 357 ? 31.734 6.473 26.766 1 49.94 357 ARG B C 1
ATOM 5760 O O . ARG B 1 357 ? 31.344 6.172 27.891 1 49.94 357 ARG B O 1
ATOM 5767 N N . ALA B 1 358 ? 31.391 7.582 26.062 1 50.41 358 ALA B N 1
ATOM 5768 C CA . ALA B 1 358 ? 30.562 8.586 26.719 1 50.41 358 ALA B CA 1
ATOM 5769 C C . ALA B 1 358 ? 29.125 8.102 26.891 1 50.41 358 ALA B C 1
ATOM 5771 O O . ALA B 1 358 ? 28.516 8.32 27.938 1 50.41 358 ALA B O 1
ATOM 5772 N N . ARG B 1 359 ? 28.766 7.332 25.969 1 51.44 359 ARG B N 1
ATOM 5773 C CA . ARG B 1 359 ? 27.422 6.766 26.047 1 51.44 359 ARG B CA 1
ATOM 5774 C C . ARG B 1 359 ? 27.344 5.648 27.078 1 51.44 359 ARG B C 1
ATOM 5776 O O . ARG B 1 359 ? 26.359 5.555 27.828 1 51.44 359 ARG B O 1
ATOM 5783 N N . GLN B 1 360 ? 28.375 4.852 27.062 1 55.53 360 GLN B N 1
ATOM 5784 C CA . GLN B 1 360 ? 28.453 3.816 28.094 1 55.53 360 GLN B CA 1
ATOM 5785 C C . GLN B 1 360 ? 28.516 4.426 29.484 1 55.53 360 GLN B C 1
ATOM 5787 O O . GLN B 1 360 ? 27.875 3.936 30.422 1 55.53 360 GLN B O 1
ATOM 5792 N N . GLN B 1 361 ? 29.25 5.508 29.5 1 56.62 361 GLN B N 1
ATOM 5793 C CA . GLN B 1 361 ? 29.375 6.211 30.781 1 56.62 361 GLN B CA 1
ATOM 5794 C C . GLN B 1 361 ? 28.031 6.781 31.219 1 56.62 361 GLN B C 1
ATOM 5796 O O . GLN B 1 361 ? 27.656 6.68 32.406 1 56.62 361 GLN B O 1
ATOM 5801 N N . LYS B 1 362 ? 27.359 7.309 30.234 1 50.28 362 LYS B N 1
ATOM 5802 C CA . LYS B 1 362 ? 26.062 7.891 30.547 1 50.28 362 LYS B CA 1
ATOM 5803 C C . LYS B 1 362 ? 25.047 6.805 30.891 1 50.28 362 LYS B C 1
ATOM 5805 O O . LYS B 1 362 ? 24.234 6.973 31.812 1 50.28 362 LYS B O 1
ATOM 5810 N N . ARG B 1 363 ? 25.125 5.691 30.25 1 54.47 363 ARG B N 1
ATOM 5811 C CA . ARG B 1 363 ? 24.281 4.555 30.578 1 54.47 363 ARG B CA 1
ATOM 5812 C C . ARG B 1 363 ? 24.609 4.008 31.969 1 54.47 363 ARG B C 1
ATOM 5814 O O . ARG B 1 363 ? 23.703 3.656 32.719 1 54.47 363 ARG B O 1
ATOM 5821 N N . GLU B 1 364 ? 25.828 3.957 32.156 1 61.38 364 GLU B N 1
ATOM 5822 C CA . GLU B 1 364 ? 26.281 3.5 33.469 1 61.38 364 GLU B CA 1
ATOM 5823 C C . GLU B 1 364 ? 25.859 4.469 34.562 1 61.38 364 GLU B C 1
ATOM 5825 O O . GLU B 1 364 ? 25.453 4.051 35.656 1 61.38 364 GLU B O 1
ATOM 5830 N N . GLU B 1 365 ? 25.875 5.727 34.219 1 60.72 365 GLU B N 1
ATOM 5831 C CA . GLU B 1 365 ? 25.438 6.75 35.156 1 60.72 365 GLU B CA 1
ATOM 5832 C C . GLU B 1 365 ? 23.938 6.688 35.406 1 60.72 365 GLU B C 1
ATOM 5834 O O . GLU B 1 365 ? 23.469 6.809 36.531 1 60.72 365 GLU B O 1
ATOM 5839 N N . LEU B 1 366 ? 23.328 6.414 34.344 1 58.59 366 LEU B N 1
ATOM 5840 C CA . LEU B 1 366 ? 21.891 6.273 34.438 1 58.59 366 LEU B CA 1
ATOM 5841 C C . LEU B 1 366 ? 21.516 5.012 35.219 1 58.59 366 LEU B C 1
ATOM 5843 O O . LEU B 1 366 ? 20.594 5.027 36.031 1 58.59 366 LEU B O 1
ATOM 5847 N N . ARG B 1 367 ? 22.188 3.971 34.969 1 59.94 367 ARG B N 1
ATOM 5848 C CA . ARG B 1 367 ? 22 2.736 35.719 1 59.94 367 ARG B CA 1
ATOM 5849 C C . ARG B 1 367 ? 22.312 2.947 37.188 1 59.94 367 ARG B C 1
ATOM 5851 O O . ARG B 1 367 ? 21.562 2.484 38.062 1 59.94 367 ARG B O 1
ATOM 5858 N N . ARG B 1 368 ? 23.359 3.695 37.406 1 62.56 368 ARG B N 1
ATOM 5859 C CA . ARG B 1 368 ? 23.734 4 38.781 1 62.56 368 ARG B CA 1
ATOM 5860 C C . ARG B 1 368 ? 22.688 4.867 39.469 1 62.56 368 ARG B C 1
ATOM 5862 O O . ARG B 1 368 ? 22.359 4.652 40.625 1 62.56 368 ARG B O 1
ATOM 5869 N N . TYR B 1 369 ? 22.172 5.758 38.75 1 58.97 369 TYR B N 1
ATOM 5870 C CA . TYR B 1 369 ? 21.141 6.641 39.25 1 58.97 369 TYR B CA 1
ATOM 5871 C C . TYR B 1 369 ? 19.859 5.863 39.562 1 58.97 369 TYR B C 1
ATOM 5873 O O . TYR B 1 369 ? 19.25 6.055 40.625 1 58.97 369 TYR B O 1
ATOM 5881 N N . ARG B 1 370 ? 19.562 4.977 38.719 1 56.75 370 ARG B N 1
ATOM 5882 C CA . ARG B 1 370 ? 18.375 4.137 38.906 1 56.75 370 ARG B CA 1
ATOM 5883 C C . ARG B 1 370 ? 18.578 3.197 40.094 1 56.75 370 ARG B C 1
ATOM 5885 O O . ARG B 1 370 ? 17.672 2.994 40.906 1 56.75 370 ARG B O 1
ATOM 5892 N N . ASP B 1 371 ? 19.719 2.619 40.156 1 62.88 371 ASP B N 1
ATOM 5893 C CA . ASP B 1 371 ? 20.062 1.722 41.25 1 62.88 371 ASP B CA 1
ATOM 5894 C C . ASP B 1 371 ? 20.047 2.459 42.594 1 62.88 371 ASP B C 1
ATOM 5896 O O . ASP B 1 371 ? 19.562 1.928 43.594 1 62.88 371 ASP B O 1
ATOM 5900 N N . ASN B 1 372 ? 20.484 3.678 42.562 1 60.09 372 ASN B N 1
ATOM 5901 C CA . ASN B 1 372 ? 20.5 4.496 43.75 1 60.09 372 ASN B CA 1
ATOM 5902 C C . ASN B 1 372 ? 19.094 4.887 44.188 1 60.09 372 ASN B C 1
ATOM 5904 O O . ASN B 1 372 ? 18.797 4.91 45.375 1 60.09 372 ASN B O 1
ATOM 5908 N N . ARG B 1 373 ? 18.344 5.121 43.219 1 53.44 373 ARG B N 1
ATOM 5909 C CA . ARG B 1 373 ? 16.953 5.453 43.531 1 53.44 373 ARG B CA 1
ATOM 5910 C C . ARG B 1 373 ? 16.219 4.246 44.094 1 53.44 373 ARG B C 1
ATOM 5912 O O . ARG B 1 373 ? 15.43 4.379 45.031 1 53.44 373 ARG B O 1
ATOM 5919 N N . ARG B 1 374 ? 16.484 3.156 43.562 1 57.16 374 ARG B N 1
ATOM 5920 C CA . ARG B 1 374 ? 15.906 1.921 44.062 1 57.16 374 ARG B CA 1
ATOM 5921 C C . ARG B 1 374 ? 16.375 1.642 45.5 1 57.16 374 ARG B C 1
ATOM 5923 O O . ARG B 1 374 ? 15.57 1.278 46.344 1 57.16 374 ARG B O 1
ATOM 5930 N N . LYS B 1 375 ? 17.578 1.815 45.75 1 62.06 375 LYS B N 1
ATOM 5931 C CA . LYS B 1 375 ? 18.141 1.604 47.062 1 62.06 375 LYS B CA 1
ATOM 5932 C C . LYS B 1 375 ? 17.578 2.609 48.062 1 62.06 375 LYS B C 1
ATOM 5934 O O . LYS B 1 375 ? 17.328 2.266 49.219 1 62.06 375 LYS B O 1
ATOM 5939 N N . ALA B 1 376 ? 17.328 3.781 47.594 1 58.03 376 ALA B N 1
ATOM 5940 C CA . ALA B 1 376 ? 16.766 4.82 48.438 1 58.03 376 ALA B CA 1
ATOM 5941 C C . ALA B 1 376 ? 15.305 4.523 48.781 1 58.03 376 ALA B C 1
ATOM 5943 O O . ALA B 1 376 ? 14.867 4.734 49.906 1 58.03 376 ALA B O 1
ATOM 5944 N N . GLN B 1 377 ? 14.648 3.959 47.906 1 57.28 377 GLN B N 1
ATOM 5945 C CA . GLN B 1 377 ? 13.25 3.586 48.125 1 57.28 377 GLN B CA 1
ATOM 5946 C C . GLN B 1 377 ? 13.141 2.375 49.031 1 57.28 377 GLN B C 1
ATOM 5948 O O . GLN B 1 377 ? 12.25 2.314 49.875 1 57.28 377 GLN B O 1
ATOM 5953 N N . GLU B 1 378 ? 13.961 1.444 48.906 1 60.53 378 GLU B N 1
ATOM 5954 C CA . GLU B 1 378 ? 14.016 0.279 49.812 1 60.53 378 GLU B CA 1
ATOM 5955 C C . GLU B 1 378 ? 14.352 0.682 51.219 1 60.53 378 GLU B C 1
ATOM 5957 O O . GLU B 1 378 ? 13.812 0.113 52.188 1 60.53 378 GLU B O 1
ATOM 5962 N N . ARG B 1 379 ? 15.25 1.592 51.375 1 55.75 379 ARG B N 1
ATOM 5963 C CA . ARG B 1 379 ? 15.594 2.104 52.719 1 55.75 379 ARG B CA 1
ATOM 5964 C C . ARG B 1 379 ? 14.414 2.83 53.344 1 55.75 379 ARG B C 1
ATOM 5966 O O . ARG B 1 379 ? 14.18 2.723 54.562 1 55.75 379 ARG B O 1
ATOM 5973 N N . LYS B 1 380 ? 13.656 3.545 52.562 1 53.41 380 LYS B N 1
ATOM 5974 C CA . LYS B 1 380 ? 12.484 4.242 53.094 1 53.41 380 LYS B CA 1
ATOM 5975 C C . LYS B 1 380 ? 11.398 3.256 53.5 1 53.41 380 LYS B C 1
ATOM 5977 O O . LYS B 1 380 ? 10.711 3.467 54.5 1 53.41 380 LYS B O 1
ATOM 5982 N N . SER B 1 381 ? 11.25 2.256 52.812 1 55.66 381 SER B N 1
ATOM 5983 C CA . SER B 1 381 ? 10.25 1.257 53.188 1 55.66 381 SER B CA 1
ATOM 5984 C C . SER B 1 381 ? 10.648 0.506 54.438 1 55.66 381 SER B C 1
ATOM 5986 O O . SER B 1 381 ? 9.789 0.054 55.188 1 55.66 381 SER B O 1
ATOM 5988 N N . ARG B 1 382 ? 11.852 0.34 54.781 1 57.28 382 ARG B N 1
ATOM 5989 C CA . ARG B 1 382 ? 12.289 -0.323 56 1 57.28 382 ARG B CA 1
ATOM 5990 C C . ARG B 1 382 ? 12.164 0.607 57.219 1 57.28 382 ARG B C 1
ATOM 5992 O O . ARG B 1 382 ? 12 0.148 58.344 1 57.28 382 ARG B O 1
ATOM 5999 N N . ALA B 1 383 ? 12.312 1.853 56.906 1 52.5 383 ALA B N 1
ATOM 6000 C CA . ALA B 1 383 ? 12.227 2.781 58.031 1 52.5 383 ALA B CA 1
ATOM 6001 C C . ALA B 1 383 ? 10.773 3.111 58.375 1 52.5 383 ALA B C 1
ATOM 6003 O O . ALA B 1 383 ? 10.477 3.613 59.469 1 52.5 383 ALA B O 1
ATOM 6004 N N . ALA B 1 384 ? 9.883 2.75 57.5 1 45.41 384 ALA B N 1
ATOM 6005 C CA . ALA B 1 384 ? 8.492 2.91 57.906 1 45.41 384 ALA B CA 1
ATOM 6006 C C . ALA B 1 384 ? 7.961 1.641 58.562 1 45.41 384 ALA B C 1
ATOM 6008 O O . ALA B 1 384 ? 8.312 0.53 58.156 1 45.41 384 ALA B O 1
#

Sequence (768 aa):
MASKDIWTLISTLEDSTKQSQKAADGAEGDAVEKPAVNTPAPEDRDTFTLIVGPRGSGKTSLTANFRNSSKAEEIKPTTALDYVFVRLRTAGRPSVAHMWELASTKCVNEMIKVPLGPERILNGALVIVVDLSAPGDVVPALVKWLTTLYTAVLEVLKAKEKNPIDKLAVDALKHEAIARYGNGHPDKDEVTPLPLPVLVVGNKYETFRDEDSIKRKGVTQAVRYLSHMYGASVLFTSMKDKNLVAQFRSVMKGFAFRAMARGASKEVDPAKALFVPAGADLFEDIGVPKSAAWRQDRFGKDQHEEKARQWVKIASEYYPPSASATEDLLAQKELSEQDDKDGEESSNQFPEPNIDRARQQKREELRRYRDNRRKAQERKSRAAMASKDIWTLISTLEDSTKQSQKAADGAEGDAVEKPAVNTPAPEDRDTFTLIVGPRGSGKTSLTANFRNSSKAEEIKPTTALDYVFVRLRTAGRPSVAHMWELASTKCVNEMIKVPLGPERILNGALVIVVDLSAPGDVVPALVKWLTTLYTAVLEVLKAKEKNPIDKLAVDALKHEAIARYGNGHPDKDEVTPLPLPVLVVGNKYETFRDEDSIKRKGVTQAVRYLSHMYGASVLFTSMKDKNLVAQFRSVMKGFAFRAMARGASKEVDPAKALFVPAGADLFEDIGVPKSAAWRQDRFGKDQHEEKARQWVKIASEYYPPSASATEDLLAQKELSEQDDKDGEESSNQFPEPNIDRARQQKREELRRYRDNRRKAQERKSRAA

InterPro domains:
  IPR022780 Dynein family light intermediate chain [PF05783] (49-155)
  IPR022780 Dynein family light intermediate chain [PF05783] (218-286)
  IPR027417 P-loop containing nucleoside triphosphate hydrolase [G3DSA:3.40.50.300] (49-255)
  IPR027417 P-loop containing nucleoside triphosphate hydrolase [SSF52540] (50-243)
  IPR040045 Cytoplasmic dynein 2 light intermediate chain 1 [PTHR13236] (2-382)